Protein AF-F0ZVS8-F1 (afdb_monomer)

Secondary structure (DSSP, 8-state):
------------GGG-----GGGGSSS--SS---PPP-S-TTS------HHHHHHHHHHHHHHHHHHHHHHHHHHHHHHTT-TT-HHHHHHHHHHHHHHHHHHHHHHHHTT---HHHHHHHHHHHHHHHHHHHHHHHHHHHHHHTTS---HHHHHHHHHHHHHHHHHHHHHHHIIIIIHHHS--HHHHHHHHHHHHHHHHHHHHHHHHHHHHHHHHHHHH-SS-TTS-HHHHHHHHHHHHHHHHHHHHHHHHHHHHHHHHHHTT---HHHHHHHHHHHHHHHHHHHHHHHHHT---THHHHHHHHHHHHHHHHHHHHHHHSTTTHHHHHHHHHHHHHHHHHHHHTTGGG-------------PPPPPPPPPPPPPPPPPPPPPPPPPP--------------------SSSSTTSSS--

Sequence (419 aa):
MSDSKYTNNIFLISDWNVPSQSAYYNSSSNNGVVKQCFCDPIFNVNICDVSFCKIYAFVFFIIFIGLCSEGSRRAYLYRHSNIKSAAFISLCQTSLSSLFMVIKIILQITQTDNILAHRFLFMVHVAFLISAFMWILIIWSKKLSKIKIAAGVTLYLPWLKKIIIVTNILSLIIFCIIFPIFYNTIAILVVLGVIIIFIFINYLLIGINIRKEYLLIKQLTPNSTICTKETKKKAKRISIFAFLTNMAVILTIVILWCSYKDYKKDSDADEKTFMVLNRTISAFFTCCLIITMKPNKKRKILKVETQNEKGKKVNGEKVKGKGKEKEKEKEKEKEKEKEKEKEKEKEKEKEIVIEIEMEVEPEPQPKIEPEPKPKLEPKPESKPEPEEEPEEEEKEEEPEKKEEEKEIVIEIEKIDSTY

Mean predicted aligned error: 15.52 Å

Organism: Dictyostelium purpureum (NCBI:txid5786)

pLDDT: mean 73.11, std 19.51, range [33.66, 98.38]

Solvent-accessible surface area (backbone atoms only — not comparable to full-atom values): 25619 Å² total; per-residue (Å²): 139,84,84,81,81,82,73,85,76,73,80,64,77,80,74,70,67,68,74,58,73,74,70,76,71,73,83,72,91,82,79,75,89,79,72,85,44,65,65,48,72,78,57,94,57,94,63,66,54,66,68,57,31,53,52,53,42,53,55,51,38,57,51,30,48,49,51,20,50,53,22,45,53,49,28,59,68,35,49,83,77,47,62,87,34,51,66,32,52,19,28,46,29,44,15,49,16,24,44,32,46,36,53,40,37,48,41,47,75,69,65,58,85,54,47,66,59,50,44,37,28,50,35,39,18,52,28,27,43,55,38,18,49,51,30,50,51,48,52,48,50,61,54,51,71,70,46,96,63,64,70,72,59,64,66,47,47,65,55,53,47,51,50,50,53,53,54,41,53,51,45,41,48,44,32,62,54,48,43,61,70,64,75,44,71,67,61,52,51,52,53,50,47,53,53,50,50,52,53,48,52,56,44,51,54,54,51,51,53,54,50,54,52,52,50,52,55,58,68,77,46,84,80,54,86,76,72,44,74,61,59,58,54,50,51,53,49,54,52,52,53,50,50,53,53,48,52,50,49,52,52,48,51,54,44,55,51,47,51,65,60,46,75,75,52,97,47,70,70,60,50,58,50,46,58,52,51,56,53,52,47,54,52,49,49,52,51,51,56,54,62,74,64,63,79,73,71,70,63,61,56,56,54,54,49,57,49,52,52,53,54,50,49,63,57,53,57,64,60,65,53,66,66,61,51,61,54,55,48,56,51,54,50,56,50,50,50,61,48,49,56,60,44,58,70,61,48,75,80,59,73,89,87,84,91,85,90,82,90,90,87,88,85,88,87,84,88,84,82,86,84,86,86,83,84,85,81,83,84,83,82,85,79,82,85,82,84,90,81,88,84,85,85,88,76,91,77,85,81,84,86,78,91,86,88,88,84,88,85,85,85,77,91,81,74,88,84,79,131

Radius of gyration: 37.91 Å; Cα contacts (8 Å, |Δi|>4): 211; chains: 1; bounding box: 150×59×83 Å

Nearest PDB structures (foldseek):
  8u54-assembly1_A  TM=5.612E-01  e=2.214E-01  Homo sapiens
  5cwo-assembly2_B  TM=3.000E-01  e=4.935E-01  synthetic construct
  8ubg-assembly1_A  TM=2.689E-01  e=1.202E+00  synthetic construct
  8x2t-assembly1_A-2  TM=1.915E-01  e=3.826E+00  Homo sapiens
  4dyl-assembly1_A-2  TM=1.356E-01  e=5.225E+00  Homo sapiens

Structure (mmCIF, N/CA/C/O backbone):
data_AF-F0ZVS8-F1
#
_entry.id   AF-F0ZVS8-F1
#
loop_
_atom_site.group_PDB
_atom_site.id
_atom_site.type_symbol
_atom_site.label_atom_id
_atom_site.label_alt_id
_atom_site.label_comp_id
_atom_site.label_asym_id
_atom_site.label_entity_id
_atom_site.label_seq_id
_atom_site.pdbx_PDB_ins_code
_atom_site.Cartn_x
_atom_site.Cartn_y
_atom_site.Cartn_z
_atom_site.occupancy
_atom_site.B_iso_or_equiv
_atom_site.auth_seq_id
_atom_site.auth_comp_id
_atom_site.auth_asym_id
_atom_site.auth_atom_id
_atom_site.pdbx_PDB_model_num
ATOM 1 N N . MET A 1 1 ? 58.941 15.642 8.154 1.00 40.75 1 MET A N 1
ATOM 2 C CA . MET A 1 1 ? 58.048 16.813 8.049 1.00 40.75 1 MET A CA 1
ATOM 3 C C . MET A 1 1 ? 57.028 16.496 6.980 1.00 40.75 1 MET A C 1
ATOM 5 O O . MET A 1 1 ? 57.391 16.291 5.833 1.00 40.75 1 MET A O 1
ATOM 9 N N . SER A 1 2 ? 55.811 16.247 7.434 1.00 37.84 2 SER A N 1
ATOM 10 C CA . SER A 1 2 ? 54.707 15.611 6.727 1.00 37.84 2 SER A CA 1
ATOM 11 C C . SER A 1 2 ? 53.662 16.666 6.385 1.00 37.84 2 SER A C 1
ATOM 13 O O . SER A 1 2 ? 52.915 17.071 7.272 1.00 37.84 2 SER A O 1
ATOM 15 N N . ASP A 1 3 ? 53.602 17.080 5.122 1.00 38.66 3 ASP A N 1
ATOM 16 C CA . ASP A 1 3 ? 52.565 17.987 4.629 1.00 38.66 3 ASP A CA 1
ATOM 17 C C . ASP A 1 3 ? 51.449 17.184 3.957 1.00 38.66 3 ASP A C 1
ATOM 19 O O . ASP A 1 3 ? 51.511 16.825 2.779 1.00 38.66 3 ASP A O 1
ATOM 23 N N . SER A 1 4 ? 50.405 16.886 4.733 1.00 41.22 4 SER A N 1
ATOM 24 C CA . SER A 1 4 ? 49.137 16.387 4.210 1.00 41.22 4 SER A CA 1
ATOM 25 C C . SER A 1 4 ? 48.325 17.557 3.650 1.00 41.22 4 SER A C 1
ATOM 27 O O . SER A 1 4 ? 47.671 18.287 4.396 1.00 41.22 4 SER A O 1
ATOM 29 N N . LYS A 1 5 ? 48.327 17.729 2.326 1.00 45.91 5 LYS A N 1
ATOM 30 C CA . LYS A 1 5 ? 47.330 18.558 1.638 1.00 45.91 5 LYS A CA 1
ATOM 31 C C . LYS A 1 5 ? 45.997 17.811 1.605 1.00 45.91 5 LYS A C 1
ATOM 33 O O . LYS A 1 5 ? 45.733 17.040 0.686 1.00 45.91 5 LYS A O 1
ATOM 38 N N . TYR A 1 6 ? 45.159 18.055 2.609 1.00 39.22 6 TYR A N 1
ATOM 39 C CA . TYR A 1 6 ? 43.719 17.829 2.506 1.00 39.22 6 TYR A CA 1
ATOM 40 C C . TYR A 1 6 ? 43.165 18.832 1.493 1.00 39.22 6 TYR A C 1
ATOM 42 O O . TYR A 1 6 ? 42.974 20.008 1.788 1.00 39.22 6 TYR A O 1
ATOM 50 N N . THR A 1 7 ? 42.976 18.374 0.260 1.00 41.22 7 THR A N 1
ATOM 51 C CA . THR A 1 7 ? 42.192 19.100 -0.733 1.00 41.22 7 THR A CA 1
ATOM 52 C C . THR A 1 7 ? 40.720 18.906 -0.389 1.00 41.22 7 THR A C 1
ATOM 54 O O . THR A 1 7 ? 40.202 17.790 -0.378 1.00 41.22 7 THR A O 1
ATOM 57 N N . ASN A 1 8 ? 40.060 20.018 -0.067 1.00 39.72 8 ASN A N 1
ATOM 58 C CA . ASN A 1 8 ? 38.610 20.127 -0.002 1.00 39.72 8 ASN A CA 1
ATOM 59 C C . ASN A 1 8 ? 38.037 19.844 -1.396 1.00 39.72 8 ASN A C 1
ATOM 61 O O . ASN A 1 8 ? 37.830 20.759 -2.188 1.00 39.72 8 ASN A O 1
ATOM 65 N N . ASN A 1 9 ? 37.780 18.572 -1.698 1.00 37.97 9 ASN A N 1
ATOM 66 C CA . ASN A 1 9 ? 36.885 18.197 -2.783 1.00 37.97 9 ASN A CA 1
ATOM 67 C C . ASN A 1 9 ? 35.458 18.511 -2.332 1.00 37.97 9 ASN A C 1
ATOM 69 O O . ASN A 1 9 ? 34.730 17.653 -1.834 1.00 37.97 9 ASN A O 1
ATOM 73 N N . ILE A 1 10 ? 35.079 19.777 -2.491 1.00 39.84 10 ILE A N 1
ATOM 74 C CA . ILE A 1 10 ? 33.681 20.162 -2.621 1.00 39.84 10 ILE A CA 1
ATOM 75 C C . ILE A 1 10 ? 33.176 19.410 -3.852 1.00 39.84 10 ILE A C 1
ATOM 77 O O . ILE A 1 10 ? 33.562 19.698 -4.982 1.00 39.84 10 ILE A O 1
ATOM 81 N N . PHE A 1 11 ? 32.385 18.372 -3.594 1.00 39.75 11 PHE A N 1
ATOM 82 C CA . PHE A 1 11 ? 31.713 17.551 -4.591 1.00 39.75 11 PHE A CA 1
ATOM 83 C C . PHE A 1 11 ? 30.685 18.444 -5.302 1.00 39.75 11 PHE A C 1
ATOM 85 O O . PHE A 1 11 ? 29.531 18.548 -4.887 1.00 39.75 11 PHE A O 1
ATOM 92 N N . LEU A 1 12 ? 31.131 19.175 -6.323 1.00 37.28 12 LEU A N 1
ATOM 93 C CA . LEU A 1 12 ? 30.255 19.967 -7.172 1.00 37.28 12 LEU A CA 1
ATOM 94 C C . LEU A 1 12 ? 29.309 19.006 -7.901 1.00 37.28 12 LEU A C 1
ATOM 96 O O . LEU A 1 12 ? 29.723 18.095 -8.615 1.00 37.28 12 LEU A O 1
ATOM 100 N N . ILE A 1 13 ? 28.010 19.222 -7.701 1.00 48.12 13 ILE A N 1
ATOM 101 C CA . ILE A 1 13 ? 26.894 18.460 -8.288 1.00 48.12 13 ILE A CA 1
ATOM 102 C C . ILE A 1 13 ? 26.850 18.597 -9.832 1.00 48.12 13 ILE A C 1
ATOM 104 O O . ILE A 1 13 ? 26.054 17.935 -10.493 1.00 48.12 13 ILE A O 1
ATOM 108 N N . SER A 1 14 ? 27.741 19.386 -10.439 1.00 42.00 14 SER A N 1
ATOM 109 C CA . SER A 1 14 ? 27.826 19.599 -11.888 1.00 42.00 14 SER A CA 1
ATOM 110 C C . SER A 1 14 ? 28.328 18.395 -12.695 1.00 42.00 14 SER A C 1
ATOM 112 O O . SER A 1 14 ? 28.089 18.359 -13.897 1.00 42.00 14 SER A O 1
ATOM 114 N N . ASP A 1 15 ? 28.936 17.381 -12.069 1.00 37.31 15 ASP A N 1
ATOM 115 C CA . ASP A 1 15 ? 29.384 16.163 -12.774 1.00 37.31 15 ASP A CA 1
ATOM 116 C C . ASP A 1 15 ? 28.313 15.062 -12.861 1.00 37.31 15 ASP A C 1
ATOM 118 O O . ASP A 1 15 ? 28.585 13.934 -13.276 1.00 37.31 15 ASP A O 1
ATOM 122 N N . TRP A 1 16 ? 27.049 15.393 -12.577 1.00 44.62 16 TRP A N 1
ATOM 123 C CA . TRP A 1 16 ? 25.892 14.577 -12.965 1.00 44.62 16 TRP A CA 1
ATOM 124 C C . TRP A 1 16 ? 25.594 14.690 -14.468 1.00 44.62 16 TRP A C 1
ATOM 126 O O . TRP A 1 16 ? 24.437 14.777 -14.885 1.00 44.62 16 TRP A O 1
ATOM 136 N N . ASN A 1 17 ? 26.634 14.617 -15.303 1.00 42.16 17 ASN A N 1
ATOM 137 C CA . ASN A 1 17 ? 26.485 14.164 -16.676 1.00 42.16 17 ASN A CA 1
ATOM 138 C C . ASN A 1 17 ? 26.040 12.704 -16.600 1.00 42.16 17 ASN A C 1
ATOM 140 O O . ASN A 1 17 ? 26.849 11.780 -16.647 1.00 42.16 17 ASN A O 1
ATOM 144 N N . VAL A 1 18 ? 24.729 12.498 -16.431 1.00 44.91 18 VAL A N 1
ATOM 145 C CA . VAL A 1 18 ? 24.071 11.239 -16.760 1.00 44.91 18 VAL A CA 1
ATOM 146 C C . VAL A 1 18 ? 24.542 10.944 -18.177 1.00 44.91 18 VAL A C 1
ATOM 148 O O . VAL A 1 18 ? 24.189 11.721 -19.069 1.00 44.91 18 VAL A O 1
ATOM 151 N N . PRO A 1 19 ? 25.387 9.920 -18.403 1.00 44.69 19 PRO A N 1
ATOM 152 C CA . PRO A 1 19 ? 25.853 9.625 -19.742 1.00 44.69 19 PRO A CA 1
ATOM 153 C C . PRO A 1 19 ? 24.603 9.473 -20.592 1.00 44.69 19 PRO A C 1
ATOM 155 O O . PRO A 1 19 ? 23.739 8.639 -20.299 1.00 44.69 19 PRO A O 1
ATOM 158 N N . SER A 1 20 ? 24.453 10.368 -21.568 1.00 45.06 20 SER A N 1
ATOM 159 C CA . SER A 1 20 ? 23.328 10.344 -22.482 1.00 45.06 20 SER A CA 1
ATOM 160 C C . SER A 1 20 ? 23.233 8.917 -23.014 1.00 45.06 20 SER A C 1
ATOM 162 O O . SER A 1 20 ? 24.225 8.343 -23.466 1.00 45.06 20 SER A O 1
ATOM 164 N N . GLN A 1 21 ? 22.056 8.295 -22.886 1.00 50.84 21 GLN A N 1
ATOM 165 C CA . GLN A 1 21 ? 21.839 6.891 -23.268 1.00 50.84 21 GLN A CA 1
ATOM 166 C C . GLN A 1 21 ? 22.272 6.600 -24.718 1.00 50.84 21 GLN A C 1
ATOM 168 O O . GLN A 1 21 ? 22.525 5.449 -25.064 1.00 50.84 21 GLN A O 1
ATOM 173 N N . SER A 1 22 ? 22.441 7.638 -25.542 1.00 48.28 22 SER A N 1
ATOM 174 C CA . SER A 1 22 ? 23.047 7.578 -26.871 1.00 48.28 22 SER A CA 1
ATOM 175 C C . SER A 1 22 ? 24.483 7.032 -26.902 1.00 48.28 22 SER A C 1
ATOM 177 O O . SER A 1 22 ? 24.881 6.472 -27.917 1.00 48.28 22 SER A O 1
ATOM 179 N N . ALA A 1 23 ? 25.263 7.136 -25.821 1.00 45.28 23 ALA A N 1
ATOM 180 C CA . ALA A 1 23 ? 26.646 6.647 -25.789 1.00 45.28 23 ALA A CA 1
ATOM 181 C C . ALA A 1 23 ? 26.758 5.114 -25.653 1.00 45.28 23 ALA A C 1
ATOM 183 O O . ALA A 1 23 ? 27.763 4.537 -26.059 1.00 45.28 23 ALA A O 1
ATOM 184 N N . TYR A 1 24 ? 25.720 4.434 -25.152 1.00 46.84 24 TYR A N 1
ATOM 185 C CA . TYR A 1 24 ? 25.693 2.966 -25.069 1.00 46.84 24 TYR A CA 1
ATOM 186 C C . TYR A 1 24 ? 25.243 2.284 -26.370 1.00 46.84 24 TYR A C 1
ATOM 188 O O . TYR A 1 24 ? 25.385 1.070 -26.501 1.00 46.84 24 TYR A O 1
ATOM 196 N N . TYR A 1 25 ? 24.743 3.044 -27.349 1.00 48.31 25 TYR A N 1
ATOM 197 C CA . TYR A 1 25 ? 24.241 2.491 -28.610 1.00 48.31 25 TYR A CA 1
ATOM 198 C C . TYR A 1 25 ? 25.326 2.231 -29.671 1.00 48.31 25 TYR A C 1
ATOM 200 O O . TYR A 1 25 ? 25.071 1.485 -30.612 1.00 48.31 25 TYR A O 1
ATOM 208 N N . ASN A 1 26 ? 26.544 2.768 -29.519 1.00 46.38 26 ASN A N 1
ATOM 209 C CA . ASN A 1 26 ? 27.536 2.778 -30.608 1.00 46.38 26 ASN A CA 1
ATOM 210 C C . ASN A 1 26 ? 28.750 1.837 -30.439 1.00 46.38 26 ASN A C 1
ATOM 212 O O . ASN A 1 26 ? 29.667 1.901 -31.252 1.00 46.38 26 ASN A O 1
ATOM 216 N N . SER A 1 27 ? 28.769 0.927 -29.454 1.00 45.25 27 SER A N 1
ATOM 217 C CA . SER A 1 27 ? 29.927 0.033 -29.199 1.00 45.25 27 SER A CA 1
ATOM 218 C C . SER A 1 27 ? 29.695 -1.459 -29.528 1.00 45.25 27 SER A C 1
ATOM 220 O O . SER A 1 27 ? 30.342 -2.351 -28.984 1.00 45.25 27 SER A O 1
ATOM 222 N N . SER A 1 28 ? 28.768 -1.791 -30.430 1.00 45.03 28 SER A N 1
ATOM 223 C CA . SER A 1 28 ? 28.651 -3.166 -30.961 1.00 45.03 28 SER A CA 1
ATOM 224 C C . SER A 1 28 ? 28.334 -3.183 -32.449 1.00 45.03 28 SER A C 1
ATOM 226 O O . SER A 1 28 ? 27.341 -3.727 -32.923 1.00 45.03 28 SER A O 1
ATOM 228 N N . SER A 1 29 ? 29.247 -2.592 -33.210 1.00 50.91 29 SER A N 1
ATOM 229 C CA . SER A 1 29 ? 29.390 -2.832 -34.641 1.00 50.91 29 SER A CA 1
ATOM 230 C C . SER A 1 29 ? 30.088 -4.187 -34.845 1.00 50.91 29 SER A C 1
ATOM 232 O O . SER A 1 29 ? 31.315 -4.226 -34.910 1.00 50.91 29 SER A O 1
ATOM 234 N N . ASN A 1 30 ? 29.324 -5.295 -34.865 1.00 52.16 30 ASN A N 1
ATOM 235 C CA . ASN A 1 30 ? 29.359 -6.292 -35.962 1.00 52.16 30 ASN A CA 1
ATOM 236 C C . ASN A 1 30 ? 28.700 -7.663 -35.717 1.00 52.16 30 ASN A C 1
ATOM 238 O O . ASN A 1 30 ? 28.642 -8.428 -36.669 1.00 52.16 30 ASN A O 1
ATOM 242 N N . ASN A 1 31 ? 28.139 -8.013 -34.554 1.00 51.28 31 ASN A N 1
ATOM 243 C CA . ASN A 1 31 ? 27.471 -9.321 -34.408 1.00 51.28 31 ASN A CA 1
ATOM 244 C C . ASN A 1 31 ? 26.237 -9.254 -33.499 1.00 51.28 31 ASN A C 1
ATOM 246 O O . ASN A 1 31 ? 26.362 -9.229 -32.282 1.00 51.28 31 ASN A O 1
ATOM 250 N N . GLY A 1 32 ? 25.048 -9.281 -34.113 1.00 54.47 32 GLY A N 1
ATOM 251 C CA . GLY A 1 32 ? 23.759 -9.445 -33.436 1.00 54.47 32 GLY A CA 1
ATOM 252 C C . GLY A 1 32 ? 23.243 -8.175 -32.760 1.00 54.47 32 GLY A C 1
ATOM 253 O O . GLY A 1 32 ? 23.752 -7.748 -31.732 1.00 54.47 32 GLY A O 1
ATOM 254 N N . VAL A 1 33 ? 22.176 -7.589 -33.306 1.00 58.22 33 VAL A N 1
ATOM 255 C CA . VAL A 1 33 ?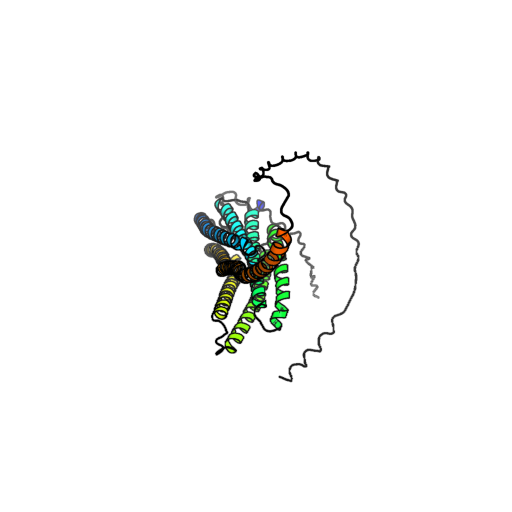 21.405 -6.544 -32.617 1.00 58.22 33 VAL A CA 1
ATOM 256 C C . VAL A 1 33 ? 20.843 -7.155 -31.331 1.00 58.22 33 VAL A C 1
ATOM 258 O O . VA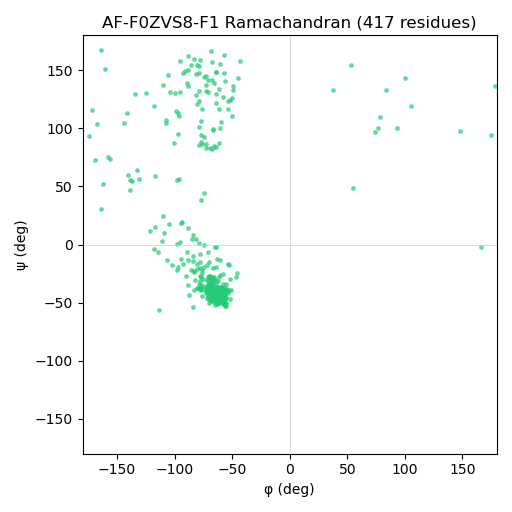L A 1 33 ? 19.865 -7.905 -31.372 1.00 58.22 33 VAL A O 1
ATOM 261 N N . VAL A 1 34 ? 21.484 -6.881 -30.192 1.00 56.69 34 VAL A N 1
ATOM 262 C CA . VAL A 1 34 ? 20.992 -7.287 -28.873 1.00 56.69 34 VAL A CA 1
ATOM 263 C C . VAL A 1 34 ? 19.703 -6.510 -28.627 1.00 56.69 34 VAL A C 1
ATOM 265 O O . VAL A 1 34 ? 19.723 -5.326 -28.296 1.00 56.69 34 VAL A O 1
ATOM 268 N N . LYS A 1 35 ? 18.557 -7.157 -28.856 1.00 60.38 35 LYS A N 1
ATOM 269 C CA . LYS A 1 35 ? 17.253 -6.585 -28.515 1.00 60.38 35 LYS A CA 1
ATOM 270 C C . LYS A 1 35 ? 17.218 -6.371 -27.003 1.00 60.38 35 LYS A C 1
ATOM 272 O O . LYS A 1 35 ? 17.280 -7.343 -26.255 1.00 60.38 35 LYS A O 1
ATOM 277 N N . GLN A 1 36 ? 17.107 -5.120 -26.559 1.00 61.44 36 GLN A N 1
ATOM 278 C CA . GLN A 1 36 ? 16.796 -4.818 -25.163 1.00 61.44 36 GLN A CA 1
ATOM 279 C C . GLN A 1 36 ? 15.465 -5.488 -24.805 1.00 61.44 36 GLN A C 1
ATOM 281 O O . GLN A 1 36 ? 14.467 -5.342 -25.513 1.00 61.44 36 GLN A O 1
ATOM 286 N N . CYS A 1 37 ? 15.458 -6.269 -23.729 1.00 65.50 37 CYS A N 1
ATOM 287 C CA . CYS A 1 37 ? 14.259 -6.955 -23.275 1.00 65.50 37 CYS A CA 1
ATOM 288 C C . CYS A 1 37 ? 13.530 -6.162 -22.190 1.00 65.50 37 CYS A C 1
ATOM 290 O O . CYS A 1 37 ? 14.107 -5.749 -21.190 1.00 65.50 37 CYS A O 1
ATOM 292 N N . PHE A 1 38 ? 12.218 -6.006 -22.366 1.00 65.50 38 PHE A N 1
ATOM 293 C CA . PHE A 1 38 ? 11.351 -5.168 -21.532 1.00 65.50 38 PHE A CA 1
ATOM 294 C C . PHE A 1 38 ? 10.629 -5.964 -20.432 1.00 65.50 38 PHE A C 1
ATOM 296 O O . PHE A 1 38 ? 9.399 -5.974 -20.349 1.00 65.50 38 PHE A O 1
ATOM 303 N N . CYS A 1 39 ? 11.379 -6.663 -19.578 1.00 75.94 39 CYS A N 1
ATOM 304 C CA . CYS A 1 39 ? 10.790 -7.348 -18.418 1.00 75.94 39 CYS A CA 1
ATOM 305 C C . CYS A 1 39 ? 10.332 -6.370 -17.329 1.00 75.94 39 CYS A C 1
ATOM 307 O O . CYS A 1 39 ? 9.280 -6.571 -16.731 1.00 75.94 39 CYS A O 1
ATOM 309 N N . ASP A 1 40 ? 11.077 -5.290 -17.105 1.00 79.00 40 ASP A N 1
ATOM 310 C CA . ASP A 1 40 ? 10.638 -4.106 -16.368 1.00 79.00 40 ASP A CA 1
ATOM 311 C C . ASP A 1 40 ? 11.680 -3.001 -16.628 1.00 79.00 40 ASP A C 1
ATOM 313 O O . ASP A 1 40 ? 12.754 -3.055 -16.038 1.00 79.00 40 ASP A O 1
ATOM 317 N N . PRO A 1 41 ? 11.412 -1.995 -17.482 1.00 74.19 41 PRO A N 1
ATOM 318 C CA . PRO A 1 41 ? 12.420 -1.000 -17.894 1.00 74.19 41 PRO A CA 1
ATOM 319 C C . PRO A 1 41 ? 12.927 -0.106 -16.746 1.00 74.19 41 PRO A C 1
ATOM 321 O O . PRO A 1 41 ? 13.782 0.757 -16.938 1.00 74.19 41 PRO A O 1
ATOM 324 N N . ILE A 1 42 ? 12.383 -0.278 -15.539 1.00 70.69 42 ILE A N 1
ATOM 325 C CA . ILE A 1 42 ? 12.874 0.361 -14.319 1.00 70.69 42 ILE A CA 1
ATOM 326 C C . ILE A 1 42 ? 14.163 -0.309 -13.828 1.00 70.69 42 ILE A C 1
ATOM 328 O O . ILE A 1 42 ? 15.040 0.383 -13.314 1.00 70.69 42 ILE A O 1
ATOM 332 N N . PHE A 1 43 ? 14.281 -1.629 -13.983 1.00 69.69 43 PHE A N 1
ATOM 333 C CA . PHE A 1 43 ? 15.467 -2.381 -13.601 1.00 69.69 43 PHE A CA 1
ATOM 334 C C . PHE A 1 43 ? 16.312 -2.566 -14.859 1.00 69.69 43 PHE A C 1
ATOM 336 O O . PHE A 1 43 ? 15.880 -3.185 -15.827 1.00 69.69 43 PHE A O 1
ATOM 343 N N . ASN A 1 44 ? 17.487 -1.938 -14.881 1.00 64.56 44 ASN A N 1
ATOM 344 C CA . ASN A 1 44 ? 18.377 -1.976 -16.035 1.00 64.56 44 ASN A CA 1
ATOM 345 C C . ASN A 1 44 ? 19.098 -3.323 -16.057 1.00 64.56 44 ASN A C 1
ATOM 347 O O . ASN A 1 44 ? 20.125 -3.504 -15.409 1.00 64.56 44 ASN A O 1
ATOM 351 N N . VAL A 1 45 ? 18.458 -4.283 -16.704 1.00 64.31 45 VAL A N 1
ATOM 352 C CA . VAL A 1 45 ? 18.713 -5.703 -16.529 1.00 64.31 45 VAL A CA 1
ATOM 353 C C . VAL A 1 45 ? 19.020 -6.304 -17.885 1.00 64.31 45 VAL A C 1
ATOM 355 O O . VAL A 1 45 ? 18.256 -6.129 -18.833 1.00 64.31 45 VAL A O 1
ATOM 358 N N . ASN A 1 46 ? 20.113 -7.058 -17.967 1.00 66.12 46 ASN A N 1
ATOM 359 C CA . ASN A 1 46 ? 20.558 -7.678 -19.217 1.00 66.12 46 ASN A CA 1
ATOM 360 C C . ASN A 1 46 ? 19.824 -8.993 -19.552 1.00 66.12 46 ASN A C 1
ATOM 362 O O . ASN A 1 46 ? 20.139 -9.645 -20.545 1.00 66.12 46 ASN A O 1
ATOM 366 N N . ILE A 1 47 ? 18.823 -9.390 -18.763 1.00 63.66 47 ILE A N 1
ATOM 367 C CA . ILE A 1 47 ? 18.084 -10.642 -18.950 1.00 63.66 47 ILE A CA 1
ATOM 368 C C . ILE A 1 47 ? 17.020 -10.488 -20.036 1.00 63.66 47 ILE A C 1
ATOM 370 O O . ILE A 1 47 ? 16.077 -9.703 -19.907 1.00 63.66 47 ILE A O 1
ATOM 374 N N . CYS A 1 48 ? 17.119 -11.317 -21.081 1.00 70.06 48 CYS A N 1
ATOM 375 C CA . CYS A 1 48 ? 16.238 -11.248 -22.244 1.00 70.06 48 CYS A CA 1
ATOM 376 C C . CYS A 1 48 ? 15.367 -12.491 -22.471 1.00 70.06 48 CYS A C 1
ATOM 378 O O . CYS A 1 48 ? 15.401 -13.121 -23.526 1.00 70.06 48 CYS A O 1
ATOM 380 N N . ASP A 1 49 ? 14.538 -12.839 -21.483 1.00 88.25 49 ASP A N 1
ATOM 381 C CA . ASP A 1 49 ? 13.536 -13.905 -21.617 1.00 88.25 49 ASP A CA 1
ATOM 382 C C . ASP A 1 49 ? 12.140 -13.323 -21.889 1.00 88.25 49 ASP A C 1
ATOM 384 O O . ASP A 1 49 ? 11.339 -13.086 -20.982 1.00 88.25 49 ASP A O 1
ATOM 388 N N . VAL A 1 50 ? 11.844 -13.092 -23.171 1.00 86.69 50 VAL A N 1
ATOM 389 C CA . VAL A 1 50 ? 10.574 -12.505 -23.641 1.00 86.69 50 VAL A CA 1
ATOM 390 C C . VAL A 1 50 ? 9.355 -13.297 -23.155 1.00 86.69 50 VAL A C 1
ATOM 392 O O . VAL A 1 50 ? 8.322 -12.705 -22.825 1.00 86.69 50 VAL A O 1
ATOM 395 N N . SER A 1 51 ? 9.462 -14.627 -23.107 1.00 91.00 51 SER A N 1
ATOM 396 C CA . SER A 1 51 ? 8.378 -15.510 -22.671 1.00 91.00 51 SER A CA 1
ATOM 397 C C . SER A 1 51 ? 8.064 -15.289 -21.196 1.00 91.00 51 SER A C 1
ATOM 399 O O . SER A 1 51 ? 6.901 -15.087 -20.838 1.00 91.00 51 SER A O 1
ATOM 401 N N . PHE A 1 52 ? 9.098 -15.231 -20.352 1.00 91.38 52 PHE A N 1
ATOM 402 C CA . PHE A 1 52 ? 8.942 -14.902 -18.940 1.00 91.38 52 PHE A CA 1
ATOM 403 C C . PHE A 1 52 ? 8.325 -13.511 -18.745 1.00 91.38 52 PHE A C 1
ATOM 405 O O . PHE A 1 52 ? 7.340 -13.396 -18.017 1.00 91.38 52 PHE A O 1
ATOM 412 N N . CYS A 1 53 ? 8.823 -12.476 -19.437 1.00 90.50 53 CYS A N 1
ATOM 413 C CA . CYS A 1 53 ? 8.309 -11.106 -19.300 1.00 90.50 53 CYS A CA 1
ATOM 414 C C . CYS A 1 53 ? 6.808 -11.014 -19.609 1.00 90.50 53 CYS A C 1
ATOM 416 O O . CYS A 1 53 ? 6.060 -10.353 -18.887 1.00 90.50 53 CYS A O 1
ATOM 418 N N . LYS A 1 54 ? 6.352 -11.695 -20.671 1.00 91.56 54 LYS A N 1
ATOM 419 C CA . LYS A 1 54 ? 4.938 -11.712 -21.074 1.00 91.56 54 LYS A CA 1
ATOM 420 C C . LYS A 1 54 ? 4.059 -12.423 -20.049 1.00 91.56 54 LYS A C 1
ATOM 422 O O . LYS A 1 54 ? 3.018 -11.886 -19.673 1.00 91.56 54 LYS A O 1
ATOM 427 N N . ILE A 1 55 ? 4.480 -13.598 -19.575 1.00 94.69 55 ILE A N 1
ATOM 428 C CA . ILE A 1 55 ? 3.740 -14.358 -18.555 1.00 94.69 55 ILE A CA 1
ATOM 429 C C . ILE A 1 55 ? 3.674 -13.556 -17.252 1.00 94.69 55 ILE A C 1
ATOM 431 O O . ILE A 1 55 ? 2.596 -13.390 -16.684 1.00 94.69 55 ILE A O 1
ATOM 435 N N . TYR A 1 56 ? 4.805 -13.005 -16.815 1.00 94.00 56 TYR A N 1
ATOM 436 C CA . TYR A 1 56 ? 4.909 -12.148 -15.638 1.00 94.00 56 TYR A CA 1
ATOM 437 C C . TYR A 1 56 ? 3.953 -10.951 -15.716 1.00 94.00 56 TYR A C 1
ATOM 439 O O . TYR A 1 56 ? 3.135 -10.754 -14.812 1.00 94.00 56 TYR A O 1
ATOM 447 N N . ALA A 1 57 ? 4.000 -10.189 -16.814 1.00 94.75 57 ALA A N 1
ATOM 448 C CA . ALA A 1 57 ? 3.129 -9.039 -17.024 1.00 94.75 57 ALA A CA 1
ATOM 449 C C . ALA A 1 57 ? 1.650 -9.449 -17.001 1.00 94.75 57 ALA A C 1
ATOM 451 O O . ALA A 1 57 ? 0.847 -8.824 -16.312 1.00 94.75 57 ALA A O 1
ATOM 452 N N . PHE A 1 58 ? 1.287 -10.537 -17.684 1.00 96.50 58 PHE A N 1
ATOM 453 C CA . PHE A 1 58 ? -0.093 -11.015 -17.754 1.00 96.50 58 PHE A CA 1
ATOM 454 C C . PHE A 1 58 ? -0.640 -11.479 -16.395 1.00 96.50 58 PHE A C 1
ATOM 456 O O . PHE A 1 58 ? -1.759 -11.127 -16.018 1.00 96.50 58 PHE A O 1
ATOM 463 N N . VAL A 1 59 ? 0.155 -12.218 -15.614 1.00 97.25 59 VAL A N 1
ATOM 464 C CA . VAL A 1 59 ? -0.240 -12.665 -14.269 1.00 97.25 59 VAL A CA 1
ATOM 465 C C . VAL A 1 59 ? -0.510 -11.465 -13.363 1.00 97.25 59 VAL A C 1
ATOM 467 O O . VAL A 1 59 ? -1.573 -11.377 -12.742 1.00 97.25 59 VAL A O 1
ATOM 470 N N . PHE A 1 60 ? 0.412 -10.499 -13.314 1.00 97.12 60 PHE A N 1
ATOM 471 C CA . PHE A 1 60 ? 0.225 -9.318 -12.474 1.00 97.12 60 PHE A CA 1
ATOM 472 C C . PHE A 1 60 ? -0.855 -8.375 -13.008 1.00 97.12 60 PHE A C 1
ATOM 474 O O . PHE A 1 60 ? -1.525 -7.730 -12.202 1.00 97.12 60 PHE A O 1
ATOM 481 N N . PHE A 1 61 ? -1.106 -8.343 -14.319 1.00 97.94 61 PHE A N 1
ATOM 482 C CA . PHE A 1 61 ? -2.239 -7.622 -14.897 1.00 97.94 61 PHE A CA 1
ATOM 483 C C . PHE A 1 61 ? -3.565 -8.112 -14.302 1.00 97.94 61 PHE A C 1
ATOM 485 O O . PHE A 1 61 ? -4.333 -7.307 -13.774 1.00 97.94 61 PHE A O 1
ATOM 492 N N . ILE A 1 62 ? -3.798 -9.432 -14.302 1.00 98.25 62 ILE A N 1
ATOM 493 C CA . ILE A 1 62 ? -5.017 -10.046 -13.743 1.00 98.25 62 ILE A CA 1
ATOM 494 C C . ILE A 1 62 ? -5.144 -9.758 -12.240 1.00 98.25 62 ILE A C 1
ATOM 496 O O . ILE A 1 62 ? -6.229 -9.447 -11.740 1.00 98.25 62 ILE A O 1
ATOM 500 N N . ILE A 1 63 ? -4.036 -9.825 -11.501 1.00 98.06 63 ILE A N 1
ATOM 501 C CA . ILE A 1 63 ? -4.043 -9.549 -10.061 1.00 98.06 63 ILE A CA 1
ATOM 502 C C . ILE A 1 63 ? -4.407 -8.081 -9.796 1.00 98.06 63 ILE A C 1
ATOM 504 O O . ILE A 1 63 ? -5.336 -7.801 -9.034 1.00 98.06 63 ILE A O 1
ATOM 508 N N . PHE A 1 64 ? -3.717 -7.130 -10.432 1.00 98.12 64 PHE A N 1
ATOM 509 C CA . PHE A 1 64 ? -3.928 -5.706 -10.169 1.00 98.12 64 PHE A CA 1
ATOM 510 C C . PHE A 1 64 ? -5.255 -5.181 -10.726 1.00 98.12 64 PHE A C 1
ATOM 512 O O . PHE A 1 64 ? -5.854 -4.316 -10.086 1.00 98.12 64 PHE A O 1
ATOM 519 N N . ILE A 1 65 ? -5.790 -5.731 -11.824 1.00 98.38 65 ILE A N 1
ATOM 520 C CA . ILE A 1 65 ? -7.138 -5.368 -12.293 1.00 98.38 65 ILE A CA 1
ATOM 521 C C . ILE A 1 65 ? -8.219 -5.862 -11.323 1.00 98.38 65 ILE A C 1
ATOM 523 O O . ILE A 1 65 ? -9.175 -5.132 -11.039 1.00 98.38 65 ILE A O 1
ATOM 527 N N . GLY A 1 66 ? -8.039 -7.049 -10.733 1.00 98.19 66 GLY A N 1
ATOM 528 C CA . GLY A 1 66 ? -8.910 -7.566 -9.678 1.00 98.19 66 GLY A CA 1
ATOM 529 C C . GLY A 1 66 ? -8.869 -6.700 -8.415 1.00 98.19 66 GLY A C 1
ATOM 530 O O . GLY A 1 66 ? -9.918 -6.324 -7.884 1.00 98.19 66 GLY A O 1
ATOM 531 N N . LEU A 1 67 ? -7.669 -6.312 -7.969 1.00 97.81 67 LEU A N 1
ATOM 532 C CA . LEU A 1 67 ? -7.480 -5.412 -6.824 1.00 97.81 67 LEU A CA 1
ATOM 533 C C . LEU A 1 67 ? -8.068 -4.016 -7.087 1.00 97.81 67 LEU A C 1
ATOM 535 O O . LEU A 1 67 ? -8.777 -3.483 -6.233 1.00 97.81 67 LEU A O 1
ATOM 539 N N . CYS A 1 68 ? -7.852 -3.458 -8.281 1.00 98.31 68 CYS A N 1
ATOM 540 C CA . CYS A 1 68 ? -8.424 -2.180 -8.706 1.00 98.31 68 CYS A CA 1
ATOM 541 C C . CYS A 1 68 ? -9.959 -2.221 -8.704 1.00 98.31 68 CYS A C 1
ATOM 543 O O . CYS A 1 68 ? -10.611 -1.327 -8.156 1.00 98.31 68 CYS A O 1
ATOM 545 N N . SER A 1 69 ? -10.543 -3.285 -9.261 1.00 97.88 69 SER A N 1
ATOM 546 C CA . SER A 1 69 ? -11.996 -3.478 -9.332 1.00 97.88 69 SER A CA 1
ATOM 547 C C . SER A 1 69 ? -12.618 -3.626 -7.943 1.00 97.88 69 SER A C 1
ATOM 549 O O . SER A 1 69 ? -13.609 -2.965 -7.625 1.00 97.88 69 SER A O 1
ATOM 551 N N . GLU A 1 70 ? -12.021 -4.443 -7.071 1.00 97.56 70 GLU A N 1
ATOM 552 C CA . GLU A 1 70 ? -12.516 -4.646 -5.707 1.00 97.56 70 GLU A CA 1
ATOM 553 C C . GLU A 1 70 ? -12.345 -3.390 -4.836 1.00 97.56 70 GLU A C 1
ATOM 555 O O . GLU A 1 70 ? -13.248 -3.049 -4.062 1.00 97.56 70 GLU A O 1
ATOM 560 N N . GLY A 1 71 ? -11.228 -2.670 -4.981 1.00 97.00 71 GLY A N 1
ATOM 561 C CA . GLY A 1 71 ? -11.008 -1.370 -4.348 1.00 97.00 71 GLY A CA 1
ATOM 562 C C . GLY A 1 71 ? -12.081 -0.358 -4.758 1.00 97.00 71 GLY A C 1
ATOM 563 O O . GLY A 1 71 ? -12.764 0.204 -3.894 1.00 97.00 71 GLY A O 1
ATOM 564 N N . SER A 1 72 ? -12.309 -0.218 -6.067 1.00 97.50 72 SER A N 1
ATOM 565 C CA . SER A 1 72 ? -13.282 0.716 -6.646 1.00 97.50 72 SER A CA 1
ATOM 566 C C . SER A 1 72 ? -14.708 0.383 -6.212 1.00 97.50 72 SER A C 1
ATOM 568 O O . SER A 1 72 ? -15.455 1.256 -5.764 1.00 97.50 72 SER A O 1
ATOM 570 N N . ARG A 1 73 ? -15.078 -0.904 -6.234 1.00 97.00 73 ARG A N 1
ATOM 571 C CA . ARG A 1 73 ? -16.377 -1.388 -5.748 1.00 97.00 73 ARG A CA 1
ATOM 572 C C . ARG A 1 73 ? -16.592 -1.040 -4.275 1.00 97.00 73 ARG A C 1
ATOM 574 O O . ARG A 1 73 ? -17.682 -0.611 -3.888 1.00 97.00 73 ARG A O 1
ATOM 581 N N . ARG A 1 74 ? -15.574 -1.202 -3.421 1.00 95.12 74 ARG A N 1
ATOM 582 C CA . ARG A 1 74 ? -15.669 -0.823 -2.001 1.00 95.12 74 ARG A CA 1
ATOM 583 C C . ARG A 1 74 ? -15.762 0.686 -1.825 1.00 95.12 74 ARG A C 1
ATOM 585 O O . ARG A 1 74 ? -16.620 1.124 -1.060 1.00 95.12 74 ARG A O 1
ATOM 592 N N . ALA A 1 75 ? -14.945 1.467 -2.527 1.00 95.69 75 ALA A N 1
ATOM 593 C CA . ALA A 1 75 ? -15.020 2.926 -2.502 1.00 95.69 75 ALA A CA 1
ATOM 594 C C . ALA A 1 75 ? -16.433 3.408 -2.878 1.00 95.69 75 ALA A C 1
ATOM 596 O O . ALA A 1 75 ? -17.049 4.178 -2.135 1.00 95.69 75 ALA A O 1
ATOM 597 N N . TYR A 1 76 ? -17.008 2.844 -3.945 1.00 95.25 76 TYR A N 1
ATOM 598 C CA . TYR A 1 76 ? -18.380 3.108 -4.375 1.00 95.25 76 TYR A CA 1
ATOM 599 C C . TYR A 1 76 ? -19.407 2.802 -3.275 1.00 95.25 76 TYR A C 1
ATOM 601 O O . TYR A 1 76 ? -20.271 3.626 -2.981 1.00 95.25 76 TYR A O 1
ATOM 609 N N . LEU A 1 77 ? -19.299 1.658 -2.591 1.00 92.25 77 LEU A N 1
ATOM 610 C CA . LEU A 1 77 ? -20.198 1.326 -1.477 1.00 92.25 77 LEU A CA 1
ATOM 611 C C . LEU A 1 77 ? -20.063 2.292 -0.286 1.00 92.25 77 LEU A C 1
ATOM 613 O O . LEU A 1 77 ? -21.044 2.518 0.431 1.00 92.25 77 LEU A O 1
ATOM 617 N N . TYR A 1 78 ? -18.875 2.863 -0.061 1.00 90.75 78 TYR A N 1
ATOM 618 C CA . TYR A 1 78 ? -18.626 3.816 1.023 1.00 90.75 78 TYR A CA 1
ATOM 619 C C . TYR A 1 78 ? -19.130 5.230 0.733 1.00 90.75 78 TYR A C 1
ATOM 621 O O . TYR A 1 78 ? -19.489 5.920 1.697 1.00 90.75 78 TYR A O 1
ATOM 629 N N . ARG A 1 79 ? -19.224 5.634 -0.544 1.00 93.44 79 ARG A N 1
ATOM 630 C CA . ARG A 1 79 ? -19.580 7.005 -0.961 1.00 93.44 79 ARG A CA 1
ATOM 631 C C . ARG A 1 79 ? -20.859 7.527 -0.298 1.00 93.44 79 ARG A C 1
ATOM 633 O O . ARG A 1 79 ? -20.904 8.661 0.160 1.00 93.44 79 ARG A O 1
ATOM 640 N N . HIS A 1 80 ? -21.865 6.662 -0.141 1.00 86.94 80 HIS A N 1
ATOM 641 C CA . HIS A 1 80 ? -23.163 7.020 0.444 1.00 86.94 80 HIS A CA 1
ATOM 642 C C . HIS A 1 80 ? -23.153 7.118 1.974 1.00 86.94 80 HIS A C 1
ATOM 644 O O . HIS A 1 80 ? -24.060 7.693 2.566 1.00 86.94 80 HIS A O 1
ATOM 650 N N . SER A 1 81 ? -22.174 6.506 2.642 1.00 82.94 81 SER A N 1
ATOM 651 C CA . SER A 1 81 ? -22.173 6.428 4.105 1.00 82.94 81 SER A CA 1
ATOM 652 C C . SER A 1 81 ? -21.512 7.639 4.756 1.00 82.94 81 SER A C 1
ATOM 654 O O . SER A 1 81 ? -22.033 8.132 5.758 1.00 82.94 81 SER A O 1
ATOM 656 N N . ASN A 1 82 ? -20.369 8.083 4.218 1.00 82.06 82 ASN A N 1
ATOM 657 C CA . ASN A 1 82 ? -19.635 9.274 4.640 1.00 82.06 82 ASN A CA 1
ATOM 658 C C . ASN A 1 82 ? -18.451 9.522 3.681 1.00 82.06 82 ASN A C 1
ATOM 660 O O . ASN A 1 82 ? -17.372 8.961 3.884 1.00 82.06 82 ASN A O 1
ATOM 664 N N . ILE A 1 83 ? -18.644 10.348 2.648 1.00 87.25 83 ILE A N 1
ATOM 665 C CA . ILE A 1 83 ? -17.613 10.630 1.630 1.00 87.25 83 ILE A CA 1
ATOM 666 C C . ILE A 1 83 ? -16.349 11.273 2.226 1.00 87.25 83 ILE A C 1
ATOM 668 O O . ILE A 1 83 ? -15.245 11.040 1.755 1.00 87.25 83 ILE A O 1
ATOM 672 N N . LYS A 1 84 ? -16.489 12.001 3.341 1.00 87.94 84 LYS A N 1
ATOM 673 C CA . LYS A 1 84 ? -15.373 12.636 4.062 1.00 87.94 84 LYS A CA 1
ATOM 674 C C . LYS A 1 84 ? -14.662 11.680 5.026 1.00 87.94 84 LYS A C 1
ATOM 676 O O . LYS A 1 84 ? -13.862 12.098 5.862 1.00 87.94 84 LYS A O 1
ATOM 681 N N . SER A 1 85 ? -14.983 10.386 4.991 1.00 92.81 85 SER A N 1
ATOM 682 C CA . SER A 1 85 ? -14.289 9.415 5.825 1.00 92.81 85 SER A CA 1
ATOM 683 C C . SER A 1 85 ? -12.884 9.173 5.286 1.00 92.81 85 SER A C 1
ATOM 685 O O . SER A 1 85 ? -12.725 8.818 4.124 1.00 92.81 85 SER A O 1
ATOM 687 N N . ALA A 1 86 ? -11.885 9.217 6.168 1.00 94.00 86 ALA A N 1
ATOM 688 C CA . ALA A 1 86 ? -10.540 8.703 5.897 1.00 94.00 86 ALA A CA 1
ATOM 689 C C . ALA A 1 86 ? -10.559 7.296 5.263 1.00 94.00 86 ALA A C 1
ATOM 691 O O . ALA A 1 86 ? -9.675 6.947 4.489 1.00 94.00 86 ALA A O 1
ATOM 692 N N . ALA A 1 87 ? -11.600 6.498 5.547 1.00 93.44 87 ALA A N 1
ATOM 693 C CA . ALA A 1 87 ? -11.764 5.182 4.949 1.00 93.44 87 ALA A CA 1
ATOM 694 C C . ALA A 1 87 ? -12.041 5.213 3.448 1.00 93.44 87 ALA A C 1
ATOM 696 O O . ALA A 1 87 ? -11.535 4.373 2.710 1.00 93.44 87 ALA A O 1
ATOM 697 N N . PHE A 1 88 ? -12.858 6.171 3.020 1.00 95.69 88 PHE A N 1
ATOM 698 C CA . PHE A 1 88 ? -13.165 6.381 1.616 1.00 95.69 88 PHE A CA 1
ATOM 699 C C . PHE A 1 88 ? -11.923 6.875 0.873 1.00 95.69 88 PHE A C 1
ATOM 701 O O . PHE A 1 88 ? -11.570 6.290 -0.142 1.00 95.69 88 PHE A O 1
ATOM 708 N N . ILE A 1 89 ? -11.212 7.860 1.437 1.00 96.00 89 ILE A N 1
ATOM 709 C CA . ILE A 1 89 ? -9.977 8.405 0.851 1.00 96.00 89 ILE A CA 1
ATOM 710 C C . ILE A 1 89 ? -8.935 7.295 0.655 1.00 96.00 89 ILE A C 1
ATOM 712 O O . ILE A 1 89 ? -8.444 7.114 -0.454 1.00 96.00 89 ILE A O 1
ATOM 716 N N . SER A 1 90 ? -8.680 6.491 1.693 1.00 96.06 90 SER A N 1
ATOM 717 C CA . SER A 1 90 ? -7.757 5.350 1.623 1.00 96.06 90 SER A CA 1
ATOM 718 C C . SER A 1 90 ? -8.138 4.352 0.519 1.00 96.06 90 SER A C 1
ATOM 720 O O . SER A 1 90 ? -7.290 3.966 -0.282 1.00 96.06 90 SER A O 1
ATOM 722 N N . LEU A 1 91 ? -9.421 3.977 0.415 1.00 96.31 91 LEU A N 1
ATOM 723 C CA . LEU A 1 91 ? -9.902 3.063 -0.629 1.00 96.31 91 LEU A CA 1
ATOM 724 C C . LEU A 1 91 ? -9.759 3.650 -2.039 1.00 96.31 91 LEU A C 1
ATOM 726 O O . LEU A 1 91 ? -9.357 2.927 -2.951 1.00 96.31 91 LEU A O 1
ATOM 730 N N . CYS A 1 92 ? -10.058 4.937 -2.224 1.00 97.25 92 CYS A N 1
ATOM 731 C CA . CYS A 1 92 ? -9.854 5.621 -3.501 1.00 97.25 92 CYS A CA 1
ATOM 732 C C . CYS A 1 92 ? -8.375 5.613 -3.893 1.00 97.25 92 CYS A C 1
ATOM 734 O O . CYS A 1 92 ? -8.051 5.245 -5.016 1.00 97.25 92 CYS A O 1
ATOM 736 N N . GLN A 1 93 ? -7.476 5.927 -2.959 1.00 97.00 93 GLN A N 1
ATOM 737 C CA . GLN A 1 93 ? -6.034 5.907 -3.205 1.00 97.00 93 GLN A CA 1
ATOM 738 C C . GLN A 1 93 ? -5.501 4.496 -3.476 1.00 97.00 93 GLN A C 1
ATOM 740 O O . GLN A 1 93 ? -4.695 4.325 -4.381 1.00 97.00 93 GLN A O 1
ATOM 745 N N . THR A 1 94 ? -5.982 3.465 -2.772 1.00 97.00 94 THR A N 1
ATOM 746 C CA . THR A 1 94 ? -5.609 2.065 -3.068 1.00 97.00 94 THR A CA 1
ATOM 747 C C . THR A 1 94 ? -6.073 1.643 -4.466 1.00 97.00 94 THR A C 1
ATOM 749 O O . THR A 1 94 ? -5.352 0.954 -5.188 1.00 97.00 94 THR A O 1
ATOM 752 N N . SER A 1 95 ? -7.269 2.081 -4.870 1.00 97.69 95 SER A N 1
ATOM 753 C CA . SER A 1 95 ? -7.811 1.804 -6.207 1.00 97.69 95 SER A CA 1
ATOM 754 C C . SER A 1 95 ? -7.002 2.522 -7.284 1.00 97.69 95 SER A C 1
ATOM 756 O O . SER A 1 95 ? -6.609 1.905 -8.265 1.00 97.69 95 SER A O 1
ATOM 758 N N . LEU A 1 96 ? -6.685 3.798 -7.059 1.00 97.69 96 LEU A N 1
ATOM 759 C CA . LEU A 1 96 ? -5.885 4.614 -7.965 1.00 97.69 96 LEU A CA 1
ATOM 760 C C . LEU A 1 96 ? -4.444 4.091 -8.086 1.00 97.69 96 LEU A C 1
ATOM 762 O O . LEU A 1 96 ? -3.921 3.976 -9.187 1.00 97.69 96 LEU A O 1
ATOM 766 N N . SER A 1 97 ? -3.837 3.677 -6.972 1.00 97.50 97 SER A N 1
ATOM 767 C CA . SER A 1 97 ? -2.545 2.981 -6.949 1.00 97.50 97 SER A CA 1
ATOM 768 C C . SER A 1 97 ? -2.577 1.717 -7.816 1.00 97.50 97 SER A C 1
ATOM 770 O O . SER A 1 97 ? -1.688 1.506 -8.640 1.00 97.50 97 SER A O 1
ATOM 772 N N . SER A 1 98 ? -3.623 0.896 -7.685 1.00 98.19 98 SER A N 1
ATOM 773 C CA . SER A 1 98 ? -3.788 -0.311 -8.505 1.00 98.19 98 SER A CA 1
ATOM 774 C C . SER A 1 98 ? -3.999 0.030 -9.984 1.00 98.19 98 SER A C 1
ATOM 776 O O . SER A 1 98 ? -3.440 -0.645 -10.841 1.00 98.19 98 SER A O 1
ATOM 778 N N . LEU A 1 99 ? -4.743 1.098 -10.292 1.00 98.19 99 LEU A N 1
ATOM 779 C CA . LEU A 1 99 ? -4.958 1.580 -11.657 1.00 98.19 99 LEU A CA 1
ATOM 780 C C . LEU A 1 99 ? -3.645 2.006 -12.325 1.00 98.19 99 LEU A C 1
ATOM 782 O O . LEU A 1 99 ? -3.369 1.571 -13.438 1.00 98.19 99 LEU A O 1
ATOM 786 N N . PHE A 1 100 ? -2.806 2.794 -11.647 1.00 98.00 100 PHE A N 1
ATOM 787 C CA . PHE A 1 100 ? -1.495 3.183 -12.179 1.00 98.00 100 PHE A CA 1
ATOM 788 C C . PHE A 1 100 ? -0.598 1.974 -12.450 1.00 98.00 100 PHE A C 1
ATOM 790 O O . PHE A 1 100 ? 0.096 1.933 -13.465 1.00 98.00 100 PHE A O 1
ATOM 797 N N . MET A 1 101 ? -0.668 0.952 -11.593 1.00 97.50 101 MET A N 1
ATOM 798 C CA . MET A 1 101 ? 0.046 -0.300 -11.821 1.00 97.50 101 MET A CA 1
ATOM 799 C C . MET A 1 101 ? -0.496 -1.065 -13.037 1.00 97.50 101 MET A C 1
ATOM 801 O O . MET A 1 101 ? 0.291 -1.577 -13.826 1.00 97.50 101 MET A O 1
ATOM 805 N N . VAL A 1 102 ? -1.818 -1.103 -13.234 1.00 98.25 102 VAL A N 1
ATOM 806 C CA . VAL A 1 102 ? -2.436 -1.689 -14.436 1.00 98.25 102 VAL A CA 1
ATOM 807 C C . VAL A 1 102 ? -1.980 -0.950 -15.695 1.00 98.25 102 VAL A C 1
ATOM 809 O O . VAL A 1 102 ? -1.544 -1.601 -16.637 1.00 98.25 102 VAL A O 1
ATOM 812 N N . ILE A 1 103 ? -2.007 0.388 -15.701 1.00 97.94 103 ILE A N 1
ATOM 813 C CA . ILE A 1 103 ? -1.537 1.201 -16.837 1.00 97.94 103 ILE A CA 1
ATOM 814 C C . ILE A 1 103 ? -0.062 0.904 -17.128 1.00 97.94 103 ILE A C 1
ATOM 816 O O . ILE A 1 103 ? 0.301 0.665 -18.276 1.00 97.94 103 ILE A O 1
ATOM 820 N N . LYS A 1 104 ? 0.781 0.828 -16.091 1.00 95.88 104 LYS A N 1
ATOM 821 C CA . LYS A 1 104 ? 2.195 0.458 -16.237 1.00 95.88 104 LYS A CA 1
ATOM 822 C C . LYS A 1 104 ? 2.365 -0.919 -16.892 1.00 95.88 104 LYS A C 1
ATOM 824 O O . LYS A 1 104 ? 3.211 -1.083 -17.766 1.00 95.88 104 LYS A O 1
ATOM 829 N N . ILE A 1 105 ? 1.583 -1.911 -16.464 1.00 96.38 105 ILE A N 1
ATOM 830 C CA . ILE A 1 105 ? 1.638 -3.269 -17.022 1.00 96.38 105 ILE A CA 1
ATOM 831 C C . ILE A 1 105 ? 1.139 -3.284 -18.471 1.00 96.38 105 ILE A C 1
ATOM 833 O O . ILE A 1 105 ? 1.713 -3.989 -19.293 1.00 96.38 105 ILE A O 1
ATOM 837 N N . ILE A 1 106 ? 0.130 -2.479 -18.815 1.00 96.56 106 ILE A N 1
ATOM 838 C CA . ILE A 1 106 ? -0.306 -2.314 -20.208 1.00 96.56 106 ILE A CA 1
ATOM 839 C C . ILE A 1 106 ? 0.846 -1.773 -21.058 1.00 96.56 106 ILE A C 1
ATOM 841 O O . ILE A 1 106 ? 1.145 -2.382 -22.078 1.00 96.56 106 ILE A O 1
ATOM 845 N N . LEU A 1 107 ? 1.546 -0.721 -20.610 1.00 95.06 107 LEU A N 1
ATOM 846 C CA . LEU A 1 107 ? 2.717 -0.193 -21.327 1.00 95.06 107 LEU A CA 1
ATOM 847 C C . LEU A 1 107 ? 3.817 -1.245 -21.520 1.00 95.06 107 LEU A C 1
ATOM 849 O O . LEU A 1 107 ? 4.502 -1.250 -22.541 1.00 95.06 107 LEU A O 1
ATOM 853 N N . GLN A 1 108 ? 3.966 -2.152 -20.550 1.00 92.75 108 GLN A N 1
ATOM 854 C CA . GLN A 1 108 ? 4.928 -3.249 -20.612 1.00 92.75 108 GLN A CA 1
ATOM 855 C C . GLN A 1 108 ? 4.498 -4.318 -21.627 1.00 92.75 108 GLN A C 1
ATOM 857 O O . GLN A 1 108 ? 5.325 -4.821 -22.382 1.00 92.75 108 GLN A O 1
ATOM 862 N N . ILE A 1 109 ? 3.204 -4.648 -21.677 1.00 93.25 109 ILE A N 1
ATOM 863 C CA . ILE A 1 109 ? 2.639 -5.580 -22.662 1.00 93.25 109 ILE A CA 1
ATOM 864 C C . ILE A 1 109 ? 2.746 -4.998 -24.078 1.00 93.25 109 ILE A C 1
ATOM 866 O O . ILE A 1 109 ? 3.061 -5.739 -25.007 1.00 93.25 109 ILE A O 1
ATOM 870 N N . THR A 1 110 ? 2.527 -3.689 -24.243 1.00 93.44 110 THR A N 1
ATOM 871 C CA . THR A 1 110 ? 2.661 -2.990 -25.532 1.00 93.44 110 THR A CA 1
ATOM 872 C C . THR A 1 110 ? 4.106 -2.674 -25.908 1.00 93.44 110 THR A C 1
ATOM 874 O O . THR A 1 110 ? 4.317 -2.092 -26.965 1.00 93.44 110 THR A O 1
ATOM 877 N N . GLN A 1 111 ? 5.084 -3.065 -25.080 1.00 91.25 111 GLN A N 1
ATOM 878 C CA . GLN A 1 111 ? 6.516 -2.855 -25.323 1.00 91.25 111 GLN A CA 1
ATOM 879 C C . GLN A 1 111 ? 6.849 -1.379 -25.582 1.00 91.25 111 GLN A C 1
ATOM 881 O O . GLN A 1 111 ? 7.492 -1.033 -26.563 1.00 91.25 111 GLN A O 1
ATOM 886 N N . THR A 1 112 ? 6.350 -0.490 -24.721 1.00 91.75 112 THR A N 1
ATOM 887 C CA . THR A 1 112 ? 6.590 0.951 -24.869 1.00 91.75 112 THR A CA 1
ATOM 888 C C . THR A 1 112 ? 7.988 1.310 -24.368 1.00 91.75 112 THR A C 1
ATOM 890 O O . THR A 1 112 ? 8.284 1.129 -23.188 1.00 91.75 112 THR A O 1
ATOM 893 N N . ASP A 1 113 ? 8.808 1.920 -25.222 1.00 87.12 113 ASP A N 1
ATOM 894 C CA . ASP A 1 113 ? 10.208 2.256 -24.904 1.00 87.12 113 ASP A CA 1
ATOM 895 C C . ASP A 1 113 ? 10.368 3.459 -23.952 1.00 87.12 113 ASP A C 1
ATOM 897 O O . ASP A 1 113 ? 11.475 3.850 -23.580 1.00 87.12 113 ASP A O 1
ATOM 901 N N . ASN A 1 114 ? 9.265 4.078 -23.523 1.00 91.44 114 ASN A N 1
ATOM 902 C CA . ASN A 1 114 ? 9.301 5.263 -22.673 1.00 91.44 114 ASN A CA 1
ATOM 903 C C . ASN A 1 114 ? 9.587 4.898 -21.203 1.00 91.44 114 ASN A C 1
ATOM 905 O O . ASN A 1 114 ? 8.683 4.757 -20.372 1.00 91.44 114 ASN A O 1
ATOM 909 N N . ILE A 1 115 ? 10.877 4.782 -20.873 1.00 87.62 115 ILE A N 1
ATOM 910 C CA . ILE A 1 115 ? 11.384 4.479 -19.524 1.00 87.62 115 ILE A CA 1
ATOM 911 C C . ILE A 1 115 ? 10.838 5.470 -18.482 1.00 87.62 115 ILE A C 1
ATOM 913 O O . ILE A 1 115 ? 10.485 5.069 -17.367 1.00 87.62 115 ILE A O 1
ATOM 917 N N . LEU A 1 116 ? 10.729 6.757 -18.835 1.00 89.56 116 LEU A N 1
ATOM 918 C CA . LEU A 1 116 ? 10.238 7.797 -17.930 1.00 89.56 116 LEU A CA 1
ATOM 919 C C . LEU A 1 116 ? 8.781 7.541 -17.524 1.00 89.56 116 LEU A C 1
ATOM 921 O O . LEU A 1 116 ? 8.457 7.619 -16.339 1.00 89.56 116 LEU A O 1
ATOM 925 N N . ALA A 1 117 ? 7.921 7.149 -18.469 1.00 93.56 117 ALA A N 1
ATOM 926 C CA . ALA A 1 117 ? 6.530 6.801 -18.185 1.00 93.56 117 ALA A CA 1
ATOM 927 C C . ALA A 1 117 ? 6.426 5.600 -17.229 1.00 93.56 117 ALA A C 1
ATOM 929 O O . ALA A 1 117 ? 5.667 5.639 -16.257 1.00 93.56 117 ALA A O 1
ATOM 930 N N . HIS A 1 118 ? 7.229 4.554 -17.443 1.00 92.25 118 HIS A N 1
ATOM 931 C CA . HIS A 1 118 ? 7.265 3.392 -16.550 1.00 92.25 118 HIS A CA 1
ATOM 932 C C . HIS A 1 118 ? 7.698 3.755 -15.128 1.00 92.25 118 HIS A C 1
ATOM 934 O O . HIS A 1 118 ? 7.067 3.307 -14.162 1.00 92.25 118 HIS A O 1
ATOM 940 N N . ARG A 1 119 ? 8.750 4.574 -14.997 1.00 88.88 119 ARG A N 1
ATOM 941 C CA . ARG A 1 119 ? 9.243 5.073 -13.706 1.00 88.88 119 ARG A CA 1
ATOM 942 C C . ARG A 1 119 ? 8.182 5.914 -13.008 1.00 88.88 119 ARG A C 1
ATOM 944 O O . ARG A 1 119 ? 7.850 5.623 -11.863 1.00 88.88 119 ARG A O 1
ATOM 951 N N . PHE A 1 120 ? 7.599 6.886 -13.706 1.00 93.88 120 PHE A N 1
ATOM 952 C CA . PHE A 1 120 ? 6.554 7.752 -13.167 1.00 93.88 120 PHE A CA 1
ATOM 953 C C . PHE A 1 120 ? 5.362 6.944 -12.643 1.00 93.88 120 PHE A C 1
ATOM 955 O O . PHE A 1 120 ? 5.005 7.059 -11.471 1.00 93.88 120 PHE A O 1
ATOM 962 N N . LEU A 1 121 ? 4.793 6.055 -13.463 1.00 95.50 121 LEU A N 1
ATOM 963 C CA . LEU A 1 121 ? 3.635 5.243 -13.074 1.00 95.50 121 LEU A CA 1
ATOM 964 C C . LEU A 1 121 ? 3.928 4.348 -11.865 1.00 95.50 121 LEU A C 1
ATOM 966 O O . LEU A 1 121 ? 3.073 4.184 -10.993 1.00 95.50 121 LEU A O 1
ATOM 970 N N . PHE A 1 122 ? 5.136 3.785 -11.783 1.00 93.00 122 PHE A N 1
ATOM 971 C CA . PHE A 1 122 ? 5.546 2.984 -10.634 1.00 93.00 122 PHE A CA 1
ATOM 972 C C . PHE A 1 122 ? 5.703 3.822 -9.360 1.00 93.00 122 PHE A C 1
ATOM 974 O O . PHE A 1 122 ? 5.195 3.425 -8.310 1.00 93.00 122 PHE A O 1
ATOM 981 N N . MET A 1 123 ? 6.354 4.984 -9.441 1.00 91.81 123 MET A N 1
ATOM 982 C CA . MET A 1 123 ? 6.550 5.858 -8.280 1.00 91.81 123 MET A CA 1
ATOM 983 C C . MET A 1 123 ? 5.221 6.408 -7.765 1.00 91.81 123 MET A C 1
ATOM 985 O O . MET A 1 123 ? 4.962 6.361 -6.563 1.00 91.81 123 MET A O 1
ATOM 989 N N . VAL A 1 124 ? 4.325 6.813 -8.666 1.00 94.94 124 VAL A N 1
ATOM 990 C CA . VAL A 1 124 ? 2.966 7.248 -8.323 1.00 94.94 124 VAL A CA 1
ATOM 991 C C . VAL A 1 124 ? 2.158 6.106 -7.691 1.00 94.94 124 VAL A C 1
ATOM 993 O O . VAL A 1 124 ? 1.473 6.317 -6.687 1.00 94.94 124 VAL A O 1
ATOM 996 N N . HIS A 1 125 ? 2.273 4.875 -8.205 1.00 95.25 125 HIS A N 1
ATOM 997 C CA . HIS A 1 125 ? 1.674 3.691 -7.580 1.00 95.25 125 HIS A CA 1
ATOM 998 C C . HIS A 1 125 ? 2.128 3.523 -6.120 1.00 95.25 125 HIS A C 1
ATOM 1000 O O . HIS A 1 125 ? 1.275 3.380 -5.236 1.00 95.25 125 HIS A O 1
ATOM 1006 N N . VAL A 1 126 ? 3.441 3.582 -5.859 1.00 92.12 126 VAL A N 1
ATOM 1007 C CA . VAL A 1 126 ? 4.020 3.468 -4.508 1.00 92.12 126 VAL A CA 1
ATOM 1008 C C . VAL A 1 126 ? 3.561 4.626 -3.614 1.00 92.12 126 VAL A C 1
ATOM 1010 O O . VAL A 1 126 ? 3.141 4.387 -2.480 1.00 92.12 126 VAL A O 1
ATOM 1013 N N . ALA A 1 127 ? 3.548 5.858 -4.130 1.00 93.88 127 ALA A N 1
ATOM 1014 C CA . ALA A 1 127 ? 3.102 7.052 -3.410 1.00 93.88 127 ALA A CA 1
ATOM 1015 C C . ALA A 1 127 ? 1.667 6.902 -2.888 1.00 93.88 127 ALA A C 1
ATOM 1017 O O . ALA A 1 127 ? 1.396 7.076 -1.697 1.00 93.88 127 ALA A O 1
ATOM 1018 N N . PHE A 1 128 ? 0.739 6.518 -3.770 1.00 96.81 128 PHE A N 1
ATOM 1019 C CA . PHE A 1 128 ? -0.659 6.315 -3.399 1.00 96.81 128 PHE A CA 1
ATOM 1020 C C . PHE A 1 128 ? -0.853 5.125 -2.461 1.00 96.81 128 PHE A C 1
ATOM 1022 O O . PHE A 1 128 ? -1.756 5.163 -1.625 1.00 96.81 128 PHE A O 1
ATOM 1029 N N . LEU A 1 129 ? -0.012 4.094 -2.557 1.00 94.38 129 LEU A N 1
ATOM 1030 C CA . LEU A 1 129 ? -0.068 2.934 -1.672 1.00 94.38 129 LEU A CA 1
ATOM 1031 C C . LEU A 1 129 ? 0.354 3.297 -0.240 1.00 94.38 129 LEU A C 1
ATOM 1033 O O . LEU A 1 129 ? -0.371 2.999 0.713 1.00 94.38 129 LEU A O 1
ATOM 1037 N N . ILE A 1 130 ? 1.480 4.007 -0.096 1.00 92.12 130 ILE A N 1
ATOM 1038 C CA . ILE A 1 130 ? 1.941 4.565 1.184 1.00 92.12 130 ILE A CA 1
ATOM 1039 C C . ILE A 1 130 ? 0.879 5.518 1.737 1.00 92.12 130 ILE A C 1
ATOM 1041 O O . ILE A 1 130 ? 0.519 5.442 2.913 1.00 92.12 130 ILE A O 1
ATOM 1045 N N . SER A 1 131 ? 0.317 6.373 0.882 1.00 95.12 131 SER A N 1
ATOM 1046 C CA . SER A 1 131 ? -0.690 7.336 1.307 1.00 95.12 131 SER A CA 1
ATOM 1047 C C . SER A 1 131 ? -1.970 6.671 1.810 1.00 95.12 131 SER A C 1
ATOM 1049 O O . SER A 1 131 ? -2.457 6.982 2.902 1.00 95.12 131 SER A O 1
ATOM 1051 N N . ALA A 1 132 ? -2.470 5.676 1.074 1.00 95.62 132 ALA A N 1
ATOM 1052 C CA . ALA A 1 132 ? -3.634 4.903 1.479 1.00 95.62 132 ALA A CA 1
ATOM 1053 C C . ALA A 1 132 ? -3.424 4.252 2.849 1.00 95.62 132 ALA A C 1
ATOM 1055 O O . ALA A 1 132 ? -4.349 4.238 3.668 1.00 95.62 132 ALA A O 1
ATOM 1056 N N . PHE A 1 133 ? -2.215 3.754 3.113 1.00 92.25 133 PHE A N 1
ATOM 1057 C CA . PHE A 1 133 ? -1.841 3.183 4.399 1.00 92.25 133 PHE A CA 1
ATOM 1058 C C . PHE A 1 133 ? -1.833 4.225 5.529 1.00 92.25 133 PHE A C 1
ATOM 1060 O O . PHE A 1 133 ? -2.429 3.982 6.582 1.00 92.25 133 PHE A O 1
ATOM 1067 N N . MET A 1 134 ? -1.269 5.417 5.311 1.00 92.56 134 MET A N 1
ATOM 1068 C CA . MET A 1 134 ? -1.280 6.508 6.301 1.00 92.56 134 MET A CA 1
ATOM 1069 C C . MET A 1 134 ? -2.703 6.898 6.727 1.00 92.56 134 MET A C 1
ATOM 1071 O O . MET A 1 134 ? -2.984 7.101 7.913 1.00 92.56 134 MET A O 1
ATOM 1075 N N . TRP A 1 135 ? -3.656 6.917 5.793 1.00 95.00 135 TRP A N 1
ATOM 1076 C CA . TRP A 1 135 ? -5.061 7.163 6.126 1.00 95.00 135 TRP A CA 1
ATOM 1077 C C . TRP A 1 135 ? -5.679 6.076 7.009 1.00 95.00 135 TRP A C 1
ATOM 1079 O O . TRP A 1 135 ? -6.509 6.384 7.871 1.00 95.00 135 TRP A O 1
ATOM 1089 N N . ILE A 1 136 ? -5.269 4.815 6.854 1.00 91.44 136 ILE A N 1
ATOM 1090 C CA . ILE A 1 136 ? -5.701 3.728 7.744 1.00 91.44 136 ILE A CA 1
ATOM 1091 C C . ILE A 1 136 ? -5.200 3.976 9.168 1.00 91.44 136 ILE A C 1
ATOM 1093 O O . ILE A 1 136 ? -5.978 3.819 10.117 1.00 91.44 136 ILE A O 1
ATOM 1097 N N . LEU A 1 137 ? -3.961 4.447 9.328 1.00 88.88 137 LEU A N 1
ATOM 1098 C CA . LEU A 1 137 ? -3.413 4.802 10.639 1.00 88.88 137 LEU A CA 1
ATOM 1099 C C . LEU A 1 137 ? -4.233 5.909 11.313 1.00 88.88 137 LEU A C 1
ATOM 1101 O O . LEU A 1 137 ? -4.579 5.792 12.490 1.00 88.88 137 LEU A O 1
ATOM 1105 N N . ILE A 1 138 ? -4.661 6.928 10.562 1.00 92.44 138 ILE A N 1
ATOM 1106 C CA . ILE A 1 138 ? -5.545 7.988 11.079 1.00 92.44 138 ILE A CA 1
ATOM 1107 C C . ILE A 1 138 ? -6.887 7.410 11.563 1.00 92.44 138 ILE A C 1
ATOM 1109 O O . ILE A 1 138 ? -7.406 7.805 12.613 1.00 92.44 138 ILE A O 1
ATOM 1113 N N . ILE A 1 139 ? -7.469 6.455 10.827 1.00 91.12 139 ILE A N 1
ATOM 1114 C CA . ILE A 1 139 ? -8.721 5.789 11.229 1.00 91.12 139 ILE A CA 1
ATOM 1115 C C . ILE A 1 139 ? -8.532 5.025 12.532 1.00 91.12 139 ILE A C 1
ATOM 1117 O O . ILE A 1 139 ? -9.435 5.013 13.374 1.00 91.12 139 ILE A O 1
ATOM 1121 N N . TRP A 1 140 ? -7.396 4.353 12.687 1.00 87.38 140 TRP A N 1
ATOM 1122 C CA . TRP A 1 140 ? -7.097 3.584 13.885 1.00 87.38 140 TRP A CA 1
ATOM 1123 C C . TRP A 1 140 ? -6.832 4.488 15.076 1.00 87.38 140 TRP A C 1
ATOM 1125 O O . TRP A 1 140 ? -7.465 4.276 16.104 1.00 87.38 140 TRP A O 1
ATOM 1135 N N . SER A 1 141 ? -6.049 5.554 14.912 1.00 88.50 141 SER A N 1
ATOM 1136 C CA . SER A 1 141 ? -5.868 6.591 15.934 1.00 88.50 141 SER A CA 1
ATOM 1137 C C . SER A 1 141 ? -7.222 7.126 16.429 1.00 88.50 141 SER A C 1
ATOM 1139 O O . SER A 1 141 ? -7.509 7.099 17.626 1.00 88.50 141 SER A O 1
ATOM 1141 N N . LYS A 1 142 ? -8.149 7.449 15.513 1.00 90.19 142 LYS A N 1
ATOM 1142 C CA . LYS A 1 142 ? -9.515 7.888 15.865 1.00 90.19 142 LYS A CA 1
ATOM 1143 C C . LYS A 1 142 ? -10.366 6.811 16.550 1.00 90.19 142 LYS A C 1
ATOM 1145 O O . LYS A 1 142 ? -11.323 7.132 17.255 1.00 90.19 142 LYS A O 1
ATOM 1150 N N . LYS A 1 143 ? -10.117 5.527 16.285 1.00 85.69 143 LYS A N 1
ATOM 1151 C CA . LYS A 1 143 ? -10.807 4.429 16.984 1.00 85.69 143 LYS A CA 1
ATOM 1152 C C . LYS A 1 143 ? -10.230 4.226 18.380 1.00 85.69 143 LYS A C 1
ATOM 1154 O O . LYS A 1 143 ? -11.010 3.990 19.296 1.00 85.69 143 LYS A O 1
ATOM 1159 N N . LEU A 1 144 ? -8.913 4.340 18.530 1.00 82.50 144 LEU A N 1
ATOM 1160 C CA . LEU A 1 144 ? -8.217 4.226 19.808 1.00 82.50 144 LEU A CA 1
ATOM 1161 C C . LEU A 1 144 ? -8.595 5.364 20.745 1.00 82.50 144 LEU A C 1
ATOM 1163 O O . LEU A 1 144 ? -8.916 5.095 21.891 1.00 82.50 144 LEU A O 1
ATOM 1167 N N . SER A 1 145 ? -8.721 6.593 20.239 1.00 86.94 145 SER A N 1
ATOM 1168 C CA . SER A 1 145 ? -9.133 7.748 21.049 1.00 86.94 145 SER A CA 1
ATOM 1169 C C . SER A 1 145 ? -10.549 7.633 21.638 1.00 86.94 145 SER A C 1
ATOM 1171 O O . SER A 1 145 ? -10.938 8.450 22.463 1.00 86.94 145 SER A O 1
ATOM 1173 N N . LYS A 1 146 ? -11.364 6.672 21.178 1.00 86.12 146 LYS A N 1
ATOM 1174 C CA . LYS A 1 146 ? -12.707 6.401 21.725 1.00 86.12 146 LYS A CA 1
ATOM 1175 C C . LYS A 1 146 ? -12.710 5.332 22.808 1.00 86.12 146 LYS A C 1
ATOM 1177 O O . LYS A 1 146 ? -13.713 5.177 23.500 1.00 86.12 146 LYS A O 1
ATOM 1182 N N . ILE A 1 147 ? -11.645 4.547 22.893 1.00 82.06 147 ILE A N 1
ATOM 1183 C CA . ILE A 1 147 ? -11.448 3.596 23.976 1.00 82.06 147 ILE A CA 1
ATOM 1184 C C . ILE A 1 147 ? -10.886 4.437 25.127 1.00 82.06 147 ILE A C 1
ATOM 1186 O O . ILE A 1 147 ? -9.972 5.225 24.900 1.00 82.06 147 ILE A O 1
ATOM 1190 N N . LYS A 1 148 ? -11.472 4.347 26.327 1.00 77.50 148 LYS A N 1
ATOM 1191 C CA . LYS A 1 148 ? -10.959 5.032 27.526 1.00 77.50 148 LYS A CA 1
ATOM 1192 C C . LYS A 1 148 ? -9.613 4.399 27.908 1.00 77.50 148 LYS A C 1
ATOM 1194 O O . LYS A 1 148 ? -9.583 3.460 28.691 1.00 77.50 148 LYS A O 1
ATOM 1199 N N . ILE A 1 149 ? -8.552 4.840 27.243 1.00 77.81 149 ILE A N 1
ATOM 1200 C CA . ILE A 1 149 ? -7.161 4.416 27.428 1.00 77.81 149 ILE A CA 1
ATOM 1201 C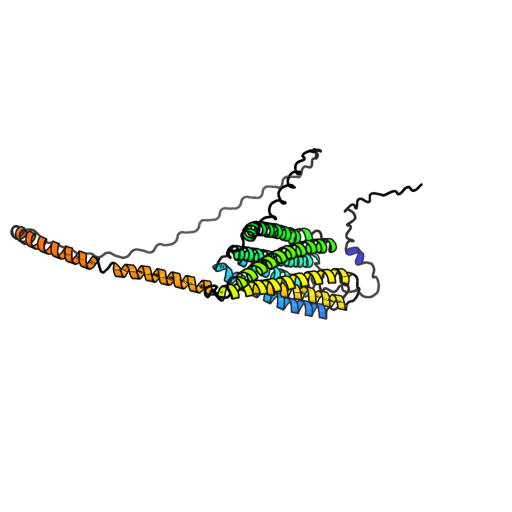 C . ILE A 1 149 ? -6.520 5.297 28.516 1.00 77.81 149 ILE A C 1
ATOM 1203 O O . ILE A 1 149 ? -7.044 6.373 28.813 1.00 77.81 149 ILE A O 1
ATOM 1207 N N . ALA A 1 150 ? -5.399 4.856 29.096 1.00 78.94 150 ALA A N 1
ATOM 1208 C CA . ALA A 1 150 ? -4.566 5.665 29.983 1.00 78.94 150 ALA A CA 1
ATOM 1209 C C . ALA A 1 150 ? -4.326 7.097 29.451 1.00 78.94 150 ALA A C 1
ATOM 1211 O O . ALA A 1 150 ? -4.136 7.316 28.247 1.00 78.94 150 ALA A O 1
ATOM 1212 N N . ALA A 1 151 ? -4.292 8.072 30.369 1.00 84.12 151 ALA A N 1
ATOM 1213 C CA . ALA A 1 151 ? -4.217 9.503 30.059 1.00 84.12 151 ALA A CA 1
ATOM 1214 C C . ALA A 1 151 ? -3.051 9.861 29.115 1.00 84.12 151 ALA A C 1
ATOM 1216 O O . ALA A 1 151 ? -3.238 10.628 28.168 1.00 84.12 151 ALA A O 1
ATOM 1217 N N . GLY A 1 152 ? -1.884 9.227 29.283 1.00 82.50 152 GLY A N 1
ATOM 1218 C CA . GLY A 1 152 ? -0.706 9.484 28.445 1.00 82.50 152 GLY A CA 1
ATOM 1219 C C . GLY A 1 152 ? -0.933 9.228 26.949 1.00 82.50 152 GLY A C 1
ATOM 1220 O O . GLY A 1 152 ? -0.558 10.045 26.109 1.00 82.50 152 GLY A O 1
ATOM 1221 N N . VAL A 1 153 ? -1.626 8.145 26.579 1.00 82.56 153 VAL A N 1
ATOM 1222 C CA . VAL A 1 153 ? -1.893 7.841 25.159 1.00 82.56 153 VAL A CA 1
ATOM 1223 C C . VAL A 1 153 ? -2.881 8.846 24.567 1.00 82.56 153 VAL A C 1
ATOM 1225 O O . VAL A 1 153 ? -2.759 9.227 23.402 1.00 82.56 153 VAL A O 1
ATOM 1228 N N . THR A 1 154 ? -3.852 9.308 25.360 1.00 86.56 154 THR A N 1
ATOM 1229 C CA . THR A 1 154 ? -4.836 10.292 24.889 1.00 86.56 154 THR A CA 1
ATOM 1230 C C . THR A 1 154 ? -4.207 11.646 24.559 1.00 86.56 154 THR A C 1
ATOM 1232 O O . THR A 1 154 ? -4.669 12.295 23.620 1.00 86.56 154 THR A O 1
ATOM 1235 N N . LEU A 1 155 ? -3.114 12.017 25.238 1.00 90.06 155 LEU A N 1
ATOM 1236 C CA . LEU A 1 155 ? -2.353 13.240 24.969 1.00 90.06 155 LEU A CA 1
ATOM 1237 C C . LEU A 1 155 ? -1.536 13.152 23.667 1.00 90.06 155 LEU A C 1
ATOM 1239 O O . LEU A 1 155 ? -1.456 14.121 22.914 1.00 90.06 155 LEU A O 1
ATOM 1243 N N . TYR A 1 156 ? -0.978 11.976 23.360 1.00 89.56 156 TYR A N 1
ATOM 1244 C CA . TYR A 1 156 ? -0.128 11.763 22.181 1.00 89.56 156 TYR A CA 1
ATOM 1245 C C . TYR A 1 156 ? -0.911 11.601 20.861 1.00 89.56 156 TYR A C 1
ATOM 1247 O O . TYR A 1 156 ? -0.461 12.039 19.800 1.00 89.56 156 TYR A O 1
ATOM 1255 N N . LEU A 1 157 ? -2.104 10.993 20.891 1.00 89.38 157 LEU A N 1
ATOM 1256 C CA . LEU A 1 157 ? -2.871 10.668 19.675 1.00 89.38 157 LEU A CA 1
ATOM 1257 C C . LEU A 1 157 ? -3.189 11.871 18.752 1.00 89.38 157 LEU A C 1
ATOM 1259 O O . LEU A 1 157 ? -3.113 11.697 17.528 1.00 89.38 157 LEU A O 1
ATOM 1263 N N . PRO A 1 158 ? -3.548 13.072 19.257 1.00 92.06 158 PRO A N 1
ATOM 1264 C CA . PRO A 1 158 ? -3.772 14.252 18.421 1.00 92.06 158 PRO A CA 1
ATOM 1265 C C . PRO A 1 158 ? -2.514 14.715 17.677 1.00 92.06 158 PRO A C 1
ATOM 1267 O O . PRO A 1 158 ? -2.606 15.058 16.496 1.00 92.06 158 PRO A O 1
ATOM 1270 N N . TRP A 1 159 ? -1.356 14.686 18.340 1.00 93.19 159 TRP A N 1
ATOM 1271 C CA . TRP A 1 159 ? -0.064 15.043 17.750 1.00 93.19 159 TRP A CA 1
ATOM 1272 C C . TRP A 1 159 ? 0.342 14.056 16.665 1.00 93.19 159 TRP A C 1
ATOM 1274 O O . TRP A 1 159 ? 0.587 14.460 15.529 1.00 93.19 159 TRP A O 1
ATOM 1284 N N . LEU A 1 160 ? 0.273 12.758 16.968 1.00 89.38 160 LEU A N 1
ATOM 1285 C CA . LEU A 1 160 ? 0.530 11.696 15.999 1.00 89.38 160 LEU A CA 1
ATOM 1286 C C . LEU A 1 160 ? -0.330 11.860 14.737 1.00 89.38 160 LEU A C 1
ATOM 1288 O O . LEU A 1 160 ? 0.158 11.709 13.620 1.00 89.38 160 LEU A O 1
ATOM 1292 N N . LYS A 1 161 ? -1.614 12.211 14.887 1.00 92.44 161 LYS A N 1
ATOM 1293 C CA . LYS A 1 161 ? -2.499 12.448 13.740 1.00 92.44 161 LYS A CA 1
ATOM 1294 C C . LYS A 1 161 ? -2.004 13.600 12.857 1.00 92.44 161 LYS A C 1
ATOM 1296 O O . LYS A 1 161 ? -2.073 13.470 11.637 1.00 92.44 161 LYS A O 1
ATOM 1301 N N . LYS A 1 162 ? -1.551 14.714 13.443 1.00 94.81 162 LYS A N 1
ATOM 1302 C CA . LYS A 1 162 ? -1.008 15.856 12.685 1.00 94.81 162 LYS A CA 1
ATOM 1303 C C . LYS A 1 162 ? 0.267 15.453 11.942 1.00 94.81 162 LYS A C 1
ATOM 1305 O O . LYS A 1 162 ? 0.348 15.694 10.743 1.00 94.81 162 LYS A O 1
ATOM 1310 N N . ILE A 1 163 ? 1.183 14.760 12.624 1.00 91.62 163 ILE A N 1
ATOM 1311 C CA . ILE A 1 163 ? 2.436 14.256 12.041 1.00 91.62 163 ILE A CA 1
ATOM 1312 C C . ILE A 1 163 ? 2.140 13.355 10.839 1.00 91.62 163 ILE A C 1
ATOM 1314 O O . ILE A 1 163 ? 2.639 13.617 9.752 1.00 91.62 163 ILE A O 1
ATOM 1318 N N . ILE A 1 164 ? 1.245 12.368 10.982 1.00 91.69 164 ILE A N 1
ATOM 1319 C CA . ILE A 1 164 ? 0.882 11.462 9.879 1.00 91.69 164 ILE A CA 1
ATOM 1320 C C . ILE A 1 164 ? 0.335 12.232 8.668 1.00 91.69 164 ILE A C 1
ATOM 1322 O O . ILE A 1 164 ? 0.656 11.884 7.535 1.00 91.69 164 ILE A O 1
ATOM 1326 N N . ILE A 1 165 ? -0.483 13.270 8.879 1.00 94.62 165 ILE A N 1
ATOM 1327 C CA . ILE A 1 165 ? -1.034 14.079 7.779 1.00 94.62 165 ILE A CA 1
ATOM 1328 C C . ILE A 1 165 ? 0.079 14.848 7.059 1.00 94.62 165 ILE A C 1
ATOM 1330 O O . ILE A 1 165 ? 0.133 14.804 5.832 1.00 94.62 165 ILE A O 1
ATOM 1334 N N . VAL A 1 166 ? 0.968 15.512 7.804 1.00 95.00 166 VAL A N 1
ATOM 1335 C CA . VAL A 1 166 ? 2.091 16.274 7.233 1.00 95.00 166 VAL A CA 1
ATOM 1336 C C . VAL A 1 166 ? 3.036 15.347 6.470 1.00 95.00 166 VAL A C 1
ATOM 1338 O O . VAL A 1 166 ? 3.306 15.585 5.295 1.00 95.00 166 VAL A O 1
ATOM 1341 N N . THR A 1 167 ? 3.454 14.234 7.083 1.00 91.75 167 THR A N 1
ATOM 1342 C CA . THR A 1 167 ? 4.309 13.228 6.435 1.00 91.75 167 THR A CA 1
ATOM 1343 C C . THR A 1 167 ? 3.660 12.661 5.175 1.00 91.75 167 THR A C 1
ATOM 1345 O O . THR A 1 167 ? 4.351 12.414 4.194 1.00 91.75 167 THR A O 1
ATOM 1348 N N . ASN A 1 168 ? 2.339 12.470 5.168 1.00 94.56 168 ASN A N 1
ATOM 1349 C CA . ASN A 1 168 ? 1.614 11.974 4.003 1.00 94.56 168 ASN A CA 1
ATOM 1350 C C . ASN A 1 168 ? 1.578 12.971 2.832 1.00 94.56 168 ASN A C 1
ATOM 1352 O O . ASN A 1 168 ? 1.636 12.565 1.676 1.00 94.56 168 ASN A O 1
ATOM 1356 N N . ILE A 1 169 ? 1.441 14.268 3.114 1.00 95.94 169 ILE A N 1
ATOM 1357 C CA . ILE A 1 169 ? 1.491 15.304 2.071 1.00 95.94 169 ILE A CA 1
ATOM 1358 C C . ILE A 1 169 ? 2.910 15.383 1.505 1.00 95.94 169 ILE A C 1
ATOM 1360 O O . ILE A 1 169 ? 3.087 15.344 0.289 1.00 95.94 169 ILE A O 1
ATOM 1364 N N . LEU A 1 170 ? 3.913 15.412 2.387 1.00 93.94 170 LEU A N 1
ATOM 1365 C CA . LEU A 1 170 ? 5.317 15.465 1.997 1.00 93.94 170 LEU A CA 1
ATOM 1366 C C . LEU A 1 170 ? 5.721 14.240 1.165 1.00 93.94 170 LEU A C 1
ATOM 1368 O O . LEU A 1 170 ? 6.369 14.388 0.133 1.00 93.94 170 LEU A O 1
ATOM 1372 N N . SER A 1 171 ? 5.291 13.036 1.560 1.00 91.81 171 SER A N 1
ATOM 1373 C CA . SER A 1 171 ? 5.586 11.824 0.796 1.00 91.81 171 SER A CA 1
ATOM 1374 C C . SER A 1 171 ? 4.955 11.865 -0.597 1.00 91.81 171 SER A C 1
ATOM 1376 O O . SER A 1 171 ? 5.632 11.548 -1.569 1.00 91.81 171 SER A O 1
ATOM 1378 N N . LEU A 1 172 ? 3.706 12.317 -0.737 1.00 94.81 172 LEU A N 1
ATOM 1379 C CA . LEU A 1 172 ? 3.084 12.464 -2.056 1.00 94.81 172 LEU A CA 1
ATOM 1380 C C . LEU A 1 172 ? 3.860 13.436 -2.958 1.00 94.81 172 LEU A C 1
ATOM 1382 O O . LEU A 1 172 ? 4.064 13.123 -4.125 1.00 94.81 172 LEU A O 1
ATOM 1386 N N . ILE A 1 173 ? 4.336 14.569 -2.432 1.00 94.62 173 ILE A N 1
ATOM 1387 C CA . ILE A 1 173 ? 5.140 15.535 -3.201 1.00 94.62 173 ILE A CA 1
ATOM 1388 C C . ILE A 1 173 ? 6.466 14.904 -3.647 1.00 94.62 173 ILE A C 1
ATOM 1390 O O . ILE A 1 173 ? 6.800 14.936 -4.832 1.00 94.62 173 ILE A O 1
ATOM 1394 N N . ILE A 1 174 ? 7.190 14.273 -2.718 1.00 91.31 174 ILE A N 1
ATOM 1395 C CA . ILE A 1 174 ? 8.481 13.634 -3.000 1.00 91.31 174 ILE A CA 1
ATOM 1396 C C . ILE A 1 174 ? 8.327 12.544 -4.073 1.00 91.31 174 ILE A C 1
ATOM 1398 O O . ILE A 1 174 ? 9.069 12.528 -5.055 1.00 91.31 174 ILE A O 1
ATOM 1402 N N . PHE A 1 175 ? 7.344 11.651 -3.926 1.00 91.38 175 PHE A N 1
ATOM 1403 C CA . PHE A 1 175 ? 7.188 10.521 -4.842 1.00 91.38 175 PHE A CA 1
ATOM 1404 C C . PHE A 1 175 ? 6.548 10.879 -6.187 1.00 91.38 175 PHE A C 1
ATOM 1406 O O . PHE A 1 175 ? 6.872 10.232 -7.182 1.00 91.38 175 PHE A O 1
ATOM 1413 N N . CYS A 1 176 ? 5.658 11.873 -6.243 1.00 93.69 176 CYS A N 1
ATOM 1414 C CA . CYS A 1 176 ? 4.972 12.233 -7.487 1.00 93.69 176 CYS A CA 1
ATOM 1415 C C . CYS A 1 176 ? 5.711 13.293 -8.313 1.00 93.69 176 CYS A C 1
ATOM 1417 O O . CYS A 1 176 ? 5.523 13.315 -9.525 1.00 93.69 176 CYS A O 1
ATOM 1419 N N . ILE A 1 177 ? 6.507 14.168 -7.688 1.00 91.94 177 ILE A N 1
ATOM 1420 C CA . ILE A 1 177 ? 7.157 15.299 -8.373 1.00 91.94 177 ILE A CA 1
ATOM 1421 C C . ILE A 1 177 ? 8.673 15.116 -8.397 1.00 91.94 177 ILE A C 1
ATOM 1423 O O . ILE A 1 177 ? 9.271 15.080 -9.467 1.00 91.94 177 ILE A O 1
ATOM 1427 N N . ILE A 1 178 ? 9.299 14.949 -7.230 1.00 90.75 178 ILE A N 1
ATOM 1428 C CA . ILE A 1 178 ? 10.764 14.994 -7.119 1.00 90.75 178 ILE A CA 1
ATOM 1429 C C . ILE A 1 178 ? 11.403 13.762 -7.766 1.00 90.75 178 ILE A C 1
ATOM 1431 O O . ILE A 1 178 ? 12.296 13.893 -8.597 1.00 90.75 178 ILE A O 1
ATOM 1435 N N . PHE A 1 179 ? 10.944 12.555 -7.431 1.00 89.06 179 PHE A N 1
ATOM 1436 C CA . PHE A 1 179 ? 11.598 11.335 -7.915 1.00 89.06 179 PHE A CA 1
ATOM 1437 C C . PHE A 1 179 ? 11.475 11.038 -9.410 1.00 89.06 179 PHE A C 1
ATOM 1439 O O . PHE A 1 179 ? 12.431 10.492 -9.963 1.00 89.06 179 PHE A O 1
ATOM 1446 N N . PRO A 1 180 ? 10.362 11.359 -10.091 1.00 87.00 180 PRO A N 1
ATOM 1447 C CA . PRO A 1 180 ? 10.317 11.245 -11.543 1.00 87.00 180 PRO A CA 1
ATOM 1448 C C . PRO A 1 180 ? 11.324 12.158 -12.255 1.00 87.00 180 PRO A C 1
ATOM 1450 O O . PRO A 1 180 ? 11.818 11.774 -13.310 1.00 87.00 180 PRO A O 1
ATOM 1453 N N . ILE A 1 181 ? 11.639 13.325 -11.676 1.00 87.06 181 ILE A N 1
ATOM 1454 C CA . ILE A 1 181 ? 12.567 14.314 -12.247 1.00 87.06 181 ILE A CA 1
ATOM 1455 C C . ILE A 1 181 ? 14.022 13.955 -11.906 1.00 87.06 181 ILE A C 1
ATOM 1457 O O . ILE A 1 181 ? 14.854 13.796 -12.794 1.00 87.06 181 ILE A O 1
ATOM 1461 N N . PHE A 1 182 ? 14.328 13.766 -10.622 1.00 86.31 182 PHE A N 1
ATOM 1462 C CA . PHE A 1 182 ? 15.683 13.539 -10.110 1.00 86.31 182 PHE A CA 1
ATOM 1463 C C . PHE A 1 182 ? 15.956 12.051 -9.889 1.00 86.31 182 PHE A C 1
ATOM 1465 O O . PHE A 1 182 ? 16.265 11.623 -8.774 1.00 86.31 182 PHE A O 1
ATOM 1472 N N . TYR A 1 183 ? 15.784 11.234 -10.932 1.00 80.12 183 TYR A N 1
ATOM 1473 C CA . TYR A 1 183 ? 15.884 9.779 -10.812 1.00 80.12 183 TYR A CA 1
ATOM 1474 C C . TYR A 1 183 ? 17.325 9.319 -10.530 1.00 80.12 183 TYR A C 1
ATOM 1476 O O . TYR A 1 183 ? 18.066 8.910 -11.420 1.00 80.12 183 TYR A O 1
ATOM 1484 N N . ASN A 1 184 ? 17.712 9.358 -9.258 1.00 86.38 184 ASN A N 1
ATOM 1485 C CA . ASN A 1 184 ? 18.894 8.713 -8.715 1.00 86.38 184 ASN A CA 1
ATOM 1486 C C . ASN A 1 184 ? 18.432 7.520 -7.873 1.00 86.38 184 ASN A C 1
ATOM 1488 O O . ASN A 1 184 ? 17.896 7.691 -6.777 1.00 86.38 184 ASN A O 1
ATOM 1492 N N . THR A 1 185 ? 18.644 6.306 -8.385 1.00 78.44 185 THR A N 1
ATOM 1493 C CA . THR A 1 185 ? 18.195 5.058 -7.751 1.00 78.44 185 THR A CA 1
ATOM 1494 C C . THR A 1 185 ? 18.676 4.934 -6.305 1.00 78.44 185 THR A C 1
ATOM 1496 O O . THR A 1 185 ? 17.902 4.527 -5.442 1.00 78.44 185 THR A O 1
ATOM 1499 N N . ILE A 1 186 ? 19.919 5.332 -6.012 1.00 84.12 186 ILE A N 1
ATOM 1500 C CA . ILE A 1 186 ? 20.486 5.243 -4.660 1.00 84.12 186 ILE A CA 1
ATOM 1501 C C . ILE A 1 186 ? 19.783 6.232 -3.729 1.00 84.12 186 ILE A C 1
ATOM 1503 O O . ILE A 1 186 ? 19.322 5.840 -2.659 1.00 84.12 186 ILE A O 1
ATOM 1507 N N . ALA A 1 187 ? 19.630 7.491 -4.150 1.00 85.25 187 ALA A N 1
ATOM 1508 C CA . ALA A 1 187 ? 18.932 8.501 -3.352 1.00 85.25 187 ALA A CA 1
ATOM 1509 C C . ALA A 1 187 ? 17.468 8.109 -3.092 1.00 85.25 187 ALA A C 1
ATOM 1511 O O . ALA A 1 187 ? 16.991 8.218 -1.962 1.00 85.25 187 ALA A O 1
ATOM 1512 N N . ILE A 1 188 ? 16.776 7.578 -4.107 1.00 84.00 188 ILE A N 1
ATOM 1513 C CA . ILE A 1 188 ? 15.405 7.065 -3.981 1.00 84.00 188 ILE A CA 1
ATOM 1514 C C . ILE A 1 188 ? 15.341 5.949 -2.937 1.00 84.00 188 ILE A C 1
ATOM 1516 O O . ILE A 1 188 ? 14.480 5.990 -2.060 1.00 84.00 188 ILE A O 1
ATOM 1520 N N . LEU A 1 189 ? 16.241 4.964 -3.010 1.00 83.00 189 LEU A N 1
ATOM 1521 C CA . LEU A 1 189 ? 16.272 3.841 -2.071 1.00 83.00 189 LEU A CA 1
ATOM 1522 C C . LEU A 1 189 ? 16.560 4.298 -0.638 1.00 83.00 189 LEU A C 1
ATOM 1524 O O . LEU A 1 189 ? 15.901 3.822 0.285 1.00 83.00 189 LEU A O 1
ATOM 1528 N N . VAL A 1 190 ? 17.486 5.243 -0.446 1.00 85.81 190 VAL A N 1
ATOM 1529 C CA . VAL A 1 190 ? 17.807 5.806 0.876 1.00 85.81 190 VAL A CA 1
ATOM 1530 C C . VAL A 1 190 ? 16.602 6.539 1.459 1.00 85.81 190 VAL A C 1
ATOM 1532 O O . VAL A 1 190 ? 16.181 6.237 2.575 1.00 85.81 190 VAL A O 1
ATOM 1535 N N . VAL A 1 191 ? 15.993 7.455 0.703 1.00 86.12 191 VAL A N 1
ATOM 1536 C CA . VAL A 1 191 ? 14.827 8.221 1.168 1.00 86.12 191 VAL A CA 1
ATOM 1537 C C . VAL A 1 191 ? 13.629 7.303 1.420 1.00 86.12 191 VAL A C 1
ATOM 1539 O O . VAL A 1 191 ? 12.964 7.426 2.449 1.00 86.12 191 VAL A O 1
ATOM 1542 N N . LEU A 1 192 ? 13.369 6.340 0.530 1.00 83.62 192 LEU A N 1
ATOM 1543 C CA . LEU A 1 192 ? 12.333 5.326 0.726 1.00 83.62 192 LEU A CA 1
ATOM 1544 C C . LEU A 1 192 ? 12.606 4.503 1.993 1.00 83.62 192 LEU A C 1
ATOM 1546 O O . LEU A 1 192 ? 11.686 4.280 2.777 1.00 83.62 192 LEU A O 1
ATOM 1550 N N . GLY A 1 193 ? 13.857 4.104 2.227 1.00 85.88 193 GLY A N 1
ATOM 1551 C CA . GLY A 1 193 ? 14.288 3.407 3.436 1.00 85.88 193 GLY A CA 1
ATOM 1552 C C . GLY A 1 193 ? 14.007 4.214 4.702 1.00 85.88 193 GLY A C 1
ATOM 1553 O O . GLY A 1 193 ? 13.374 3.698 5.622 1.00 85.88 193 GLY A O 1
ATOM 1554 N N . VAL A 1 194 ? 14.378 5.498 4.727 1.00 88.00 194 VAL A N 1
ATOM 1555 C CA . VAL A 1 194 ? 14.108 6.406 5.857 1.00 88.00 194 VAL A CA 1
ATOM 1556 C C . VAL A 1 194 ? 12.605 6.540 6.111 1.00 88.00 194 VAL A C 1
ATOM 1558 O O . VAL A 1 194 ? 12.159 6.401 7.251 1.00 88.00 194 VAL A O 1
ATOM 1561 N N . ILE A 1 195 ? 11.802 6.743 5.062 1.00 85.69 195 ILE A N 1
ATOM 1562 C CA . ILE A 1 195 ? 10.340 6.850 5.175 1.00 85.69 195 ILE A CA 1
ATOM 1563 C C . ILE A 1 195 ? 9.738 5.545 5.711 1.00 85.69 195 ILE A C 1
ATOM 1565 O O . ILE A 1 195 ? 8.893 5.582 6.607 1.00 85.69 195 ILE A O 1
ATOM 1569 N N . ILE A 1 196 ? 10.173 4.387 5.207 1.00 85.31 196 ILE A N 1
ATOM 1570 C CA . ILE A 1 196 ? 9.683 3.078 5.656 1.00 85.31 196 ILE A CA 1
ATOM 1571 C C . ILE A 1 196 ? 10.062 2.821 7.117 1.00 85.31 196 ILE A C 1
ATOM 1573 O O . ILE A 1 196 ? 9.204 2.393 7.889 1.00 85.31 196 ILE A O 1
ATOM 1577 N N . ILE A 1 197 ? 11.302 3.113 7.519 1.00 85.94 197 ILE A N 1
ATOM 1578 C CA . ILE A 1 197 ? 11.759 2.978 8.909 1.00 85.94 197 ILE A CA 1
ATOM 1579 C C . ILE A 1 197 ? 10.938 3.891 9.822 1.00 85.94 197 ILE A C 1
ATOM 1581 O O . ILE A 1 197 ? 10.439 3.442 10.854 1.00 85.94 197 ILE A O 1
ATOM 1585 N N . PHE A 1 198 ? 10.721 5.145 9.423 1.00 86.44 198 PHE A N 1
ATOM 1586 C CA . PHE A 1 198 ? 9.890 6.081 10.174 1.00 86.44 198 PHE A CA 1
ATOM 1587 C C . PHE A 1 198 ? 8.455 5.559 10.340 1.00 86.44 198 PHE A C 1
ATOM 1589 O O . PHE A 1 198 ? 7.922 5.535 11.453 1.00 86.44 198 PHE A O 1
ATOM 1596 N N . ILE A 1 199 ? 7.828 5.085 9.257 1.00 84.19 199 ILE A N 1
ATOM 1597 C CA . ILE A 1 199 ? 6.491 4.474 9.293 1.00 84.19 199 ILE A CA 1
ATOM 1598 C C . ILE A 1 199 ? 6.476 3.266 10.235 1.00 84.19 199 ILE A C 1
ATOM 1600 O O . ILE A 1 199 ? 5.563 3.135 11.054 1.00 84.19 199 ILE A O 1
ATOM 1604 N N . PHE A 1 200 ? 7.489 2.405 10.143 1.00 85.88 200 PHE A N 1
ATOM 1605 C CA . PHE A 1 200 ? 7.620 1.203 10.955 1.00 85.88 200 PHE A CA 1
ATOM 1606 C C . PHE A 1 200 ? 7.749 1.522 12.449 1.00 85.88 200 PHE A C 1
ATOM 1608 O O . PHE A 1 200 ? 7.040 0.925 13.255 1.00 85.88 200 PHE A O 1
ATOM 1615 N N . ILE A 1 201 ? 8.581 2.495 12.830 1.00 85.81 201 ILE A N 1
ATOM 1616 C CA . ILE A 1 201 ? 8.751 2.910 14.232 1.00 85.81 201 ILE A CA 1
ATOM 1617 C C . ILE A 1 201 ? 7.428 3.426 14.802 1.00 85.81 201 ILE A C 1
ATOM 1619 O O . ILE A 1 201 ? 6.979 2.951 15.847 1.00 85.81 201 ILE A O 1
ATOM 1623 N N . ASN A 1 202 ? 6.756 4.341 14.094 1.00 81.88 202 ASN A N 1
ATOM 1624 C CA . ASN A 1 202 ? 5.445 4.850 14.511 1.00 81.88 202 ASN A CA 1
ATOM 1625 C C . ASN A 1 202 ? 4.444 3.706 14.710 1.00 81.88 202 ASN A C 1
ATOM 1627 O O . ASN A 1 202 ? 3.667 3.685 15.667 1.00 81.88 202 ASN A O 1
ATOM 1631 N N . TYR A 1 203 ? 4.491 2.717 13.822 1.00 80.44 203 TYR A N 1
ATOM 1632 C CA . TYR A 1 203 ? 3.637 1.553 13.899 1.00 80.44 203 TYR A CA 1
ATOM 1633 C C . TYR A 1 203 ? 3.934 0.677 15.113 1.00 80.44 203 TYR A C 1
ATOM 1635 O O . TYR A 1 203 ? 3.018 0.269 15.831 1.00 80.44 203 TYR A O 1
ATOM 1643 N N . LEU A 1 204 ? 5.210 0.374 15.335 1.00 83.19 204 LEU A N 1
ATOM 1644 C CA . LEU A 1 204 ? 5.667 -0.437 16.449 1.00 83.19 204 LEU A CA 1
ATOM 1645 C C . LEU A 1 204 ? 5.206 0.190 17.770 1.00 83.19 204 LEU A C 1
ATOM 1647 O O . LEU A 1 204 ? 4.629 -0.507 18.603 1.00 83.19 204 LEU A O 1
ATOM 1651 N N . LEU A 1 205 ? 5.346 1.512 17.909 1.00 83.38 205 LEU A N 1
ATOM 1652 C CA . LEU A 1 205 ? 4.884 2.267 19.075 1.00 83.38 205 LEU A CA 1
ATOM 1653 C C . LEU A 1 205 ? 3.364 2.160 19.269 1.00 83.38 205 LEU A C 1
ATOM 1655 O O . LEU A 1 205 ? 2.900 1.820 20.361 1.00 83.38 205 LEU A O 1
ATOM 1659 N N . ILE A 1 206 ? 2.572 2.370 18.211 1.00 81.00 206 ILE A N 1
ATOM 1660 C CA . ILE A 1 206 ? 1.108 2.215 18.268 1.00 81.00 206 ILE A CA 1
ATOM 1661 C C . ILE A 1 206 ? 0.734 0.774 18.645 1.00 81.00 206 ILE A C 1
ATOM 1663 O O . ILE A 1 206 ? -0.113 0.558 19.510 1.00 81.00 206 ILE A O 1
ATOM 1667 N N . GLY A 1 207 ? 1.368 -0.221 18.025 1.00 81.75 207 GLY A N 1
ATOM 1668 C CA . GLY A 1 207 ? 1.109 -1.638 18.263 1.00 81.75 207 GLY A CA 1
ATOM 1669 C C . GLY A 1 207 ? 1.445 -2.075 19.690 1.00 81.75 207 GLY A C 1
ATOM 1670 O O . GLY A 1 207 ? 0.640 -2.769 20.317 1.00 81.75 207 GLY A O 1
ATOM 1671 N N . ILE A 1 208 ? 2.589 -1.634 20.223 1.00 83.31 208 ILE A N 1
ATOM 1672 C CA . ILE A 1 208 ? 2.996 -1.876 21.614 1.00 83.31 208 ILE A CA 1
ATOM 1673 C C . ILE A 1 208 ? 1.974 -1.257 22.569 1.00 83.31 208 ILE A C 1
ATOM 1675 O O . ILE A 1 208 ? 1.510 -1.945 23.478 1.00 83.31 208 ILE A O 1
ATOM 1679 N N . ASN A 1 209 ? 1.557 -0.012 22.329 1.00 80.94 209 ASN A N 1
ATOM 1680 C CA . ASN A 1 209 ? 0.575 0.669 23.173 1.00 80.94 209 ASN A CA 1
ATOM 1681 C C . ASN A 1 209 ? -0.787 -0.041 23.153 1.00 80.94 209 ASN A C 1
ATOM 1683 O O . ASN A 1 209 ? -1.362 -0.302 24.208 1.00 80.94 209 ASN A O 1
ATOM 1687 N N . ILE A 1 210 ? -1.268 -0.465 21.978 1.00 78.81 210 ILE A N 1
ATOM 1688 C CA . ILE A 1 210 ? -2.502 -1.263 21.862 1.00 78.81 210 ILE A CA 1
ATOM 1689 C C . ILE A 1 210 ? -2.377 -2.586 22.624 1.00 78.81 210 ILE A C 1
ATOM 1691 O O . ILE A 1 210 ? -3.329 -3.018 23.277 1.00 78.81 210 ILE A O 1
ATOM 1695 N N . ARG A 1 211 ? -1.227 -3.262 22.522 1.00 82.56 211 ARG A N 1
ATOM 1696 C CA . ARG A 1 211 ? -1.002 -4.550 23.186 1.00 82.56 211 ARG A CA 1
ATOM 1697 C C . ARG A 1 211 ? -0.967 -4.398 24.703 1.00 82.56 211 ARG A C 1
ATOM 1699 O O . ARG A 1 211 ? -1.594 -5.214 25.376 1.00 82.56 211 ARG A O 1
ATOM 1706 N N . LYS A 1 212 ? -0.275 -3.379 25.224 1.00 84.25 212 LYS A N 1
ATOM 1707 C CA . LYS A 1 212 ? -0.233 -3.067 26.662 1.00 84.25 212 LYS A CA 1
ATOM 1708 C C . LYS A 1 212 ? -1.647 -2.857 27.207 1.00 84.25 212 LYS A C 1
ATOM 1710 O O . LYS A 1 212 ? -2.049 -3.552 28.133 1.00 84.25 212 LYS A O 1
ATOM 1715 N N . GLU A 1 213 ? -2.443 -2.024 26.544 1.00 79.19 213 GLU A N 1
ATOM 1716 C CA . GLU A 1 213 ? -3.839 -1.767 26.925 1.00 79.19 213 GLU A CA 1
ATOM 1717 C C . GLU A 1 213 ? -4.725 -3.015 26.844 1.00 79.19 213 GLU A C 1
ATOM 1719 O O . GLU A 1 213 ? -5.525 -3.296 27.735 1.00 79.19 213 GLU A O 1
ATOM 1724 N N . TYR A 1 214 ? -4.562 -3.827 25.798 1.00 79.94 214 TYR A N 1
ATOM 1725 C CA . TYR A 1 214 ? -5.297 -5.085 25.686 1.00 79.94 214 TYR A CA 1
ATOM 1726 C C . TYR A 1 214 ? -4.967 -6.057 26.830 1.00 79.94 214 TYR A C 1
ATOM 1728 O O . TYR A 1 214 ? -5.861 -6.756 27.314 1.00 79.94 214 TYR A O 1
ATOM 1736 N N . LEU A 1 215 ? -3.703 -6.114 27.261 1.00 84.25 215 LEU A N 1
ATOM 1737 C CA . LEU A 1 215 ? -3.281 -6.946 28.388 1.00 84.25 215 LEU A CA 1
ATOM 1738 C C . LEU A 1 215 ? -3.838 -6.425 29.718 1.00 84.25 215 LEU A C 1
ATOM 1740 O O . LEU A 1 215 ? -4.358 -7.236 30.482 1.00 84.25 215 LEU A O 1
ATOM 1744 N N . LEU A 1 216 ? -3.833 -5.106 29.940 1.00 83.12 216 LEU A N 1
ATOM 1745 C CA . LEU A 1 216 ? -4.440 -4.484 31.123 1.00 83.12 216 LEU A CA 1
ATOM 1746 C C . LEU A 1 216 ? -5.939 -4.795 31.218 1.00 83.12 216 LEU A C 1
ATOM 1748 O O . LEU A 1 216 ? -6.413 -5.275 32.247 1.00 83.12 216 LEU A O 1
ATOM 1752 N N . ILE A 1 217 ? -6.686 -4.641 30.118 1.00 77.12 217 ILE A N 1
ATOM 1753 C CA . ILE A 1 217 ? -8.118 -4.986 30.079 1.00 77.12 217 ILE A CA 1
ATOM 1754 C C . ILE A 1 217 ? -8.328 -6.476 30.381 1.00 77.12 217 ILE A C 1
ATOM 1756 O O . ILE A 1 217 ? -9.247 -6.837 31.118 1.00 77.12 217 ILE A O 1
ATOM 1760 N N . LYS A 1 218 ? -7.477 -7.355 29.833 1.00 82.50 218 LYS A N 1
ATOM 1761 C CA . LYS A 1 218 ? -7.560 -8.804 30.066 1.00 82.50 218 LYS A CA 1
ATOM 1762 C C . LYS A 1 218 ? -7.342 -9.163 31.542 1.00 82.50 218 LYS A C 1
ATOM 1764 O O . LYS A 1 218 ? -7.988 -10.095 32.010 1.00 82.50 218 LYS A O 1
ATOM 1769 N N . GLN A 1 219 ? -6.456 -8.456 32.244 1.00 86.69 219 GLN A N 1
ATOM 1770 C CA . GLN A 1 219 ? -6.151 -8.694 33.660 1.00 86.69 219 GLN A CA 1
ATOM 1771 C C . GLN A 1 219 ? -7.229 -8.143 34.600 1.00 86.69 219 GLN A C 1
ATOM 1773 O O . GLN A 1 219 ? -7.566 -8.801 35.576 1.00 86.69 219 GLN A O 1
ATOM 1778 N N . LEU A 1 220 ? -7.810 -6.981 34.288 1.00 81.25 220 LEU A N 1
ATOM 1779 C CA . LEU A 1 220 ? -8.787 -6.313 35.158 1.00 81.25 220 LEU A CA 1
ATOM 1780 C C . LEU A 1 220 ? -10.200 -6.916 35.103 1.00 81.25 220 LEU A C 1
ATOM 1782 O O . LEU A 1 220 ? -11.023 -6.628 35.966 1.00 81.25 220 LEU A O 1
ATOM 1786 N N . THR A 1 221 ? -10.519 -7.740 34.098 1.00 74.56 221 THR A N 1
ATOM 1787 C CA . THR A 1 221 ? -11.887 -8.267 33.912 1.00 74.56 221 THR A CA 1
ATOM 1788 C C . THR A 1 221 ? -11.979 -9.786 33.705 1.00 74.56 221 THR A C 1
ATOM 1790 O O . THR A 1 221 ? -12.578 -10.231 32.724 1.00 74.56 221 THR A O 1
ATOM 1793 N N . PRO A 1 222 ? -11.459 -10.625 34.624 1.00 72.56 222 PRO A N 1
ATOM 1794 C CA . PRO A 1 222 ? -11.735 -12.060 34.583 1.00 72.56 222 PRO A CA 1
ATOM 1795 C C . PRO A 1 222 ? -13.220 -12.371 34.860 1.00 72.56 222 PRO A C 1
ATOM 1797 O O . PRO A 1 222 ? -13.762 -13.270 34.225 1.00 72.56 222 PRO A O 1
ATOM 1800 N N . ASN A 1 223 ? -13.899 -11.576 35.706 1.00 70.81 223 ASN A N 1
ATOM 1801 C CA . ASN A 1 223 ? -15.263 -11.871 36.187 1.00 70.81 223 ASN A CA 1
ATOM 1802 C C . ASN A 1 223 ? -16.350 -10.845 35.807 1.00 70.81 223 ASN A C 1
ATOM 1804 O O . ASN A 1 223 ? -17.525 -11.080 36.085 1.00 70.81 223 ASN A O 1
ATOM 1808 N N . SER A 1 224 ? -16.024 -9.720 35.154 1.00 62.38 224 SER A N 1
ATOM 1809 C CA . SER A 1 224 ? -17.071 -8.771 34.746 1.00 62.38 224 SER A CA 1
ATOM 1810 C C . SER A 1 224 ? -17.800 -9.294 33.501 1.00 62.38 224 SER A C 1
ATOM 1812 O O . SER A 1 224 ? -17.283 -9.236 32.381 1.00 62.38 224 SER A O 1
ATOM 1814 N N . THR A 1 225 ? -19.030 -9.765 33.674 1.00 62.91 225 THR A N 1
ATOM 1815 C CA . THR A 1 225 ? -19.927 -10.243 32.604 1.00 62.91 225 THR A CA 1
ATOM 1816 C C . THR A 1 225 ? -20.266 -9.174 31.552 1.00 62.91 225 THR A C 1
ATOM 1818 O O . THR A 1 225 ? -20.740 -9.503 30.464 1.00 62.91 225 THR A O 1
ATOM 1821 N N . ILE A 1 226 ? -19.972 -7.899 31.829 1.00 57.91 226 ILE A N 1
ATOM 1822 C CA . ILE A 1 226 ? -20.375 -6.744 31.011 1.00 57.91 226 ILE A CA 1
ATOM 1823 C C . ILE A 1 226 ? -19.293 -6.321 29.997 1.00 57.91 226 ILE A C 1
ATOM 1825 O O . ILE A 1 226 ? -19.592 -5.603 29.038 1.00 57.91 226 ILE A O 1
ATOM 1829 N N . CYS A 1 227 ? -18.051 -6.818 30.100 1.00 58.50 227 CYS A N 1
ATOM 1830 C CA . CYS A 1 227 ? -17.049 -6.591 29.054 1.00 58.50 227 CYS A CA 1
ATOM 1831 C C . CYS A 1 227 ? -17.395 -7.449 27.822 1.00 58.50 227 CYS A C 1
ATOM 1833 O O . CYS A 1 227 ? -16.999 -8.606 27.678 1.00 58.50 227 CYS A O 1
ATOM 1835 N N . THR A 1 228 ? -18.243 -6.878 26.963 1.00 70.12 228 THR A N 1
ATOM 1836 C CA . THR A 1 228 ? -18.926 -7.567 25.866 1.00 70.12 228 THR A CA 1
ATOM 1837 C C . THR A 1 228 ? -17.965 -8.405 25.015 1.00 70.12 228 THR A C 1
ATOM 1839 O O . THR A 1 228 ? -16.944 -7.924 24.525 1.00 70.12 228 THR A O 1
ATOM 1842 N N . LYS A 1 229 ? -18.331 -9.663 24.722 1.00 79.81 229 LYS A N 1
ATOM 1843 C CA . LYS A 1 229 ? -17.629 -10.528 23.743 1.00 79.81 229 LYS A CA 1
ATOM 1844 C C . LYS A 1 229 ? -17.313 -9.793 22.422 1.00 79.81 229 LYS A C 1
ATOM 1846 O O . LYS A 1 229 ? -16.377 -10.150 21.703 1.00 79.81 229 LYS A O 1
ATOM 1851 N N . GLU A 1 230 ? -18.078 -8.748 22.100 1.00 79.69 230 GLU A N 1
ATOM 1852 C CA . GLU A 1 230 ? -17.892 -7.892 20.937 1.00 79.69 230 GLU A CA 1
ATOM 1853 C C . GLU A 1 230 ? -16.646 -6.987 20.993 1.00 79.69 230 GLU A C 1
ATOM 1855 O O . GLU A 1 230 ? -15.946 -6.898 19.978 1.00 79.69 230 GLU A O 1
ATOM 1860 N N . THR A 1 231 ? -16.316 -6.349 22.125 1.00 75.75 231 THR A N 1
ATOM 1861 C CA . THR A 1 231 ? -15.090 -5.529 22.248 1.00 75.75 231 THR A CA 1
ATOM 1862 C C . THR A 1 231 ? -13.849 -6.400 22.120 1.00 75.75 231 THR A C 1
ATOM 1864 O O . THR A 1 231 ? -12.974 -6.088 21.310 1.00 75.75 231 THR A O 1
ATOM 1867 N N . LYS A 1 232 ? -13.828 -7.566 22.780 1.00 78.81 232 LYS A N 1
ATOM 1868 C CA . LYS A 1 232 ? -12.747 -8.559 22.646 1.00 78.81 232 LYS A CA 1
ATOM 1869 C C . LYS A 1 232 ? -12.573 -9.026 21.196 1.00 78.81 232 LYS A C 1
ATOM 1871 O O . LYS A 1 232 ? -11.455 -9.082 20.686 1.00 78.81 232 LYS A O 1
ATOM 1876 N N . LYS A 1 233 ? -13.675 -9.290 20.478 1.00 83.12 233 LYS A N 1
ATOM 1877 C CA . LYS A 1 233 ? -13.640 -9.679 19.054 1.00 83.12 233 LYS A CA 1
ATOM 1878 C C . LYS A 1 233 ? -13.150 -8.548 18.142 1.00 83.12 233 LYS A C 1
ATOM 1880 O O . LYS A 1 233 ? -12.494 -8.830 17.138 1.00 83.12 233 LYS A O 1
ATOM 1885 N N . LYS A 1 234 ? -13.473 -7.285 18.448 1.00 80.44 234 LYS A N 1
ATOM 1886 C CA . LYS A 1 234 ? -12.988 -6.109 17.702 1.00 80.44 234 LYS A CA 1
ATOM 1887 C C . LYS A 1 234 ? -11.496 -5.874 17.949 1.00 80.44 234 LYS A C 1
ATOM 1889 O O . LYS A 1 234 ? -10.761 -5.736 16.977 1.00 80.44 234 LYS A O 1
ATOM 1894 N N . ALA A 1 235 ? -11.054 -5.920 19.205 1.00 76.44 235 ALA A N 1
ATOM 1895 C CA . ALA A 1 235 ? -9.650 -5.775 19.583 1.00 76.44 235 ALA A CA 1
ATOM 1896 C C . ALA A 1 235 ? -8.777 -6.876 18.962 1.00 76.44 235 ALA A C 1
ATOM 1898 O O . ALA A 1 235 ? -7.782 -6.567 18.313 1.00 76.44 235 ALA A O 1
ATOM 1899 N N . LYS A 1 236 ? -9.208 -8.148 19.035 1.00 82.25 236 LYS A N 1
ATOM 1900 C CA . LYS A 1 236 ? -8.499 -9.271 18.394 1.00 82.25 236 LYS A CA 1
ATOM 1901 C C . LYS A 1 236 ? -8.335 -9.061 16.888 1.00 82.25 236 LYS A C 1
ATOM 1903 O O . LYS A 1 236 ? -7.262 -9.309 16.354 1.00 82.25 236 LYS A O 1
ATOM 1908 N N . ARG A 1 237 ? -9.373 -8.574 16.194 1.00 82.69 237 ARG A N 1
ATOM 1909 C CA . ARG A 1 237 ? -9.265 -8.269 14.757 1.00 82.69 237 ARG A CA 1
ATOM 1910 C C . ARG A 1 237 ? -8.266 -7.153 14.485 1.00 82.69 237 ARG A C 1
ATOM 1912 O O . ARG A 1 237 ? -7.442 -7.323 13.601 1.00 82.69 237 ARG A O 1
ATOM 1919 N N . ILE A 1 238 ? -8.333 -6.049 15.230 1.00 79.19 238 ILE A N 1
ATOM 1920 C CA . ILE A 1 238 ? -7.399 -4.925 15.065 1.00 79.19 238 ILE A CA 1
ATOM 1921 C C . ILE A 1 238 ? -5.960 -5.394 15.302 1.00 79.19 238 ILE A C 1
ATOM 1923 O O . ILE A 1 238 ? -5.096 -5.078 14.500 1.00 79.19 238 ILE A O 1
ATOM 1927 N N . SER A 1 239 ? -5.719 -6.212 16.329 1.00 79.94 239 SER A N 1
ATOM 1928 C CA . SER A 1 239 ? -4.393 -6.766 16.620 1.00 79.94 239 SER A CA 1
ATOM 1929 C C . SER A 1 239 ? -3.873 -7.697 15.517 1.00 79.94 239 SER A C 1
ATOM 1931 O O . SER A 1 239 ? -2.720 -7.561 15.121 1.00 79.94 239 SER A O 1
ATOM 1933 N N . ILE A 1 240 ? -4.711 -8.591 14.975 1.00 82.81 240 ILE A N 1
ATOM 1934 C CA . ILE A 1 240 ? -4.318 -9.466 13.854 1.00 82.81 240 ILE A CA 1
ATOM 1935 C C . ILE A 1 240 ? -3.994 -8.636 12.616 1.00 82.81 240 ILE A C 1
ATOM 1937 O O . ILE A 1 240 ? -2.968 -8.858 11.982 1.00 82.81 240 ILE A O 1
ATOM 1941 N N . PHE A 1 241 ? -4.842 -7.659 12.282 1.00 79.94 241 PHE A N 1
ATOM 1942 C CA . PHE A 1 241 ? -4.544 -6.748 11.181 1.00 79.94 241 PHE A CA 1
ATOM 1943 C C . PHE A 1 241 ? -3.244 -6.016 11.420 1.00 79.94 241 PHE A C 1
ATOM 1945 O O . PHE A 1 241 ? -2.471 -5.853 10.480 1.00 79.94 241 PHE A O 1
ATOM 1952 N N . ALA A 1 242 ? -3.000 -5.632 12.672 1.00 80.56 242 ALA A N 1
ATOM 1953 C CA . ALA A 1 242 ? -1.837 -4.850 12.961 1.00 80.56 242 ALA A CA 1
ATOM 1954 C C . ALA A 1 242 ? -0.535 -5.632 12.752 1.00 80.56 242 ALA A C 1
ATOM 1956 O O . ALA A 1 242 ? 0.424 -5.177 12.126 1.00 80.56 242 ALA A O 1
ATOM 1957 N N . PHE A 1 243 ? -0.565 -6.880 13.206 1.00 82.31 243 PHE A N 1
ATOM 1958 C CA . PHE A 1 243 ? 0.480 -7.854 12.964 1.00 82.31 243 PHE A CA 1
ATOM 1959 C C . PHE A 1 243 ? 0.705 -8.112 11.467 1.00 82.31 243 PHE A C 1
ATOM 1961 O O . PHE A 1 243 ? 1.840 -8.048 11.009 1.00 82.31 243 PHE A O 1
ATOM 1968 N N . LEU A 1 244 ? -0.359 -8.338 10.688 1.00 82.50 244 LEU A N 1
ATOM 1969 C CA . LEU A 1 244 ? -0.241 -8.606 9.249 1.00 82.50 244 LEU A CA 1
ATOM 1970 C C . LEU A 1 244 ? 0.391 -7.437 8.487 1.00 82.50 244 LEU A C 1
ATOM 1972 O O . LEU A 1 244 ? 1.244 -7.655 7.631 1.00 82.50 244 LEU A O 1
ATOM 1976 N N . THR A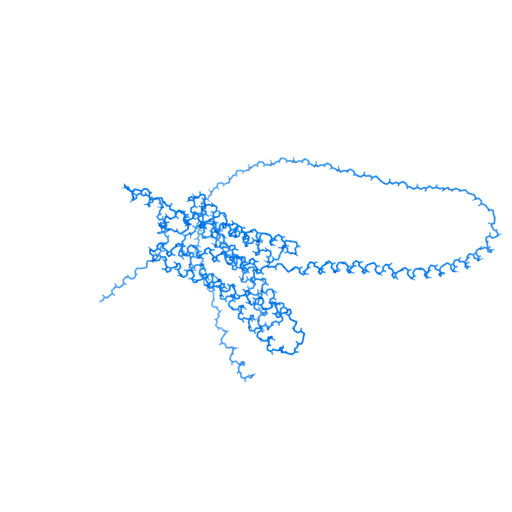 1 245 ? 0.020 -6.197 8.814 1.00 79.12 245 THR A N 1
ATOM 1977 C CA . THR A 1 245 ? 0.634 -5.024 8.179 1.00 79.12 245 THR A CA 1
ATOM 1978 C C . THR A 1 245 ? 2.097 -4.853 8.579 1.00 79.12 245 THR A C 1
ATOM 1980 O O . THR A 1 245 ? 2.905 -4.524 7.720 1.00 79.12 245 THR A O 1
ATOM 1983 N N . ASN A 1 246 ? 2.466 -5.148 9.831 1.00 80.62 246 ASN A N 1
ATOM 1984 C CA . ASN A 1 246 ? 3.871 -5.154 10.250 1.00 80.62 246 ASN A CA 1
ATOM 1985 C C . ASN A 1 246 ? 4.692 -6.192 9.496 1.00 80.62 246 ASN A C 1
ATOM 1987 O O . ASN A 1 246 ? 5.775 -5.876 9.020 1.00 80.62 246 ASN A O 1
ATOM 1991 N N . MET A 1 247 ? 4.169 -7.412 9.355 1.00 83.19 247 MET A N 1
ATOM 1992 C CA . MET A 1 247 ? 4.849 -8.464 8.601 1.00 83.19 247 MET A CA 1
ATOM 1993 C C . MET A 1 247 ? 5.072 -8.045 7.148 1.00 83.19 247 MET A C 1
ATOM 1995 O O . MET A 1 247 ? 6.150 -8.273 6.616 1.00 83.19 247 MET A O 1
ATOM 1999 N N . ALA A 1 248 ? 4.100 -7.373 6.526 1.00 80.25 248 ALA A N 1
ATOM 2000 C CA . ALA A 1 248 ? 4.262 -6.870 5.166 1.00 80.25 248 ALA A CA 1
ATOM 2001 C C . ALA A 1 248 ? 5.320 -5.752 5.065 1.00 80.25 248 ALA A C 1
ATOM 2003 O O . ALA A 1 248 ? 6.108 -5.747 4.121 1.00 80.25 248 ALA A O 1
ATOM 2004 N N . VAL A 1 249 ? 5.389 -4.841 6.044 1.00 83.69 249 VAL A N 1
ATOM 2005 C CA . VAL A 1 249 ? 6.434 -3.801 6.097 1.00 83.69 249 VAL A CA 1
ATOM 2006 C C . VAL A 1 249 ? 7.816 -4.421 6.312 1.00 83.69 249 VAL A C 1
ATOM 2008 O O . VAL A 1 249 ? 8.738 -4.096 5.575 1.00 83.69 249 VAL A O 1
ATOM 2011 N N . ILE A 1 250 ? 7.957 -5.357 7.256 1.00 85.06 250 ILE A N 1
ATOM 2012 C CA . ILE A 1 250 ? 9.218 -6.074 7.508 1.00 85.06 250 ILE A CA 1
ATOM 2013 C C . ILE A 1 250 ? 9.666 -6.807 6.247 1.00 85.06 250 ILE A C 1
ATOM 2015 O O . ILE A 1 250 ? 10.816 -6.687 5.844 1.00 85.06 250 ILE A O 1
ATOM 2019 N N . LEU A 1 251 ? 8.750 -7.518 5.591 1.00 83.19 251 LEU A N 1
ATOM 2020 C CA . LEU A 1 251 ? 9.041 -8.224 4.351 1.00 83.19 251 LEU A CA 1
ATOM 2021 C C . LEU A 1 251 ? 9.485 -7.256 3.241 1.00 83.19 251 LEU A C 1
ATOM 2023 O O . LEU A 1 251 ? 10.409 -7.566 2.499 1.00 83.19 251 LEU A O 1
ATOM 2027 N N . THR A 1 252 ? 8.896 -6.059 3.180 1.00 82.19 252 THR A N 1
ATOM 2028 C CA . THR A 1 252 ? 9.323 -4.997 2.253 1.00 82.19 252 THR A CA 1
ATOM 2029 C C . THR A 1 252 ? 10.741 -4.514 2.567 1.00 82.19 252 THR A C 1
ATOM 2031 O O . THR A 1 252 ? 11.545 -4.373 1.652 1.00 82.19 252 THR A O 1
ATOM 2034 N N . ILE A 1 253 ? 11.082 -4.311 3.844 1.00 84.19 253 ILE A N 1
ATOM 2035 C CA . ILE A 1 253 ? 12.438 -3.919 4.270 1.00 84.19 253 ILE A CA 1
ATOM 2036 C C . ILE A 1 253 ? 13.453 -5.006 3.914 1.00 84.19 253 ILE A C 1
ATOM 2038 O O . ILE A 1 253 ? 14.492 -4.699 3.337 1.00 84.19 253 ILE A O 1
ATOM 2042 N N . VAL A 1 254 ? 13.144 -6.271 4.222 1.00 83.81 254 VAL A N 1
ATOM 2043 C CA . VAL A 1 254 ? 14.003 -7.420 3.893 1.00 83.81 254 VAL A CA 1
ATOM 2044 C C . VAL A 1 254 ? 14.264 -7.470 2.396 1.00 83.81 254 VAL A C 1
ATOM 2046 O O . VAL A 1 254 ? 15.388 -7.714 1.981 1.00 83.81 254 VAL A O 1
ATOM 2049 N N . ILE A 1 255 ? 13.256 -7.174 1.581 1.00 79.19 255 ILE A N 1
ATOM 2050 C CA . ILE A 1 255 ? 13.416 -7.178 0.132 1.00 79.19 255 ILE A CA 1
ATOM 2051 C C . ILE A 1 255 ? 14.234 -6.015 -0.350 1.00 79.19 255 ILE A C 1
ATOM 2053 O O . ILE A 1 255 ? 15.128 -6.262 -1.133 1.00 79.19 255 ILE A O 1
ATOM 2057 N N . LEU A 1 256 ? 13.989 -4.793 0.120 1.00 80.50 256 LEU A N 1
ATOM 2058 C CA . LEU A 1 256 ? 14.829 -3.651 -0.242 1.00 80.50 256 LEU A CA 1
ATOM 2059 C C . LEU A 1 256 ? 16.293 -3.898 0.141 1.00 80.50 256 LEU A C 1
ATOM 2061 O O . LEU A 1 256 ? 17.199 -3.550 -0.612 1.00 80.50 256 LEU A O 1
ATOM 2065 N N . TRP A 1 257 ? 16.521 -4.552 1.282 1.00 82.31 257 TRP A N 1
ATOM 2066 C CA . TRP A 1 257 ? 17.847 -4.978 1.714 1.00 82.31 257 TRP A CA 1
ATOM 2067 C C . TRP A 1 257 ? 18.450 -6.042 0.787 1.00 82.31 257 TRP A C 1
ATOM 2069 O O . TRP A 1 257 ? 19.601 -5.912 0.370 1.00 82.31 257 TRP A O 1
ATOM 2079 N N . CYS A 1 258 ? 17.679 -7.072 0.428 1.00 78.06 258 CYS A N 1
ATOM 2080 C CA . CYS A 1 258 ? 18.088 -8.075 -0.555 1.00 78.06 258 CYS A CA 1
ATOM 2081 C C . CYS A 1 258 ? 18.359 -7.436 -1.923 1.00 78.06 258 CYS A C 1
ATOM 2083 O O . CYS A 1 258 ? 19.407 -7.699 -2.488 1.00 78.06 258 CYS A O 1
ATOM 2085 N N . SER A 1 259 ? 17.512 -6.517 -2.403 1.00 74.75 259 SER A N 1
ATOM 2086 C CA . SER A 1 259 ? 17.718 -5.761 -3.645 1.00 74.75 259 SER A CA 1
ATOM 2087 C C . SER A 1 259 ? 19.038 -5.023 -3.630 1.00 74.75 259 SER A C 1
ATOM 2089 O O . SER A 1 259 ? 19.771 -5.056 -4.606 1.00 74.75 259 SER A O 1
ATOM 2091 N N . TYR A 1 260 ? 19.341 -4.349 -2.520 1.00 78.88 260 TYR A N 1
ATOM 2092 C CA . TYR A 1 260 ? 20.572 -3.589 -2.385 1.00 78.88 260 TYR A CA 1
ATOM 2093 C C . TYR A 1 260 ? 21.806 -4.497 -2.431 1.00 78.88 260 TYR A C 1
ATOM 2095 O O . TYR A 1 260 ? 22.818 -4.145 -3.032 1.00 78.88 260 TYR A O 1
ATOM 2103 N N . LYS A 1 261 ? 21.722 -5.680 -1.812 1.00 79.62 261 LYS A N 1
ATOM 2104 C CA . LYS A 1 261 ? 22.825 -6.643 -1.762 1.00 79.62 261 LYS A CA 1
ATOM 2105 C C . LYS A 1 261 ? 23.007 -7.400 -3.082 1.00 79.62 261 LYS A C 1
ATOM 2107 O O . LYS A 1 261 ? 24.139 -7.555 -3.535 1.00 79.62 261 LYS A O 1
ATOM 2112 N N . ASP A 1 262 ? 21.910 -7.857 -3.676 1.00 67.50 262 ASP A N 1
ATOM 2113 C CA . ASP A 1 262 ? 21.895 -8.679 -4.889 1.00 67.50 262 ASP A CA 1
ATOM 2114 C C . ASP A 1 262 ? 22.061 -7.846 -6.161 1.00 67.50 262 ASP A C 1
ATOM 2116 O O . ASP A 1 262 ? 22.532 -8.381 -7.154 1.00 67.50 262 ASP A O 1
ATOM 2120 N N . TYR A 1 263 ? 21.856 -6.520 -6.111 1.00 64.50 263 TYR A N 1
ATOM 2121 C CA . TYR A 1 263 ? 22.310 -5.598 -7.168 1.00 64.50 263 TYR A CA 1
ATOM 2122 C C . TYR A 1 263 ? 23.808 -5.759 -7.498 1.00 64.50 263 TYR A C 1
ATOM 2124 O O . TYR A 1 263 ? 24.272 -5.309 -8.538 1.00 64.50 263 TYR A O 1
ATOM 2132 N N . LYS A 1 264 ? 24.582 -6.401 -6.613 1.00 70.12 264 LYS A N 1
ATOM 2133 C CA . LYS A 1 264 ? 26.008 -6.667 -6.802 1.00 70.12 264 LYS A CA 1
ATOM 2134 C C . LYS A 1 264 ? 26.329 -8.077 -7.328 1.00 70.12 264 LYS A C 1
ATOM 2136 O O . LYS A 1 264 ? 27.508 -8.403 -7.438 1.00 70.12 264 LYS A O 1
ATOM 2141 N N . LYS A 1 265 ? 25.337 -8.936 -7.585 1.00 71.31 265 LYS A N 1
ATOM 2142 C CA . LYS A 1 265 ? 25.542 -10.306 -8.083 1.00 71.31 265 LYS A CA 1
ATOM 2143 C C . LYS A 1 265 ? 24.893 -10.490 -9.455 1.00 71.31 265 LYS A C 1
ATOM 2145 O O . LYS A 1 265 ? 23.678 -10.435 -9.575 1.00 71.31 265 LYS A O 1
ATOM 2150 N N . ASP A 1 266 ? 25.711 -10.806 -10.454 1.00 74.44 266 ASP A N 1
ATOM 2151 C CA . ASP A 1 266 ? 25.330 -10.939 -11.870 1.00 74.44 266 ASP A CA 1
ATOM 2152 C C . ASP A 1 266 ? 24.597 -12.260 -12.214 1.00 74.44 266 ASP A C 1
ATOM 2154 O O . ASP A 1 266 ? 24.856 -12.873 -13.247 1.00 74.44 266 ASP A O 1
ATOM 2158 N N . SER A 1 267 ? 23.720 -12.767 -11.340 1.00 82.31 267 SER A N 1
ATOM 2159 C CA . SER A 1 267 ? 23.005 -14.032 -11.577 1.00 82.31 267 SER A CA 1
ATOM 2160 C C . SER A 1 267 ? 21.593 -13.793 -12.118 1.00 82.31 267 SER A C 1
ATOM 2162 O O . SER A 1 267 ? 20.716 -13.307 -11.402 1.00 82.31 267 SER A O 1
ATOM 2164 N N . ASP A 1 268 ? 21.335 -14.227 -13.355 1.00 77.62 268 ASP A N 1
ATOM 2165 C CA . ASP A 1 268 ? 20.034 -14.080 -14.028 1.00 77.62 268 ASP A CA 1
ATOM 2166 C C . ASP A 1 268 ? 18.848 -14.674 -13.236 1.00 77.62 268 ASP A C 1
ATOM 2168 O O . ASP A 1 268 ? 17.712 -14.191 -13.291 1.00 77.62 268 ASP A O 1
ATOM 2172 N N . ALA A 1 269 ? 19.082 -15.766 -12.501 1.00 79.81 269 ALA A N 1
ATOM 2173 C CA . ALA A 1 269 ? 18.037 -16.451 -11.739 1.00 79.81 269 ALA A CA 1
ATOM 2174 C C . ALA A 1 269 ? 17.575 -15.642 -10.513 1.00 79.81 269 ALA A C 1
ATOM 2176 O O . ALA A 1 269 ? 16.384 -15.650 -10.168 1.00 79.81 269 ALA A O 1
ATOM 2177 N N . ASP A 1 270 ? 18.502 -14.921 -9.881 1.00 82.56 270 ASP A N 1
ATOM 2178 C CA . ASP A 1 270 ? 18.233 -14.135 -8.675 1.00 82.56 270 ASP A CA 1
ATOM 2179 C C . ASP A 1 270 ? 17.323 -12.950 -9.010 1.00 82.56 270 ASP A C 1
ATOM 2181 O O . ASP A 1 270 ? 16.423 -12.579 -8.251 1.00 82.56 270 ASP A O 1
ATOM 2185 N N . GLU A 1 271 ? 17.462 -12.424 -10.218 1.00 81.88 271 GLU A N 1
ATOM 2186 C CA . GLU A 1 271 ? 16.764 -11.222 -10.619 1.00 81.88 271 GLU A CA 1
ATOM 2187 C C . GLU A 1 271 ? 15.327 -11.470 -11.110 1.00 81.88 271 GLU A C 1
ATOM 2189 O O . GLU A 1 271 ? 14.398 -10.750 -10.725 1.00 81.88 271 GLU A O 1
ATOM 2194 N N . LYS A 1 272 ? 15.088 -12.563 -11.857 1.00 87.25 272 LYS A N 1
ATOM 2195 C CA . LYS A 1 272 ? 13.717 -13.028 -12.159 1.00 87.25 272 LYS A CA 1
ATOM 2196 C C . LYS A 1 272 ? 12.931 -13.262 -10.868 1.00 87.25 272 LYS A C 1
ATOM 2198 O O . LYS A 1 272 ? 11.770 -12.853 -10.751 1.00 87.25 272 LYS A O 1
ATOM 2203 N N . THR A 1 273 ? 13.581 -13.883 -9.885 1.00 87.75 273 THR A N 1
ATOM 2204 C CA . THR A 1 273 ? 13.009 -14.131 -8.557 1.00 87.75 273 THR A CA 1
ATOM 2205 C C . THR A 1 273 ? 12.696 -12.819 -7.844 1.00 87.75 273 THR A C 1
ATOM 2207 O O . THR A 1 273 ? 11.592 -12.647 -7.321 1.00 87.75 273 THR A O 1
ATOM 2210 N N . PHE A 1 274 ? 13.621 -11.860 -7.884 1.00 84.62 274 PHE A N 1
ATOM 2211 C CA . PHE A 1 274 ? 13.440 -10.540 -7.298 1.00 84.62 274 PHE A CA 1
ATOM 2212 C C . PHE A 1 274 ? 12.238 -9.7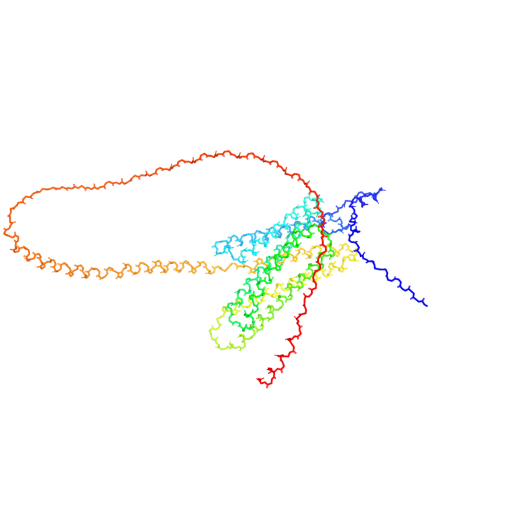84 -7.894 1.00 84.62 274 PHE A C 1
ATOM 2214 O O . PHE A 1 274 ? 11.386 -9.285 -7.147 1.00 84.62 274 PHE A O 1
ATOM 2221 N N . MET A 1 275 ? 12.105 -9.752 -9.224 1.00 87.19 275 MET A N 1
ATOM 2222 C CA . MET A 1 275 ? 10.983 -9.099 -9.909 1.00 87.19 275 MET A CA 1
ATOM 2223 C C . MET A 1 275 ? 9.626 -9.683 -9.499 1.00 87.19 275 MET A C 1
ATOM 2225 O O . MET A 1 275 ? 8.670 -8.933 -9.260 1.00 87.19 275 MET A O 1
ATOM 2229 N N . VAL A 1 276 ? 9.528 -11.014 -9.414 1.00 91.31 276 VAL A N 1
ATOM 2230 C CA . VAL A 1 276 ? 8.310 -11.719 -8.982 1.00 91.31 276 VAL A CA 1
ATOM 2231 C C . VAL A 1 276 ? 8.007 -11.421 -7.520 1.00 91.31 276 VAL A C 1
ATOM 2233 O O . VAL A 1 276 ? 6.866 -11.091 -7.184 1.00 91.31 276 VAL A O 1
ATOM 2236 N N . LEU A 1 277 ? 9.016 -11.487 -6.654 1.00 89.06 277 LEU A N 1
ATOM 2237 C CA . LEU A 1 277 ? 8.867 -11.270 -5.220 1.00 89.06 277 LEU A CA 1
ATOM 2238 C C . LEU A 1 277 ? 8.372 -9.848 -4.917 1.00 89.06 277 LEU A C 1
ATOM 2240 O O . LEU A 1 277 ? 7.373 -9.676 -4.214 1.00 89.06 277 LEU A O 1
ATOM 2244 N N . ASN A 1 278 ? 9.000 -8.835 -5.520 1.00 87.50 278 ASN A N 1
ATOM 2245 C CA . ASN A 1 278 ? 8.640 -7.432 -5.326 1.00 87.50 278 ASN A CA 1
ATOM 2246 C C . ASN A 1 278 ? 7.172 -7.152 -5.714 1.00 87.50 278 ASN A C 1
ATOM 2248 O O . ASN A 1 278 ? 6.409 -6.549 -4.952 1.00 87.50 278 ASN A O 1
ATOM 2252 N N . ARG A 1 279 ? 6.719 -7.657 -6.872 1.00 92.19 279 ARG A N 1
ATOM 2253 C CA . ARG A 1 279 ? 5.318 -7.487 -7.301 1.00 92.19 279 ARG A CA 1
ATOM 2254 C C . ARG A 1 279 ? 4.333 -8.268 -6.455 1.00 92.19 279 ARG A C 1
ATOM 2256 O O . ARG A 1 279 ? 3.268 -7.740 -6.138 1.00 92.19 279 ARG A O 1
ATOM 2263 N N . THR A 1 280 ? 4.689 -9.491 -6.068 1.00 93.00 280 THR A N 1
ATOM 2264 C CA . THR A 1 280 ? 3.852 -10.331 -5.202 1.00 93.00 280 THR A CA 1
ATOM 2265 C C . THR A 1 280 ? 3.558 -9.618 -3.890 1.00 93.00 280 THR A C 1
ATOM 2267 O O . THR A 1 280 ? 2.434 -9.660 -3.396 1.00 93.00 280 THR A O 1
ATOM 2270 N N . ILE A 1 281 ? 4.533 -8.889 -3.354 1.00 89.75 281 ILE A N 1
ATOM 2271 C CA . ILE A 1 281 ? 4.386 -8.209 -2.068 1.00 89.75 281 ILE A CA 1
ATOM 2272 C C . ILE A 1 281 ? 3.633 -6.905 -2.181 1.00 89.75 281 ILE A C 1
ATOM 2274 O O . ILE A 1 281 ? 2.779 -6.649 -1.334 1.00 89.75 281 ILE A O 1
ATOM 2278 N N . SER A 1 282 ? 3.838 -6.136 -3.251 1.00 91.88 282 SER A N 1
ATOM 2279 C CA . SER A 1 282 ? 2.957 -5.001 -3.538 1.00 91.88 282 SER A CA 1
ATOM 2280 C C . SER A 1 282 ? 1.494 -5.453 -3.688 1.00 91.88 282 SER A C 1
ATOM 2282 O O . SER A 1 282 ? 0.591 -4.873 -3.074 1.00 91.88 282 SER A O 1
ATOM 2284 N N . ALA A 1 283 ? 1.243 -6.547 -4.417 1.00 95.44 283 ALA A N 1
ATOM 2285 C CA . ALA A 1 283 ? -0.096 -7.111 -4.570 1.00 95.44 283 ALA A CA 1
ATOM 2286 C C . ALA A 1 283 ? -0.674 -7.611 -3.235 1.00 95.44 283 ALA A C 1
ATOM 2288 O O . ALA A 1 283 ? -1.824 -7.312 -2.903 1.00 95.44 283 ALA A O 1
ATOM 2289 N N . PHE A 1 284 ? 0.125 -8.325 -2.437 1.00 92.44 284 PHE A N 1
ATOM 2290 C CA . PHE A 1 284 ? -0.267 -8.801 -1.111 1.00 92.44 284 PHE A CA 1
ATOM 2291 C C . PHE A 1 284 ? -0.597 -7.638 -0.171 1.00 92.44 284 PHE A C 1
ATOM 2293 O O . PHE A 1 284 ? -1.655 -7.637 0.459 1.00 92.44 284 PHE A O 1
ATOM 2300 N N . PHE A 1 285 ? 0.252 -6.610 -0.126 1.00 90.81 285 PHE A N 1
ATOM 2301 C CA . PHE A 1 285 ? 0.035 -5.419 0.687 1.00 90.81 285 PHE A CA 1
ATOM 2302 C C . PHE A 1 285 ? -1.251 -4.697 0.278 1.00 90.81 285 PHE A C 1
ATOM 2304 O O . PHE A 1 285 ? -2.110 -4.437 1.121 1.00 90.81 285 PHE A O 1
ATOM 2311 N N . THR A 1 286 ? -1.446 -4.471 -1.023 1.00 94.88 286 THR A N 1
ATOM 2312 C CA . THR A 1 286 ? -2.674 -3.885 -1.582 1.00 94.88 286 THR A CA 1
ATOM 2313 C C . THR A 1 286 ? -3.910 -4.704 -1.190 1.00 94.88 286 THR A C 1
ATOM 2315 O O . THR A 1 286 ? -4.915 -4.153 -0.733 1.00 94.88 286 THR A O 1
ATOM 2318 N N . CYS A 1 287 ? -3.829 -6.035 -1.281 1.00 94.88 287 CYS A N 1
ATOM 2319 C CA . CYS A 1 287 ? -4.890 -6.942 -0.851 1.00 94.88 287 CYS A CA 1
ATOM 2320 C C . CYS A 1 287 ? -5.197 -6.793 0.649 1.00 94.88 287 CYS A C 1
ATOM 2322 O O . CYS A 1 287 ? -6.363 -6.661 1.037 1.00 94.88 287 CYS A O 1
ATOM 2324 N N . CYS A 1 288 ? -4.169 -6.727 1.504 1.00 91.69 288 CYS A N 1
ATOM 2325 C CA . CYS A 1 288 ? -4.330 -6.475 2.934 1.00 91.69 288 CYS A CA 1
ATOM 2326 C C . CYS A 1 288 ? -5.046 -5.144 3.203 1.00 91.69 288 CYS A C 1
ATOM 2328 O O . CYS A 1 288 ? -6.007 -5.129 3.981 1.00 91.69 288 CYS A O 1
ATOM 2330 N N . LEU A 1 289 ? -4.652 -4.051 2.536 1.00 92.38 289 LEU A N 1
ATOM 2331 C CA . LEU A 1 289 ? -5.316 -2.748 2.673 1.00 92.38 289 LEU A CA 1
ATOM 2332 C C . LEU A 1 289 ? -6.799 -2.854 2.314 1.00 92.38 289 LEU A C 1
ATOM 2334 O O . LEU A 1 289 ? -7.659 -2.488 3.118 1.00 92.38 289 LEU A O 1
ATOM 2338 N N . ILE A 1 290 ? -7.123 -3.457 1.169 1.00 94.50 290 ILE A N 1
ATOM 2339 C CA . ILE A 1 290 ? -8.510 -3.660 0.743 1.00 94.50 290 ILE A CA 1
ATOM 2340 C C . ILE A 1 290 ? -9.280 -4.450 1.807 1.00 94.50 290 ILE A C 1
ATOM 2342 O O . ILE A 1 290 ? -10.348 -4.003 2.242 1.00 94.50 290 ILE A O 1
ATOM 2346 N N . ILE A 1 291 ? -8.754 -5.592 2.274 1.00 91.75 291 ILE A N 1
ATOM 2347 C CA . ILE A 1 291 ? -9.398 -6.469 3.268 1.00 91.75 291 ILE A CA 1
ATOM 2348 C C . ILE A 1 291 ? -9.662 -5.736 4.590 1.00 91.75 291 ILE A C 1
ATOM 2350 O O . ILE A 1 291 ? -10.766 -5.864 5.136 1.00 91.75 291 ILE A O 1
ATOM 2354 N N . THR A 1 292 ? -8.702 -4.947 5.084 1.00 87.88 292 THR A N 1
ATOM 2355 C CA . THR A 1 292 ? -8.826 -4.221 6.364 1.00 87.88 292 THR A CA 1
ATOM 2356 C C . THR A 1 292 ? -9.996 -3.231 6.371 1.00 87.88 292 THR A C 1
ATOM 2358 O O . THR A 1 292 ? -10.606 -2.979 7.414 1.00 87.88 292 THR A O 1
ATOM 2361 N N . MET A 1 293 ? -10.390 -2.742 5.193 1.00 88.50 293 MET A N 1
ATOM 2362 C CA . MET A 1 293 ? -11.379 -1.679 5.016 1.00 88.50 293 MET A CA 1
ATOM 2363 C C . MET A 1 293 ? -12.815 -2.173 4.805 1.00 88.50 293 MET A C 1
ATOM 2365 O O . MET A 1 293 ? -13.683 -1.430 4.341 1.00 88.50 293 MET A O 1
ATOM 2369 N N . LYS A 1 294 ? -13.118 -3.420 5.190 1.00 86.12 294 LYS A N 1
ATOM 2370 C CA . LYS A 1 294 ? -14.446 -4.028 5.006 1.00 86.12 294 LYS A CA 1
ATOM 2371 C C . LYS A 1 294 ? -15.577 -3.159 5.603 1.00 86.12 294 LYS A C 1
ATOM 2373 O O . LYS A 1 294 ? -15.565 -2.888 6.808 1.00 86.12 294 LYS A O 1
ATOM 2378 N N . PRO A 1 295 ? -16.593 -2.765 4.805 1.00 79.75 295 PRO A N 1
ATOM 2379 C CA . PRO A 1 295 ? -17.713 -1.965 5.291 1.00 79.75 295 PRO A CA 1
ATOM 2380 C C . PRO A 1 295 ? -18.495 -2.701 6.375 1.00 79.75 295 PRO A C 1
ATOM 2382 O O . PRO A 1 295 ? -18.840 -3.880 6.251 1.00 79.75 295 PRO A O 1
ATOM 2385 N N . ASN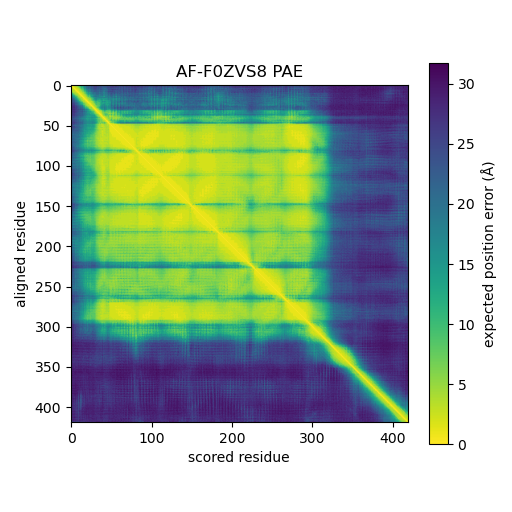 A 1 296 ? -18.804 -1.987 7.457 1.00 77.56 296 ASN A N 1
ATOM 2386 C CA . ASN A 1 296 ? -19.619 -2.528 8.534 1.00 77.56 296 ASN A CA 1
ATOM 2387 C C . ASN A 1 296 ? -21.099 -2.534 8.109 1.00 77.56 296 ASN A C 1
ATOM 2389 O O . ASN A 1 296 ? -21.796 -1.530 8.266 1.00 77.56 296 ASN A O 1
ATOM 2393 N N . LYS A 1 297 ? -21.578 -3.670 7.574 1.00 72.06 297 LYS A N 1
ATOM 2394 C CA . LYS A 1 297 ? -22.964 -3.854 7.089 1.00 72.06 297 LYS A CA 1
ATOM 2395 C C . LYS A 1 297 ? -24.034 -3.457 8.122 1.00 72.06 297 LYS A C 1
ATOM 2397 O O . LYS A 1 297 ? -25.093 -2.974 7.735 1.00 72.06 297 LYS A O 1
ATOM 2402 N N . LYS A 1 298 ? -23.751 -3.585 9.426 1.00 64.94 298 LYS A N 1
ATOM 2403 C CA . LYS A 1 298 ? -24.737 -3.369 10.503 1.00 64.94 298 LYS A CA 1
ATOM 2404 C C . LYS A 1 298 ? -25.280 -1.937 10.603 1.00 64.94 298 LYS A C 1
ATOM 2406 O O . LYS A 1 298 ? -26.344 -1.737 11.171 1.00 64.94 298 LYS A O 1
ATOM 2411 N N . ARG A 1 299 ? -24.599 -0.932 10.039 1.00 60.28 299 ARG A N 1
ATOM 2412 C CA . ARG A 1 299 ? -25.042 0.469 10.166 1.00 60.28 299 ARG A CA 1
ATOM 2413 C C . ARG A 1 299 ? -26.253 0.827 9.298 1.00 60.28 299 ARG A C 1
ATOM 2415 O O . ARG A 1 299 ? -26.896 1.830 9.584 1.00 60.28 299 ARG A O 1
ATOM 2422 N N . LYS A 1 300 ? -26.547 0.043 8.251 1.00 57.53 300 LYS A N 1
ATOM 2423 C CA . LYS A 1 300 ? -27.700 0.297 7.371 1.00 57.53 300 LYS A CA 1
ATOM 2424 C C . LYS A 1 300 ? -29.025 -0.126 8.010 1.00 57.53 300 LYS A C 1
ATOM 2426 O O . LYS A 1 300 ? -29.993 0.605 7.876 1.00 57.53 300 LYS A O 1
ATOM 2431 N N . ILE A 1 301 ? -29.040 -1.230 8.757 1.00 62.84 301 ILE A N 1
ATOM 2432 C CA . ILE A 1 301 ? -30.261 -1.741 9.403 1.00 62.84 301 ILE A CA 1
ATOM 2433 C C . ILE A 1 301 ? -30.708 -0.789 10.520 1.00 62.84 301 ILE A C 1
ATOM 2435 O O . ILE A 1 301 ? -31.867 -0.393 10.561 1.00 62.84 301 ILE A O 1
ATOM 2439 N N . LEU A 1 302 ? -29.757 -0.295 11.321 1.00 59.09 302 LEU A N 1
ATOM 2440 C CA . LEU A 1 302 ? -30.078 0.568 12.458 1.00 59.09 302 LEU A CA 1
ATOM 2441 C C . LEU A 1 302 ? -30.741 1.894 12.043 1.00 59.09 302 LEU A C 1
ATOM 2443 O O . LEU A 1 302 ? -31.631 2.369 12.731 1.00 59.09 302 LEU A O 1
ATOM 2447 N N . LYS A 1 303 ? -30.344 2.498 10.911 1.00 61.41 303 LYS A N 1
ATOM 2448 C CA . LYS A 1 303 ? -30.983 3.740 10.437 1.00 61.41 303 LYS A CA 1
ATOM 2449 C C . LYS A 1 303 ? -32.410 3.513 9.931 1.00 61.41 303 LYS A C 1
ATOM 2451 O O . LYS A 1 303 ? -33.244 4.388 10.138 1.00 61.41 303 LYS A O 1
ATOM 2456 N N . VAL A 1 304 ? -32.679 2.366 9.306 1.00 69.12 304 VAL A N 1
ATOM 2457 C CA . VAL A 1 304 ? -34.026 2.005 8.837 1.00 69.12 304 VAL A CA 1
ATOM 2458 C C . VAL A 1 304 ? -34.945 1.727 10.030 1.00 69.12 304 VAL A C 1
ATOM 2460 O O . VAL A 1 304 ? -36.064 2.225 10.056 1.00 69.12 304 VAL A O 1
ATOM 2463 N N . GLU A 1 305 ? -34.457 1.043 11.069 1.00 68.88 305 GLU A N 1
ATOM 2464 C CA . GLU A 1 305 ? -35.225 0.832 12.307 1.00 68.88 305 GLU A CA 1
ATOM 2465 C C . GLU A 1 305 ? -35.499 2.139 13.059 1.00 68.88 305 GLU A C 1
ATOM 2467 O O . GLU A 1 305 ? -36.643 2.396 13.420 1.00 68.88 305 GLU A O 1
ATOM 2472 N N . THR A 1 306 ? -34.507 3.024 13.228 1.00 71.56 306 THR A N 1
ATOM 2473 C CA . THR A 1 306 ? -34.742 4.306 13.922 1.00 71.56 306 THR A CA 1
ATOM 2474 C C . THR A 1 306 ? -35.685 5.232 13.140 1.00 71.56 306 THR A C 1
ATOM 2476 O O . THR A 1 306 ? -36.407 6.025 13.745 1.00 71.56 306 THR A O 1
ATOM 2479 N N . GLN A 1 307 ? -35.710 5.153 11.804 1.00 68.62 307 GLN A N 1
ATOM 2480 C CA . GLN A 1 307 ? -36.695 5.882 10.996 1.00 68.62 307 GLN A CA 1
ATOM 2481 C C . GLN A 1 307 ? -38.094 5.259 11.089 1.00 68.62 307 GLN A C 1
ATOM 2483 O O . GLN A 1 307 ? -39.063 6.000 11.244 1.00 68.62 307 GLN A O 1
ATOM 2488 N N . ASN A 1 308 ? -38.206 3.928 11.103 1.00 69.38 308 ASN A N 1
ATOM 2489 C CA . ASN A 1 308 ? -39.488 3.247 11.288 1.00 69.38 308 ASN A CA 1
ATOM 2490 C C . ASN A 1 308 ? -40.074 3.465 12.693 1.00 69.38 308 ASN A C 1
ATOM 2492 O O . ASN A 1 308 ? -41.282 3.651 12.821 1.00 69.38 308 ASN A O 1
ATOM 2496 N N . GLU A 1 309 ? -39.254 3.528 13.745 1.00 67.31 309 GLU A N 1
ATOM 2497 C CA . GLU A 1 309 ? -39.728 3.845 15.101 1.00 67.31 309 GLU A CA 1
ATOM 2498 C C . GLU A 1 309 ? -40.170 5.304 15.254 1.00 67.31 309 GLU A C 1
ATOM 2500 O O . GLU A 1 309 ? -41.174 5.577 15.917 1.00 67.31 309 GLU A O 1
ATOM 2505 N N . LYS A 1 310 ? -39.477 6.254 14.611 1.00 65.62 310 LYS A N 1
ATOM 2506 C CA . LYS A 1 310 ? -39.918 7.658 14.594 1.00 65.62 310 LYS A CA 1
ATOM 2507 C C . LYS A 1 310 ? -41.206 7.841 13.786 1.00 65.62 310 LYS A C 1
ATOM 2509 O O . LYS A 1 310 ? -42.082 8.571 14.236 1.00 65.62 310 LYS A O 1
ATOM 2514 N N . GLY A 1 311 ? -41.378 7.118 12.676 1.00 61.25 311 GLY A N 1
ATOM 2515 C CA . GLY A 1 311 ? -42.647 7.077 11.938 1.00 61.25 311 GLY A CA 1
ATOM 2516 C C . GLY A 1 311 ? -43.796 6.469 12.753 1.00 61.25 311 GLY A C 1
ATOM 2517 O O . GLY A 1 311 ? -44.916 6.975 12.726 1.00 61.25 311 GLY A O 1
ATOM 2518 N N . LYS A 1 312 ? -43.519 5.437 13.563 1.00 59.31 312 LYS A N 1
ATOM 2519 C CA . LYS A 1 312 ? -44.524 4.825 14.447 1.00 59.31 312 LYS A CA 1
ATOM 2520 C C . LYS A 1 312 ? -44.915 5.719 15.629 1.00 59.31 312 LYS A C 1
ATOM 2522 O O . LYS A 1 312 ? -46.081 5.714 16.011 1.00 59.31 312 LYS A O 1
ATOM 2527 N N . LYS A 1 313 ? -43.993 6.516 16.186 1.00 56.47 313 LYS A N 1
ATOM 2528 C CA . LYS A 1 313 ? -44.321 7.468 17.267 1.00 56.47 313 LYS A CA 1
ATOM 2529 C C . LYS A 1 313 ? -45.166 8.651 16.789 1.00 56.47 313 LYS A C 1
ATOM 2531 O O . LYS A 1 313 ? -46.100 9.019 17.491 1.00 56.47 313 LYS A O 1
ATOM 2536 N N . VAL A 1 314 ? -44.941 9.158 15.575 1.00 56.66 314 VAL A N 1
ATOM 2537 C CA . VAL A 1 314 ? -45.771 10.241 15.009 1.00 56.66 314 VAL A CA 1
ATOM 2538 C C . VAL A 1 314 ? -47.208 9.772 14.713 1.00 56.66 314 VAL A C 1
ATOM 2540 O O . VAL A 1 314 ? -48.148 10.546 14.874 1.00 56.66 314 VAL A O 1
ATOM 2543 N N . ASN A 1 315 ? -47.421 8.487 14.402 1.00 52.12 315 ASN A N 1
ATOM 2544 C CA . ASN A 1 315 ? -48.775 7.922 14.277 1.00 52.12 315 ASN A CA 1
ATOM 2545 C C . ASN A 1 315 ? -49.391 7.448 15.609 1.00 52.12 315 ASN A C 1
ATOM 2547 O O . ASN A 1 315 ? -50.612 7.382 15.715 1.00 52.12 315 ASN A O 1
ATOM 2551 N N . GLY A 1 316 ? -48.591 7.163 16.642 1.00 51.38 316 GLY A N 1
ATOM 2552 C CA . GLY A 1 316 ? -49.091 6.820 17.982 1.00 51.38 316 GLY A CA 1
ATOM 2553 C C . GLY A 1 316 ? -49.611 8.025 18.775 1.00 51.38 316 GLY A C 1
ATOM 2554 O O . GLY A 1 316 ? -50.546 7.891 19.563 1.00 51.38 316 GLY A O 1
ATOM 2555 N N . GLU A 1 317 ? -49.062 9.217 18.534 1.00 50.22 317 GLU A N 1
ATOM 2556 C CA . GLU A 1 317 ? -49.504 10.453 19.196 1.00 50.22 317 GLU A CA 1
ATOM 2557 C C . GLU A 1 317 ? -50.733 11.081 18.515 1.00 50.22 317 GLU A C 1
ATOM 2559 O O . GLU A 1 317 ? -51.555 11.713 19.177 1.00 50.22 317 GLU A O 1
ATOM 2564 N N . LYS A 1 318 ? -50.969 10.783 17.227 1.00 47.84 318 LYS A N 1
ATOM 2565 C CA . LYS A 1 318 ? -52.197 11.179 16.511 1.00 47.84 318 LYS A CA 1
ATOM 2566 C C . LYS A 1 318 ? -53.423 10.302 16.817 1.00 47.84 318 LYS A C 1
ATOM 2568 O O . LYS A 1 318 ? -54.533 10.661 16.437 1.00 47.84 318 LYS A O 1
ATOM 2573 N N . VAL A 1 319 ? -53.255 9.191 17.546 1.00 50.69 319 VAL A N 1
ATOM 2574 C CA . VAL A 1 319 ? -54.368 8.335 18.017 1.00 50.69 319 VAL A CA 1
ATOM 2575 C C . VAL A 1 319 ? -54.690 8.554 19.504 1.00 50.69 319 VAL A C 1
ATOM 2577 O O . VAL A 1 319 ? -55.809 8.282 19.925 1.00 50.69 319 VAL A O 1
ATOM 2580 N N . LYS A 1 320 ? -53.790 9.162 20.296 1.00 44.88 320 LYS A N 1
ATOM 2581 C CA . LYS A 1 320 ? -54.101 9.613 21.671 1.00 44.88 320 LYS A CA 1
ATOM 2582 C C . LYS A 1 320 ? -54.651 11.045 21.772 1.00 44.88 320 LYS A C 1
ATOM 2584 O O . LYS A 1 320 ? -55.120 11.422 22.840 1.00 44.88 320 LYS A O 1
ATOM 2589 N N . GLY A 1 321 ? -54.680 11.801 20.671 1.00 46.09 321 GLY A N 1
ATOM 2590 C CA . GLY A 1 321 ? -55.391 13.086 20.570 1.00 46.09 321 GLY A CA 1
ATOM 2591 C C . GLY A 1 321 ? -56.889 12.968 20.251 1.00 46.09 321 GLY A C 1
ATOM 2592 O O . GLY A 1 321 ? -57.665 13.828 20.644 1.00 46.09 321 GLY A O 1
ATOM 2593 N N . LYS A 1 322 ? -57.341 11.861 19.641 1.00 42.88 322 LYS A N 1
ATOM 2594 C CA . LYS A 1 322 ? -58.764 11.644 19.294 1.00 42.88 322 LYS A CA 1
ATOM 2595 C C . LYS A 1 322 ? -59.631 11.072 20.427 1.00 42.88 322 LYS A C 1
ATOM 2597 O O . LYS A 1 322 ? -60.807 10.792 20.212 1.00 42.88 322 LYS A O 1
ATOM 2602 N N . GLY A 1 323 ? -59.064 10.909 21.625 1.00 46.22 323 GLY A N 1
ATOM 2603 C CA . GLY A 1 323 ? -59.797 10.521 22.838 1.00 46.22 323 GLY A CA 1
ATOM 2604 C C . GLY A 1 323 ? -60.187 11.693 23.744 1.00 46.22 323 GLY A C 1
ATOM 2605 O O . GLY A 1 323 ? -61.103 11.542 24.536 1.00 46.22 323 GLY A O 1
ATOM 2606 N N . LYS A 1 324 ? -59.534 12.861 23.616 1.00 45.00 324 LYS A N 1
ATOM 2607 C CA . LYS A 1 324 ? -59.817 14.054 24.440 1.00 45.00 324 LYS A CA 1
ATOM 2608 C C . LYS A 1 324 ? -60.553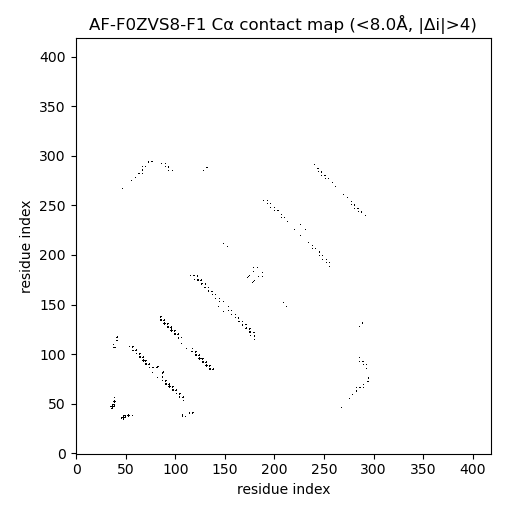 15.180 23.706 1.00 45.00 324 LYS A C 1
ATOM 2610 O O . LYS A 1 324 ? -61.099 16.056 24.366 1.00 45.00 324 LYS A O 1
ATOM 2615 N N . GLU A 1 325 ? -60.639 15.140 22.375 1.00 46.78 325 GLU A N 1
ATOM 2616 C CA . GLU A 1 325 ? -61.523 16.044 21.618 1.00 46.78 325 GLU A CA 1
ATOM 2617 C C . GLU A 1 325 ? -62.979 15.559 21.576 1.00 46.78 325 GLU A C 1
ATOM 2619 O O . GLU A 1 325 ? -63.880 16.383 21.653 1.00 46.78 325 GLU A O 1
ATOM 2624 N N . LYS A 1 326 ? -63.238 14.242 21.603 1.00 48.00 326 LYS A N 1
ATOM 2625 C CA . LYS A 1 326 ? -64.614 13.704 21.669 1.00 48.00 326 LYS A CA 1
ATOM 2626 C C . LYS A 1 326 ? -65.307 13.884 23.025 1.00 48.00 326 LYS A C 1
ATOM 2628 O O . LYS A 1 326 ? -66.528 13.772 23.098 1.00 48.00 326 LYS A O 1
ATOM 2633 N N . GLU A 1 327 ? -64.550 14.153 24.087 1.00 50.56 327 GLU A N 1
ATOM 2634 C CA . GLU A 1 327 ? -65.106 14.435 25.417 1.00 50.56 327 GLU A CA 1
ATOM 2635 C C . GLU A 1 327 ? -65.399 15.937 25.589 1.00 50.56 327 GLU A C 1
ATOM 2637 O O . GLU A 1 327 ? -66.445 16.292 26.121 1.00 50.56 327 GLU A O 1
ATOM 2642 N N . LYS A 1 328 ? -64.575 16.822 25.001 1.00 51.22 328 LYS A N 1
ATOM 2643 C CA . LYS A 1 328 ? -64.851 18.271 24.941 1.00 51.22 328 LYS A CA 1
ATOM 2644 C C . LYS A 1 328 ? -65.900 18.677 23.898 1.00 51.22 328 LYS A C 1
ATOM 2646 O O . LYS A 1 328 ? -66.542 19.707 24.084 1.00 51.22 328 LYS A O 1
ATOM 2651 N N . GLU A 1 329 ? -66.118 17.894 22.837 1.00 51.44 329 GLU A N 1
ATOM 2652 C CA . GLU A 1 329 ? -67.255 18.113 21.924 1.00 51.44 329 GLU A CA 1
ATOM 2653 C C . GLU A 1 329 ? -68.593 17.704 22.552 1.00 51.44 329 GLU A C 1
ATOM 2655 O O . GLU A 1 329 ? -69.551 18.458 22.431 1.00 51.44 329 GLU A O 1
ATOM 2660 N N . LYS A 1 330 ? -68.658 16.601 23.316 1.00 54.09 330 LYS A N 1
ATOM 2661 C CA . LYS A 1 330 ? -69.889 16.199 24.030 1.00 54.09 330 LYS A CA 1
ATOM 2662 C C . LYS A 1 330 ? -70.269 17.128 25.187 1.00 54.09 330 LYS A C 1
ATOM 2664 O O . LYS A 1 330 ? -71.447 17.224 25.525 1.00 54.09 330 LYS A O 1
ATOM 2669 N N . GLU A 1 331 ? -69.299 17.806 25.795 1.00 56.16 331 GLU A N 1
ATOM 2670 C CA . GLU A 1 331 ? -69.561 18.796 26.846 1.00 56.16 331 GLU A CA 1
ATOM 2671 C C . GLU A 1 331 ? -70.032 20.137 26.251 1.00 56.16 331 GLU A C 1
ATOM 2673 O O . GLU A 1 331 ? -71.000 20.714 26.743 1.00 56.16 331 GLU A O 1
ATOM 2678 N N . LYS A 1 332 ? -69.470 20.559 25.104 1.00 56.81 332 LYS A N 1
ATOM 2679 C CA . LYS A 1 332 ? -69.972 21.716 24.336 1.00 56.81 332 LYS A CA 1
ATOM 2680 C C . LYS A 1 332 ? -71.321 21.472 23.650 1.00 56.81 332 LYS A C 1
ATOM 2682 O O . LYS A 1 332 ? -72.067 22.429 23.463 1.00 56.81 332 LYS A O 1
ATOM 2687 N N . GLU A 1 333 ? -71.664 20.234 23.288 1.00 55.88 333 GLU A N 1
ATOM 2688 C CA . GLU A 1 333 ? -73.003 19.898 22.774 1.00 55.88 333 GLU A CA 1
ATOM 2689 C C . GLU A 1 333 ? -74.071 19.960 23.876 1.00 55.88 333 GLU A C 1
ATOM 2691 O O . GLU A 1 333 ? -75.146 20.501 23.637 1.00 55.88 333 GLU A O 1
ATOM 2696 N N . LYS A 1 334 ? -73.757 19.522 25.107 1.00 59.41 334 LYS A N 1
ATOM 2697 C CA . LYS A 1 334 ? -74.672 19.635 26.260 1.00 59.41 334 LYS A CA 1
ATOM 2698 C C . LYS A 1 334 ? -74.857 21.069 26.768 1.00 59.41 334 LYS A C 1
ATOM 2700 O O . LYS A 1 334 ? -75.930 21.390 27.276 1.00 59.41 334 LYS A O 1
ATOM 2705 N N . GLU A 1 335 ? -73.851 21.934 26.633 1.00 59.91 335 GLU A N 1
ATOM 2706 C CA . GLU A 1 335 ? -74.012 23.373 26.894 1.00 59.91 335 GLU A CA 1
ATOM 2707 C C . GLU A 1 335 ? -74.831 24.062 25.794 1.00 59.91 335 GLU A C 1
ATOM 2709 O O . GLU A 1 335 ? -75.749 24.815 26.112 1.00 59.91 335 GLU A O 1
ATOM 2714 N N . LYS A 1 336 ? -74.603 23.728 24.514 1.00 57.03 336 LYS A N 1
ATOM 2715 C CA . LYS A 1 336 ? -75.406 24.257 23.396 1.00 57.03 336 LYS A CA 1
ATOM 2716 C C . LYS A 1 336 ? -76.854 23.758 23.385 1.00 57.03 336 LYS A C 1
ATOM 2718 O O . LYS A 1 336 ? -77.716 24.476 22.894 1.00 57.03 336 LYS A O 1
ATOM 2723 N N . GLU A 1 337 ? -77.159 22.576 23.923 1.00 60.00 337 GLU A N 1
ATOM 2724 C CA . GLU A 1 337 ? -78.549 22.114 24.091 1.00 60.00 337 GLU A CA 1
ATOM 2725 C C . GLU A 1 337 ? -79.292 22.892 25.188 1.00 60.00 337 GLU A C 1
ATOM 2727 O O . GLU A 1 337 ? -80.433 23.299 24.978 1.00 60.00 337 GLU A O 1
ATOM 2732 N N . LYS A 1 338 ? -78.628 23.195 26.315 1.00 59.41 338 LYS A N 1
ATOM 2733 C CA . LYS A 1 338 ? -79.203 24.035 27.384 1.00 59.41 338 LYS A CA 1
ATOM 2734 C C . LYS A 1 338 ? -79.351 25.506 26.990 1.00 59.41 338 LYS A C 1
ATOM 2736 O O . LYS A 1 338 ? -80.219 26.194 27.524 1.00 59.41 338 LYS A O 1
ATOM 2741 N N . GLU A 1 339 ? -78.518 25.995 26.076 1.00 59.91 339 GLU A N 1
ATOM 2742 C CA . GLU A 1 339 ? -78.637 27.346 25.521 1.00 59.91 339 GLU A CA 1
ATOM 2743 C C . GLU A 1 339 ? -79.731 27.413 24.437 1.00 59.91 339 GLU A C 1
ATOM 2745 O O . GLU A 1 339 ? -80.541 28.337 24.448 1.00 59.91 339 GLU A O 1
ATOM 2750 N N . LYS A 1 340 ? -79.882 26.363 23.609 1.00 57.50 340 LYS A N 1
ATOM 2751 C CA . LYS A 1 340 ? -80.978 26.236 22.629 1.00 57.50 340 LYS A CA 1
ATOM 2752 C C . LYS A 1 340 ? -82.365 26.049 23.251 1.00 57.50 340 LYS A C 1
ATOM 2754 O O . LYS A 1 340 ? -83.343 26.468 22.640 1.00 57.50 340 LYS A O 1
ATOM 2759 N N . GLU A 1 341 ? -82.496 25.456 24.441 1.00 57.34 341 GLU A N 1
ATOM 2760 C CA . GLU A 1 341 ? -83.778 25.464 25.172 1.00 57.34 341 GLU A CA 1
ATOM 2761 C C . GLU A 1 341 ? -84.148 26.868 25.679 1.00 57.34 341 GLU A C 1
ATOM 2763 O O . GLU A 1 341 ? -85.319 27.237 25.632 1.00 57.34 341 GLU A O 1
ATOM 2768 N N . LYS A 1 342 ? -83.164 27.691 26.071 1.00 56.97 342 LYS A N 1
ATOM 2769 C CA . LYS A 1 342 ? -83.393 29.088 26.488 1.00 56.97 342 LYS A CA 1
ATOM 2770 C C . LYS A 1 342 ? -83.628 30.049 25.318 1.00 56.97 342 LYS A C 1
ATOM 2772 O O . LYS A 1 342 ? -84.321 31.048 25.493 1.00 56.97 342 LYS A O 1
ATOM 2777 N N . GLU A 1 343 ? -83.085 29.762 24.135 1.00 55.34 343 GLU A N 1
ATOM 2778 C CA . GLU A 1 343 ? -83.399 30.503 22.904 1.00 55.34 343 GLU A CA 1
ATOM 2779 C C . GLU A 1 343 ? -84.757 30.107 22.309 1.00 55.34 343 GLU A C 1
ATOM 2781 O O . GLU A 1 343 ? -85.487 30.985 21.856 1.00 55.34 343 GLU A O 1
ATOM 2786 N N . LYS A 1 344 ? -85.185 28.839 22.407 1.00 52.09 344 LYS A N 1
ATOM 2787 C CA . LYS A 1 344 ? -86.512 28.399 21.927 1.00 52.09 344 LYS A CA 1
ATOM 2788 C C . LYS A 1 344 ? -87.700 28.981 22.707 1.00 52.09 344 LYS A C 1
ATOM 2790 O O . LYS A 1 344 ? -88.802 29.025 22.160 1.00 52.09 344 LYS A O 1
ATOM 2795 N N . GLU A 1 345 ? -87.500 29.460 23.936 1.00 53.81 345 GLU A N 1
ATOM 2796 C CA . GLU A 1 345 ? -88.500 30.270 24.657 1.00 53.81 345 GLU A CA 1
ATOM 2797 C C . GLU A 1 345 ? -88.506 31.749 24.233 1.00 53.81 345 GLU A C 1
ATOM 2799 O O . GLU A 1 345 ? -89.521 32.415 24.406 1.00 53.81 345 GLU A O 1
ATOM 2804 N N . LYS A 1 346 ? -87.422 32.264 23.633 1.00 50.44 346 LYS A N 1
ATOM 2805 C CA . LYS A 1 346 ? -87.331 33.656 23.150 1.00 50.44 346 LYS A CA 1
ATOM 2806 C C . LYS A 1 346 ? -87.602 33.821 21.649 1.00 50.44 346 LYS A C 1
ATOM 2808 O O . LYS A 1 346 ? -87.977 34.909 21.228 1.00 50.44 346 LYS A O 1
ATOM 2813 N N . GLU A 1 347 ? -87.460 32.770 20.843 1.00 49.38 347 GLU A N 1
ATOM 2814 C CA . GLU A 1 347 ? -87.734 32.804 19.394 1.00 49.38 347 GLU A CA 1
ATOM 2815 C C . GLU A 1 347 ? -89.190 32.494 19.015 1.00 49.38 347 GLU A C 1
ATOM 2817 O O . GLU A 1 347 ? -89.604 32.822 17.907 1.00 49.38 347 GLU A O 1
ATOM 2822 N N . LYS A 1 348 ? -90.025 31.971 19.926 1.00 47.84 348 LYS A N 1
ATOM 2823 C CA . LYS A 1 348 ? -91.479 31.857 19.677 1.00 47.84 348 LYS A CA 1
ATOM 2824 C C . LYS A 1 348 ? -92.229 33.200 19.684 1.00 47.84 348 LYS A C 1
ATOM 2826 O O . LYS A 1 348 ? -93.399 33.227 19.325 1.00 47.84 348 LYS A O 1
ATOM 2831 N N . GLU A 1 349 ? -91.566 34.305 20.027 1.00 50.41 349 GLU A N 1
ATOM 2832 C CA . GLU A 1 349 ? -92.094 35.672 19.867 1.00 50.41 349 GLU A CA 1
ATOM 2833 C C . GLU A 1 349 ? -91.639 36.364 18.568 1.00 50.41 349 GLU A C 1
ATOM 2835 O O . GLU A 1 349 ? -91.993 37.517 18.328 1.00 50.41 349 GLU A O 1
ATOM 2840 N N . LYS A 1 350 ? -90.871 35.684 17.706 1.00 44.78 350 LYS A N 1
ATOM 2841 C CA . LYS A 1 350 ? -90.426 36.217 16.408 1.00 44.78 350 LYS A CA 1
ATOM 2842 C C . LYS A 1 350 ? -90.535 35.167 15.310 1.00 44.78 350 LYS A C 1
ATOM 2844 O O . LYS A 1 350 ? -89.586 34.870 14.593 1.00 44.78 350 LYS A O 1
ATOM 2849 N N . GLU A 1 351 ? -91.733 34.621 15.165 1.00 42.34 351 GLU A N 1
ATOM 2850 C CA . GLU A 1 351 ? -92.197 34.250 13.834 1.00 42.34 351 GLU A CA 1
ATOM 2851 C C . GLU A 1 351 ? -92.247 35.529 12.973 1.00 42.34 351 GLU A C 1
ATOM 2853 O O . GLU A 1 351 ? -92.440 36.623 13.504 1.00 42.34 351 GLU A O 1
ATOM 2858 N N . ILE A 1 352 ? -92.156 35.371 11.652 1.00 47.09 352 ILE A N 1
ATOM 2859 C CA . ILE A 1 352 ? -92.240 36.412 10.611 1.00 47.09 352 ILE A CA 1
ATOM 2860 C C . ILE A 1 352 ? -90.859 36.979 10.212 1.00 47.09 352 ILE A C 1
ATOM 2862 O O . ILE A 1 352 ? -90.303 37.835 10.891 1.00 47.09 352 ILE A O 1
ATOM 2866 N N . VAL A 1 353 ? -90.345 36.489 9.068 1.00 38.28 353 VAL A N 1
ATOM 2867 C CA . VAL A 1 353 ? -89.667 37.211 7.955 1.00 38.28 353 VAL A CA 1
ATOM 2868 C C . VAL A 1 353 ? -88.570 36.338 7.273 1.00 38.28 353 VAL A C 1
ATOM 2870 O O . VAL A 1 353 ? -87.432 36.290 7.721 1.00 38.28 353 VAL A O 1
ATOM 2873 N N . ILE A 1 354 ? -88.960 35.723 6.139 1.00 38.53 354 ILE A N 1
ATOM 2874 C CA . ILE A 1 354 ? -88.253 35.622 4.828 1.00 38.53 354 ILE A CA 1
ATOM 2875 C C . ILE A 1 354 ? -87.066 34.635 4.629 1.00 38.53 354 ILE A C 1
ATOM 2877 O O . ILE A 1 354 ? -85.927 34.903 4.987 1.00 38.53 354 ILE A O 1
ATOM 2881 N N . GLU A 1 355 ? -87.385 33.492 4.000 1.00 35.12 355 GLU A N 1
ATOM 2882 C CA . GLU A 1 355 ? -87.027 33.020 2.631 1.00 35.12 355 GLU A CA 1
ATOM 2883 C C . GLU A 1 355 ? -85.644 33.264 1.937 1.00 35.12 355 GLU A C 1
ATOM 2885 O O . GLU A 1 355 ? -85.213 34.399 1.767 1.00 35.12 355 GLU A O 1
ATOM 2890 N N . ILE A 1 356 ? -85.120 32.154 1.352 1.00 36.12 356 ILE A N 1
ATOM 2891 C CA . ILE A 1 356 ? -84.483 31.958 0.006 1.00 36.12 356 ILE A CA 1
ATOM 2892 C C . ILE A 1 356 ? -82.935 31.787 -0.153 1.00 36.12 356 ILE A C 1
ATOM 2894 O O . ILE A 1 356 ? -82.167 32.699 0.123 1.00 36.12 356 ILE A O 1
ATOM 2898 N N . GLU A 1 357 ? -82.572 30.596 -0.702 1.00 36.75 357 GLU A N 1
ATOM 2899 C CA . GLU A 1 357 ? -81.494 30.172 -1.662 1.00 36.75 357 GLU A CA 1
ATOM 2900 C C . GLU A 1 357 ? -79.995 30.508 -1.413 1.00 36.75 357 GLU A C 1
ATOM 2902 O O . GLU A 1 357 ? -79.665 31.468 -0.738 1.00 36.75 357 GLU A O 1
ATOM 2907 N N . MET A 1 358 ? -78.964 29.795 -1.911 1.00 33.66 358 MET A N 1
ATOM 2908 C CA . MET A 1 358 ? -78.792 28.734 -2.927 1.00 33.66 358 MET A CA 1
ATOM 2909 C C . MET A 1 358 ? -77.408 28.044 -2.760 1.00 33.66 358 MET A C 1
ATOM 2911 O O . MET A 1 358 ? -76.526 28.561 -2.074 1.00 33.66 358 MET A O 1
ATOM 2915 N N . GLU A 1 359 ? -77.225 26.901 -3.435 1.00 40.78 359 GLU A N 1
ATOM 2916 C CA . GLU A 1 359 ? -75.977 26.137 -3.664 1.00 40.78 359 GLU A CA 1
ATOM 2917 C C . GLU A 1 359 ? -74.845 26.929 -4.362 1.00 40.78 359 GLU A C 1
ATOM 2919 O O . GLU A 1 359 ? -75.122 27.928 -5.016 1.00 40.78 359 GLU A O 1
ATOM 2924 N N . VAL A 1 360 ? -73.590 26.430 -4.286 1.00 36.41 360 VAL A N 1
ATOM 2925 C CA . VAL A 1 360 ? -72.643 26.210 -5.420 1.00 36.41 360 VAL A CA 1
ATOM 2926 C C . VAL A 1 360 ? -71.283 25.665 -4.915 1.00 36.41 360 VAL A C 1
ATOM 2928 O O . VAL A 1 360 ? -70.721 26.125 -3.922 1.00 36.41 360 VAL A O 1
ATOM 2931 N N . GLU A 1 361 ? -70.764 24.664 -5.630 1.00 48.25 361 GLU A N 1
ATOM 2932 C CA . GLU A 1 361 ? -69.500 23.921 -5.461 1.00 48.25 361 GLU A CA 1
ATOM 2933 C C . GLU A 1 361 ? -68.356 24.550 -6.308 1.00 48.25 361 GLU A C 1
ATOM 2935 O O . GLU A 1 361 ? -68.657 25.063 -7.387 1.00 48.25 361 GLU A O 1
ATOM 2940 N N . PRO A 1 362 ? -67.060 24.534 -5.904 1.00 44.53 362 PRO A N 1
ATOM 2941 C CA . PRO A 1 362 ? -65.982 25.100 -6.729 1.00 44.53 362 PRO A CA 1
ATOM 2942 C C . PRO A 1 362 ? -65.060 24.077 -7.437 1.00 44.53 362 PRO A C 1
ATOM 2944 O O . PRO A 1 362 ? -64.713 23.021 -6.909 1.00 44.53 362 PRO A O 1
ATOM 2947 N N . GLU A 1 363 ? -64.626 24.495 -8.632 1.00 47.62 363 GLU A N 1
ATOM 2948 C CA . GLU A 1 363 ? -63.789 23.858 -9.669 1.00 47.62 363 GLU A CA 1
ATOM 2949 C C . GLU A 1 363 ? -62.285 23.626 -9.335 1.00 47.62 363 GLU A C 1
ATOM 2951 O O . GLU A 1 363 ? -61.745 24.221 -8.397 1.00 47.62 363 GLU A O 1
ATOM 2956 N N . PRO A 1 364 ? -61.556 22.806 -10.139 1.00 50.50 364 PRO A N 1
ATOM 2957 C CA . PRO A 1 364 ? -60.132 22.499 -9.948 1.00 50.50 364 PRO A CA 1
ATOM 2958 C C . PRO A 1 364 ? -59.144 23.441 -10.680 1.00 50.50 364 PRO A C 1
ATOM 2960 O O . PRO A 1 364 ? -59.399 23.942 -11.771 1.00 50.50 364 PRO A O 1
ATOM 2963 N N . GLN A 1 365 ? -57.957 23.619 -10.081 1.00 53.91 365 GLN A N 1
ATOM 2964 C CA . GLN A 1 365 ? -56.882 24.539 -10.503 1.00 53.91 365 GLN A CA 1
ATOM 2965 C C . GLN A 1 365 ? -56.011 24.052 -11.693 1.00 53.91 365 GLN A C 1
ATOM 2967 O O . GLN A 1 365 ? -55.896 22.841 -11.912 1.00 53.91 365 GLN A O 1
ATOM 2972 N N . PRO A 1 366 ? -55.317 24.963 -12.423 1.00 55.38 366 PRO A N 1
ATOM 2973 C CA . PRO A 1 366 ? -54.634 24.671 -13.689 1.00 55.38 366 PRO A CA 1
ATOM 2974 C C . PRO A 1 366 ? -53.127 24.350 -13.572 1.00 55.38 366 PRO A C 1
ATOM 2976 O O . PRO A 1 366 ? -52.438 24.750 -12.635 1.00 55.38 366 PRO A O 1
ATOM 2979 N N . LYS A 1 367 ? -52.614 23.644 -14.593 1.00 52.50 367 LYS A N 1
ATOM 2980 C CA . LYS A 1 367 ? -51.195 23.310 -14.840 1.00 52.50 367 LYS A CA 1
ATOM 2981 C C . LYS A 1 367 ? -50.373 24.540 -15.255 1.00 52.50 367 LYS A C 1
ATOM 2983 O O . LYS A 1 367 ? -50.824 25.329 -16.075 1.00 52.50 367 LYS A O 1
ATOM 2988 N N . ILE A 1 368 ? -49.134 24.614 -14.765 1.00 49.88 368 ILE A N 1
ATOM 2989 C CA . ILE A 1 368 ? -48.121 25.623 -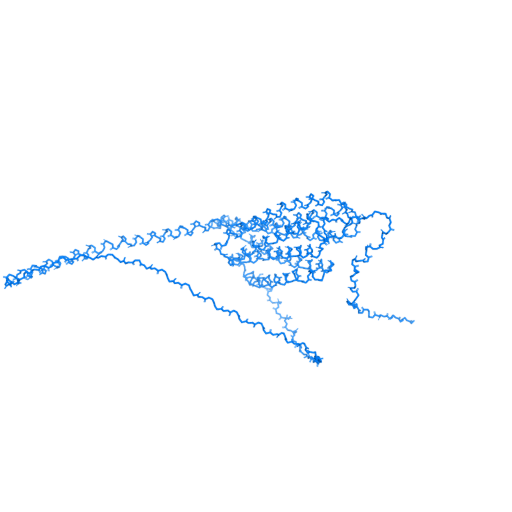15.118 1.00 49.88 368 ILE A CA 1
ATOM 2990 C C . ILE A 1 368 ? -47.140 25.038 -16.154 1.00 49.88 368 ILE A C 1
ATOM 2992 O O . ILE A 1 368 ? -46.620 23.936 -15.960 1.00 49.88 368 ILE A O 1
ATOM 2996 N N . GLU A 1 369 ? -46.898 25.777 -17.241 1.00 60.88 369 GLU A N 1
ATOM 2997 C CA . GLU A 1 369 ? -45.871 25.524 -18.267 1.00 60.88 369 GLU A CA 1
ATOM 2998 C C . GLU A 1 369 ? -44.467 26.001 -17.830 1.00 60.88 369 GLU A C 1
ATOM 3000 O O . GLU A 1 369 ? -44.357 26.922 -17.021 1.00 60.88 369 GLU A O 1
ATOM 3005 N N . PRO A 1 370 ? -43.375 25.412 -18.361 1.00 55.50 370 PRO A N 1
ATOM 3006 C CA . PRO A 1 370 ? -42.007 25.823 -18.045 1.00 55.50 370 PRO A CA 1
ATOM 3007 C C . PRO A 1 370 ? -41.454 26.930 -18.968 1.00 55.50 370 PRO A C 1
ATOM 3009 O O . PRO A 1 370 ? -41.605 26.885 -20.187 1.00 55.50 370 PRO A O 1
ATOM 3012 N N . GLU A 1 371 ? -40.737 27.880 -18.360 1.00 66.56 371 GLU A N 1
ATOM 3013 C CA . GLU A 1 371 ? -40.062 29.031 -18.986 1.00 66.56 371 GLU A CA 1
ATOM 3014 C C . GLU A 1 371 ? -38.858 28.673 -19.898 1.00 66.56 371 GLU A C 1
ATOM 3016 O O . GLU A 1 371 ? -38.221 27.625 -19.725 1.00 66.56 371 GLU A O 1
ATOM 3021 N N . PRO A 1 372 ? -38.485 29.561 -20.850 1.00 60.84 372 PRO A N 1
ATOM 3022 C CA . PRO A 1 372 ? -37.424 29.321 -21.826 1.00 60.84 372 PRO A CA 1
ATOM 3023 C C . PRO A 1 372 ? -36.022 29.733 -21.332 1.00 60.84 372 PRO A C 1
ATOM 3025 O O . PRO A 1 372 ? -35.841 30.669 -20.557 1.00 60.84 372 PRO A O 1
ATOM 3028 N N . LYS A 1 373 ? -34.993 29.029 -21.827 1.00 62.88 373 LYS A N 1
ATOM 3029 C CA . LYS A 1 373 ? -33.573 29.230 -21.473 1.00 62.88 373 LYS A CA 1
ATOM 3030 C C . LYS A 1 373 ? -32.972 30.517 -22.084 1.00 62.88 373 LYS A C 1
ATOM 3032 O O . LYS A 1 373 ? -33.260 30.799 -23.248 1.00 62.88 373 LYS A O 1
ATOM 3037 N N . PRO A 1 374 ? -32.047 31.221 -21.393 1.00 58.03 374 PRO A N 1
ATOM 3038 C CA . PRO A 1 374 ? -31.360 32.394 -21.938 1.00 58.03 374 PRO A CA 1
ATOM 3039 C C . PRO A 1 374 ? -30.215 32.035 -22.902 1.00 58.03 374 PRO A C 1
ATOM 3041 O O . PRO A 1 374 ? -29.526 31.025 -22.729 1.00 58.03 374 PRO A O 1
ATOM 3044 N N . LYS A 1 375 ? -30.010 32.905 -23.901 1.00 58.38 375 LYS A N 1
ATOM 3045 C CA . LYS A 1 375 ? -28.917 32.886 -24.889 1.00 58.38 375 LYS A CA 1
ATOM 3046 C C . LYS A 1 375 ? -27.559 33.182 -24.234 1.00 58.38 375 LYS A C 1
ATOM 3048 O O . LYS A 1 375 ? -27.463 34.040 -23.366 1.00 58.38 375 LYS A O 1
ATOM 3053 N N . LEU A 1 376 ? -26.523 32.480 -24.696 1.00 56.25 376 LEU A N 1
ATOM 3054 C CA . LEU A 1 376 ? -25.114 32.692 -24.346 1.00 56.25 376 LEU A CA 1
ATOM 3055 C C . LEU A 1 376 ? -24.533 33.888 -25.119 1.00 56.25 376 LEU A C 1
ATOM 3057 O O . LEU A 1 376 ? -24.681 33.955 -26.339 1.00 56.25 376 LEU A O 1
ATOM 3061 N N . GLU A 1 377 ? -23.850 34.784 -24.409 1.00 64.38 377 GLU A N 1
ATOM 3062 C CA . GLU A 1 377 ? -23.035 35.872 -24.967 1.00 64.38 377 GLU A CA 1
ATOM 3063 C C . GLU A 1 377 ? -21.612 35.404 -25.358 1.00 64.38 377 GLU A C 1
ATOM 3065 O O . GLU A 1 377 ? -21.152 34.360 -24.877 1.00 64.38 377 GLU A O 1
ATOM 3070 N N . PRO A 1 378 ? -20.900 36.144 -26.237 1.00 58.56 378 PRO A N 1
ATOM 3071 C CA . PRO A 1 378 ? -19.615 35.737 -26.805 1.00 58.56 378 PRO A CA 1
ATOM 3072 C C . PRO A 1 378 ? -18.427 36.013 -25.867 1.00 58.56 378 PRO A C 1
ATOM 3074 O O . PRO A 1 378 ? -18.398 37.000 -25.137 1.00 58.56 378 PRO A O 1
ATOM 3077 N N . LYS A 1 379 ? -17.412 35.141 -25.931 1.00 59.12 379 LYS A N 1
ATOM 3078 C CA . LYS A 1 379 ? -16.136 35.275 -25.207 1.00 59.12 379 LYS A CA 1
ATOM 3079 C C . LYS A 1 379 ? -15.325 36.491 -25.695 1.00 59.12 379 LYS A C 1
ATOM 3081 O O . LYS A 1 379 ? -15.205 36.647 -26.908 1.00 59.12 379 LYS A O 1
ATOM 3086 N N . PRO A 1 380 ? -14.684 37.262 -24.795 1.00 59.28 380 PRO A N 1
ATOM 3087 C CA . PRO A 1 380 ? -13.701 38.273 -25.174 1.00 59.28 380 PRO A CA 1
ATOM 3088 C C . PRO A 1 380 ? -12.363 37.652 -25.595 1.00 59.28 380 PRO A C 1
ATOM 3090 O O . PRO A 1 380 ? -11.920 36.650 -25.028 1.00 59.28 380 PRO A O 1
ATOM 3093 N N . GLU A 1 381 ? -11.739 38.292 -26.580 1.00 54.69 381 GLU A N 1
ATOM 3094 C CA . GLU A 1 381 ? -10.431 37.983 -27.155 1.00 54.69 381 GLU A CA 1
ATOM 3095 C C . GLU A 1 381 ? -9.273 38.143 -26.156 1.00 54.69 381 GLU A C 1
ATOM 3097 O O . GLU A 1 381 ? -9.278 38.978 -25.250 1.00 54.69 381 GLU A O 1
ATOM 3102 N N . SER A 1 382 ? -8.265 37.300 -26.361 1.00 52.84 382 SER A N 1
ATOM 3103 C CA . SER A 1 382 ? -6.984 37.215 -25.664 1.00 52.84 382 SER A CA 1
ATOM 3104 C C . SER A 1 382 ? -6.115 38.461 -25.863 1.00 52.84 382 SER A C 1
ATOM 3106 O O . SER A 1 382 ? -5.857 38.860 -26.997 1.00 52.84 382 SER A O 1
ATOM 3108 N N . LYS A 1 383 ? -5.609 39.028 -24.760 1.00 57.12 383 LYS A N 1
ATOM 3109 C CA . LYS A 1 383 ? -4.528 40.027 -24.763 1.00 57.12 383 LYS A CA 1
ATOM 3110 C C . LYS A 1 383 ? -3.138 39.358 -24.780 1.00 57.12 383 LYS A C 1
ATOM 3112 O O . LYS A 1 383 ? -3.036 38.232 -24.292 1.00 57.12 383 LYS A O 1
ATOM 3117 N N . PRO A 1 384 ? -2.101 40.044 -25.303 1.00 59.00 384 PRO A N 1
ATOM 3118 C CA . PRO A 1 384 ? -0.762 39.490 -25.512 1.00 59.00 384 PRO A CA 1
ATOM 3119 C C . PRO A 1 384 ? 0.075 39.431 -24.226 1.00 59.00 384 PRO A C 1
ATOM 3121 O O . PRO A 1 384 ? -0.134 40.221 -23.302 1.00 59.00 384 PRO A O 1
ATOM 3124 N N . GLU A 1 385 ? 1.016 38.486 -24.217 1.00 58.72 385 GLU A N 1
ATOM 3125 C CA . GLU A 1 385 ? 2.075 38.279 -23.219 1.00 58.72 385 GLU A CA 1
ATOM 3126 C C . GLU A 1 385 ? 2.950 39.532 -23.027 1.00 58.72 385 GLU A C 1
ATOM 3128 O O . GLU A 1 385 ? 3.275 40.187 -24.020 1.00 58.72 385 GLU A O 1
ATOM 3133 N N . PRO A 1 386 ? 3.367 39.865 -21.790 1.00 58.91 386 PRO A N 1
ATOM 3134 C CA . PRO A 1 386 ? 4.449 40.812 -21.556 1.00 58.91 386 PRO A CA 1
ATOM 3135 C C . PRO A 1 386 ? 5.813 40.114 -21.535 1.00 58.91 386 PRO A C 1
ATOM 3137 O O . PRO A 1 386 ? 5.974 39.057 -20.922 1.00 58.91 386 PRO A O 1
ATOM 3140 N N . GLU A 1 387 ? 6.758 40.768 -22.205 1.00 56.41 387 GLU A N 1
ATOM 3141 C CA . GLU A 1 387 ? 8.187 40.478 -22.309 1.00 56.41 387 GLU A CA 1
ATOM 3142 C C . GLU A 1 387 ? 8.896 40.417 -20.945 1.00 56.41 387 GLU A C 1
ATOM 3144 O O . GLU A 1 387 ? 8.535 41.111 -19.993 1.00 56.41 387 GLU A O 1
ATOM 3149 N N . GLU A 1 388 ? 9.918 39.562 -20.882 1.00 56.34 388 GLU A N 1
ATOM 3150 C CA . GLU A 1 388 ? 10.871 39.434 -19.780 1.00 56.34 388 GLU A CA 1
ATOM 3151 C C . GLU A 1 388 ? 11.819 40.645 -19.734 1.00 56.34 388 GLU A C 1
ATOM 3153 O O . GLU A 1 388 ? 12.456 40.973 -20.735 1.00 56.34 388 GLU A O 1
ATOM 3158 N N . GLU A 1 389 ? 11.986 41.242 -18.552 1.00 53.59 389 GLU A N 1
ATOM 3159 C CA . GLU A 1 389 ? 13.156 42.060 -18.208 1.00 53.59 389 GLU A CA 1
ATOM 3160 C C . GLU A 1 389 ? 14.006 41.321 -17.155 1.00 53.59 389 GLU A C 1
ATOM 3162 O O . GLU A 1 389 ? 13.444 40.759 -16.207 1.00 53.59 389 GLU A O 1
ATOM 3167 N N . PRO A 1 390 ? 15.346 41.309 -17.293 1.00 65.12 390 PRO A N 1
ATOM 3168 C CA . PRO A 1 390 ? 16.268 40.802 -16.285 1.00 65.12 390 PRO A CA 1
ATOM 3169 C C . PRO A 1 390 ? 16.959 41.955 -15.536 1.00 65.12 390 PRO A C 1
ATOM 3171 O O . PRO A 1 390 ? 17.521 42.828 -16.180 1.00 65.12 390 PRO A O 1
ATOM 3174 N N . GLU A 1 391 ? 16.990 41.921 -14.203 1.00 46.00 391 GLU A N 1
ATOM 3175 C CA . GLU A 1 391 ? 17.973 42.626 -13.348 1.00 46.00 391 GLU A CA 1
ATOM 3176 C C . GLU A 1 391 ? 17.751 42.128 -11.898 1.00 46.00 391 GLU A C 1
ATOM 3178 O O . GLU A 1 391 ? 16.612 42.069 -11.442 1.00 46.00 391 GLU A O 1
ATOM 3183 N N . GLU A 1 392 ? 18.674 41.448 -11.212 1.00 48.00 392 GLU A N 1
ATOM 3184 C CA . GLU A 1 392 ? 19.993 41.804 -10.648 1.00 48.00 392 GLU A CA 1
ATOM 3185 C C . GLU A 1 392 ? 19.918 42.093 -9.127 1.00 48.00 392 GLU A C 1
ATOM 3187 O O . GLU A 1 392 ? 18.947 42.644 -8.620 1.00 48.00 392 GLU A O 1
ATOM 3192 N N . GLU A 1 393 ? 20.979 41.669 -8.429 1.00 47.47 393 GLU A N 1
ATOM 3193 C CA . GLU A 1 393 ? 21.379 41.971 -7.041 1.00 47.47 393 GLU A CA 1
ATOM 3194 C C . GLU A 1 393 ? 20.614 41.333 -5.860 1.00 47.47 393 GLU A C 1
ATOM 3196 O O . GLU A 1 393 ? 19.656 41.874 -5.310 1.00 47.47 393 GLU A O 1
ATOM 3201 N N . GLU A 1 394 ? 21.165 40.226 -5.342 1.00 46.44 394 GLU A N 1
ATOM 3202 C CA . GLU A 1 394 ? 20.896 39.755 -3.979 1.00 46.44 394 GLU A CA 1
ATOM 3203 C C . GLU A 1 394 ? 22.015 40.249 -3.041 1.00 46.44 394 GLU A C 1
ATOM 3205 O O . GLU A 1 394 ? 23.173 39.837 -3.136 1.00 46.44 394 GLU A O 1
ATOM 3210 N N . LYS A 1 395 ? 21.650 41.189 -2.161 1.00 44.34 395 LYS A N 1
ATOM 3211 C CA . LYS A 1 395 ? 22.464 41.697 -1.052 1.00 44.34 395 LYS A CA 1
ATOM 3212 C C . LYS A 1 395 ? 22.577 40.662 0.068 1.00 44.34 395 LYS A C 1
ATOM 3214 O O . LYS A 1 395 ? 21.578 40.087 0.494 1.00 44.34 395 LYS A O 1
ATOM 3219 N N . GLU A 1 396 ? 23.791 40.538 0.598 1.00 48.88 396 GLU A N 1
ATOM 3220 C CA . GLU A 1 396 ? 24.081 40.032 1.940 1.00 48.88 396 GLU A CA 1
ATOM 3221 C C . GLU A 1 396 ? 23.252 40.774 2.997 1.00 48.88 396 GLU A C 1
ATOM 3223 O O . GLU A 1 396 ? 23.396 41.985 3.135 1.00 48.88 396 GLU A O 1
ATOM 3228 N N . GLU A 1 397 ? 22.483 40.044 3.806 1.00 45.53 397 GLU A N 1
ATOM 3229 C CA . GLU A 1 397 ? 22.255 40.405 5.208 1.00 45.53 397 GLU A CA 1
ATOM 3230 C C . GLU A 1 397 ? 22.234 39.140 6.079 1.00 45.53 397 GLU A C 1
ATOM 3232 O O . GLU A 1 397 ? 21.360 38.276 5.999 1.00 45.53 397 GLU A O 1
ATOM 3237 N N . GLU A 1 398 ? 23.255 39.054 6.924 1.00 52.66 398 GLU A N 1
ATOM 3238 C CA . GLU A 1 398 ? 23.325 38.237 8.129 1.00 52.66 398 GLU A CA 1
ATOM 3239 C C . GLU A 1 398 ? 22.272 38.728 9.144 1.00 52.66 398 GLU A C 1
ATOM 3241 O O . GLU A 1 398 ? 22.005 39.930 9.230 1.00 52.66 398 GLU A O 1
ATOM 3246 N N . PRO A 1 399 ? 21.711 37.841 9.984 1.00 53.72 399 PRO A N 1
ATOM 3247 C CA . PRO A 1 399 ? 21.735 38.229 11.388 1.00 53.72 399 PRO A CA 1
ATOM 3248 C C . PRO A 1 399 ? 22.173 37.115 12.341 1.00 53.72 399 PRO A C 1
ATOM 3250 O O . PRO A 1 399 ? 21.625 36.013 12.401 1.00 53.72 399 PRO A O 1
ATOM 3253 N N . GLU A 1 400 ? 23.139 37.518 13.162 1.00 44.56 400 GLU A N 1
ATOM 3254 C CA . GLU A 1 400 ? 23.398 37.073 14.523 1.00 44.56 400 GLU A CA 1
ATOM 3255 C C . GLU A 1 400 ? 22.137 36.926 15.405 1.00 44.56 400 GLU A C 1
ATOM 3257 O O . GLU A 1 400 ? 21.173 37.686 15.290 1.00 44.56 400 GLU A O 1
ATOM 3262 N N . LYS A 1 401 ? 22.321 36.091 16.448 1.00 39.53 401 LYS A N 1
ATOM 3263 C CA . LYS A 1 401 ? 21.640 36.045 17.766 1.00 39.53 401 LYS A CA 1
ATOM 3264 C C . LYS A 1 401 ? 20.301 35.286 17.813 1.00 39.53 401 LYS A C 1
ATOM 3266 O O . LYS A 1 401 ? 19.413 35.505 17.010 1.00 39.53 401 LYS A O 1
ATOM 3271 N N . LYS A 1 402 ? 20.052 34.396 18.783 1.00 38.59 402 LYS A N 1
ATOM 3272 C CA . LYS A 1 402 ? 20.399 34.454 20.214 1.00 38.59 402 LYS A CA 1
ATOM 3273 C C . LYS A 1 402 ? 20.364 33.067 20.868 1.00 38.59 402 LYS A C 1
ATOM 3275 O O . LYS A 1 402 ? 19.589 32.197 20.485 1.00 38.59 402 LYS A O 1
ATOM 3280 N N . GLU A 1 403 ? 21.199 32.953 21.892 1.00 49.91 403 GLU A N 1
ATOM 3281 C CA . GLU A 1 403 ? 21.130 32.019 23.011 1.00 49.91 403 GLU A CA 1
ATOM 3282 C C . GLU A 1 403 ? 19.736 31.990 23.655 1.00 49.91 403 GLU A C 1
ATOM 3284 O O . GLU A 1 403 ? 19.179 33.052 23.909 1.00 49.91 403 GLU A O 1
ATOM 3289 N N . GLU A 1 404 ? 19.228 30.794 23.963 1.00 45.69 404 GLU A N 1
ATOM 3290 C CA . GLU A 1 404 ? 18.426 30.468 25.158 1.00 45.69 404 GLU A CA 1
ATOM 3291 C C . GLU A 1 404 ? 17.940 29.013 25.045 1.00 45.69 404 GLU A C 1
ATOM 3293 O O . GLU A 1 404 ? 16.931 28.743 24.411 1.00 45.69 404 GLU A O 1
ATOM 3298 N N . GLU A 1 405 ? 18.673 28.057 25.626 1.00 43.66 405 GLU A N 1
ATOM 3299 C CA . GLU A 1 405 ? 18.095 26.796 26.134 1.00 43.66 405 GLU A CA 1
ATOM 3300 C C . GLU A 1 405 ? 19.149 26.049 26.974 1.00 43.66 405 GLU A C 1
ATOM 3302 O O . GLU A 1 405 ? 19.750 25.047 26.587 1.00 43.66 405 GLU A O 1
ATOM 3307 N N . LYS A 1 406 ? 19.419 26.586 28.167 1.00 46.75 406 LYS A N 1
ATOM 3308 C CA . LYS A 1 406 ? 20.111 25.887 29.258 1.00 46.75 406 LYS A CA 1
ATOM 3309 C C . LYS A 1 406 ? 19.342 26.105 30.558 1.00 46.75 406 LYS A C 1
ATOM 3311 O O . LYS A 1 406 ? 19.863 26.719 31.473 1.00 46.75 406 LYS A O 1
ATOM 3316 N N . GLU A 1 407 ? 18.108 25.610 30.642 1.00 44.97 407 GLU A N 1
ATOM 3317 C CA . GLU A 1 407 ? 17.418 25.505 31.939 1.00 44.97 407 GLU A CA 1
ATOM 3318 C C . GLU A 1 407 ? 16.215 24.542 31.920 1.00 44.97 407 GLU A C 1
ATOM 3320 O O . GLU A 1 407 ? 15.114 24.893 32.313 1.00 44.97 407 GLU A O 1
ATOM 3325 N N . ILE A 1 408 ? 16.388 23.296 31.454 1.00 44.09 408 ILE A N 1
ATOM 3326 C CA . ILE A 1 408 ? 15.389 22.221 31.682 1.00 44.09 408 ILE A CA 1
ATOM 3327 C C . ILE A 1 408 ? 16.099 20.899 32.022 1.00 44.09 408 ILE A C 1
ATOM 3329 O O . ILE A 1 408 ? 15.829 19.841 31.457 1.00 44.09 408 ILE A O 1
ATOM 3333 N N . VAL A 1 409 ? 17.067 20.957 32.939 1.00 42.91 409 VAL A N 1
ATOM 3334 C CA . VAL A 1 409 ? 17.706 19.765 33.526 1.00 42.91 409 VAL A CA 1
ATOM 3335 C C . VAL A 1 409 ? 17.912 19.983 35.027 1.00 42.91 409 VAL A C 1
ATOM 3337 O O . VAL A 1 409 ? 19.030 19.903 35.491 1.00 42.91 409 VAL A O 1
ATOM 3340 N N . ILE A 1 410 ? 16.857 20.304 35.784 1.00 43.97 410 ILE A N 1
ATOM 3341 C CA . ILE A 1 410 ? 16.702 19.984 37.222 1.00 43.97 410 ILE A CA 1
ATOM 3342 C C . ILE A 1 410 ? 15.189 20.032 37.519 1.00 43.97 410 ILE A C 1
ATOM 3344 O O . ILE A 1 410 ? 14.707 21.005 38.074 1.00 43.97 410 ILE A O 1
ATOM 3348 N N . GLU A 1 411 ? 14.403 19.023 37.118 1.00 41.44 411 GLU A N 1
ATOM 3349 C CA . GLU A 1 411 ? 13.101 18.755 37.781 1.00 41.44 411 GLU A CA 1
ATOM 3350 C C . GLU A 1 411 ? 12.493 17.367 37.492 1.00 41.44 411 GLU A C 1
ATOM 3352 O O . GLU A 1 411 ? 11.277 17.197 37.485 1.00 41.44 411 GLU A O 1
ATOM 3357 N N . ILE A 1 412 ? 13.313 16.336 37.250 1.00 41.38 412 ILE A N 1
ATOM 3358 C CA . ILE A 1 412 ? 12.798 14.956 37.076 1.00 41.38 412 ILE A CA 1
ATOM 3359 C C . ILE A 1 412 ? 13.258 14.007 38.199 1.00 41.38 412 ILE A C 1
ATOM 3361 O O . ILE A 1 412 ? 12.719 12.918 38.352 1.00 41.38 412 ILE A O 1
ATOM 3365 N N . GLU A 1 413 ? 14.141 14.437 39.101 1.00 40.50 413 GLU A N 1
ATOM 3366 C CA . GLU A 1 413 ? 14.733 13.543 40.112 1.00 40.50 413 GLU A CA 1
ATOM 3367 C C . GLU A 1 413 ? 14.022 13.523 41.484 1.00 40.50 413 GLU A C 1
ATOM 3369 O O . GLU A 1 413 ? 14.595 13.085 42.477 1.00 40.50 413 GLU A O 1
ATOM 3374 N N . LYS A 1 414 ? 12.761 13.974 41.579 1.00 42.19 414 LYS A N 1
ATOM 3375 C CA . LYS A 1 414 ? 12.008 13.995 42.857 1.00 42.19 414 LYS A CA 1
ATOM 3376 C C . LYS A 1 414 ? 10.692 13.211 42.895 1.00 42.19 414 LYS A C 1
ATOM 3378 O O . LYS A 1 414 ? 9.956 13.344 43.866 1.00 42.19 414 LYS A O 1
ATOM 3383 N N . ILE A 1 415 ? 10.393 12.371 41.901 1.00 45.59 415 ILE A N 1
ATOM 3384 C CA . ILE A 1 415 ? 9.118 11.616 41.865 1.00 45.59 415 ILE A CA 1
ATOM 3385 C C . ILE A 1 415 ? 9.291 10.094 42.074 1.00 45.59 415 ILE A C 1
ATOM 3387 O O . ILE A 1 415 ? 8.301 9.377 42.130 1.00 45.59 415 ILE A O 1
ATOM 3391 N N . ASP A 1 416 ? 10.505 9.595 42.330 1.00 41.62 416 ASP A N 1
ATOM 3392 C CA . ASP A 1 416 ? 10.754 8.148 42.516 1.00 41.62 416 ASP A CA 1
ATOM 3393 C C . ASP A 1 416 ? 10.995 7.691 43.973 1.00 41.62 416 ASP A C 1
ATOM 3395 O O . ASP A 1 416 ? 11.485 6.588 44.200 1.00 41.62 416 ASP A O 1
ATOM 3399 N N . SER A 1 417 ? 10.627 8.478 44.995 1.00 44.72 417 SER A N 1
ATOM 3400 C CA . SER A 1 417 ? 10.780 8.048 46.403 1.00 44.72 417 SER A CA 1
ATOM 3401 C C . SER A 1 417 ? 9.489 7.917 47.207 1.00 44.72 417 SER A C 1
ATOM 3403 O O . SER A 1 417 ? 9.533 7.815 48.435 1.00 44.72 417 SER A O 1
ATOM 3405 N N . THR A 1 418 ? 8.317 7.885 46.570 1.00 45.22 418 THR A N 1
ATOM 3406 C CA . THR A 1 418 ? 7.081 7.558 47.296 1.00 45.22 418 THR A CA 1
ATOM 3407 C C . THR A 1 418 ? 6.013 7.003 46.363 1.00 45.22 418 THR A C 1
ATOM 3409 O O . THR A 1 418 ? 5.076 7.724 46.065 1.00 45.22 418 THR A O 1
ATOM 3412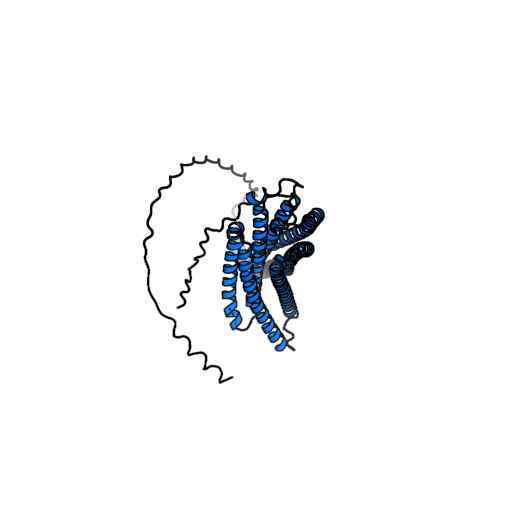 N N . TYR A 1 419 ? 6.147 5.757 45.895 1.00 42.59 419 TYR A N 1
ATOM 3413 C CA . TYR A 1 419 ? 5.022 4.849 45.602 1.00 42.59 419 TYR A CA 1
ATOM 3414 C C . TYR A 1 419 ? 5.489 3.404 45.428 1.00 42.59 419 TYR A C 1
ATOM 3416 O O . TYR A 1 419 ? 6.505 3.190 44.733 1.00 42.59 419 TYR A O 1
#

Foldseek 3Di:
DDDDPPDPPPVPPVPPPPPDVVVVPPPDPDDDDQPDAPLPLLDNASDHDNVLSLVLLVVLLVLLVVLLVLLVVLLVVCCVVDCPQLLSLLSVLLNVLSVLVNVLSVCSNVVPPPSLSNQLSNLSSVLSLLLSVLSVVLVVLVVVCPPPAPPVSVVCSVVVNVVSVVLSVVSNCCSNPVCSVVVDPVVVLVVVLVSLVVVLVSLVVVLVRLVVRVVVVVVVPPPPPPPDPVVVVVSVLVNVLSVQLNVLSVLVNVLSVVCVVCVPPNDPVSVSVSSSSNSVSSSVSSVSSSVSSDDDPVVVVVVVVVVVVVVVVVVVVVVVVVVVVVVVVVVVVVVVVVVVVVVVVVCVVDDDDDDDDDDDDDDDDDDDDDDDDDDDDDDDDDDDDDDDDDDDDDDDDDDDDDDDDDPDPPDPPPPPPDD